Protein AF-A0A2P2J6J6-F1 (afdb_monomer_lite)

Secondary structure (DSSP, 8-state):
-HHHHTHHHHHHHHHHHHHHHHHHHHHT--S-HHHHHHHHHHHHHHHHHHHHHHHHHHTSHHHHHHHHPPSP---S-HHHHHHHHHHHHHTT----------------GGG----SSTTHHHHHHHHHHHHHHHHHTTTPPPPHHHHHHHHHHHHHS-HHHHHHHHHHHHHHHHHHHTS-HHHHSSHHHHHHHHHHHHHHHHHHHHHHHHHHH---S-HHHHHHHHHHHHHHHHHHHHHHHHHHTSHHHHHHHHHS---HHHHHHHHHPPPPPPSS-SEEEE--HHHHHH-----TTTTTTGGGT-HHHHHHHHT-EEEE--HHHHHHHHHHHHHHHHHHHHHHHHGGGS--------HHHHHHHHHHHHHHHTT-TTSGGGGSS-HHHHHHHHHHHHHHHHHHS-SSSTHHHHHHHHHHHHHHHHHHHH-GGGS-SSSHHHHHHHHHHHHHHHHHHHHHHH-S-S---S------HHHHHHHHTT--PPPHHHHHHHHHTS---S-HHHHHTTT----HHHHHHHHHHHHT-S-HHHHHH-

Organism: Rhizophora mucronata (NCBI:txid61149)

Sequence (542 aa):
MEDNELWLRHFLGLGVQTGVALYIFILAWSGTRLSVIAIPMILAGLVKYGERTRVLRSASNEQFRDSMLTSPDPGPNYPKFMQEYALRQFEGFHVKAEEVIEAQVAVDVSSIGDSCIPDATELVIAFELFKTFKRLFMDLILSFQDRENSQSMFKEMSPEKAFKVVEIELGFMFDVLYTKAPVIYSSQGCILRFVSMSLTSIVLVVFSLFVADKEKYLKFDLVMTFALLAIAIVLEIYAVLLLLSSDWVDFYLSRHNKSIFGKAMAYVQLPKNPRWSNSLAQYSLLNFCLKTKPVICCTMLKPFCFDKILEKQQYKTLKEVSPDIKEMIFDQLKKKFKETFETGRDNQSSDEGLIENSSSEKDLKGQSLMLKKFGKPELTWSMEFEFDQSILIWHIATELCYHTDHQGTIMSKCKMSKQLSRYMLYLLVMHPSMLPMGIGNIRYRDTCAEAARFFQERKSILGDDQFDNISSLGICSLIMNWIRKGKTAYDKSQACKMLLKVNTAVPPAKVKGDRSKSVLFDACRLTLQLQDIPNKEAKWER

Foldse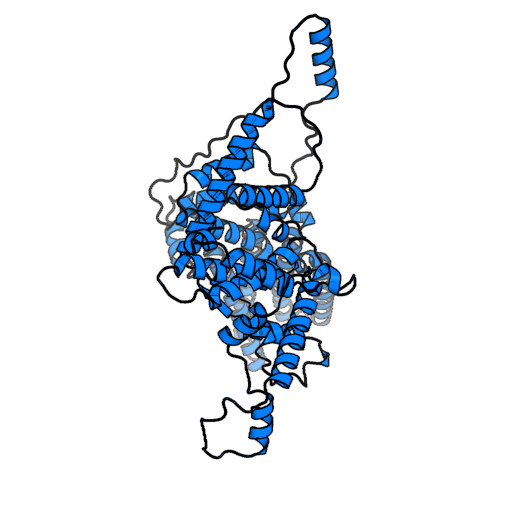ek 3Di:
DVVLVCLVVLVVVLVVVLVVVVVVLVVVPPVDPVSVLVVLVSVLVSLVSVLVSVLSPCLDLVNVLVVLDDDDDPDPPVVVVVVVVVVCVVVVDDDDDDDDDDDDPPDCLVPQDDDPDPCLSLLLVLVVLLNQVVCVVSVHDGDPSNVVVVLVVLLPDDLVSVVVSVLSSVQVVCCSNPVSLVSCVPPVNVVSLVSSLVSLVCSLVSLVVVVVVDPPDDPVVVVVVNVVSVVVNVVSVVSVLQSLQGSVVVNVCSVVVDDPVSVVSVVSHDDDDRSDPQKFKFAALLVLLQAPDDDPPVPVCVVVPCPVVVSRVVRIDIGHDDPVLSNVVSVVVSVVSVVVVVVVVVVVPDDDDDPDDDPVVVVLVVVLVVVVVLPDNPLSVLSVDDPLSSLVLQLLLLLLLCLVVVDDPLCPLSVSSNRVSRRSVCCLDPPVVVDPDDPNNQQSVLQSVVLNVLVVVVDVVPDPPPDPDDDDDDDDPVVVVVVVVRPDRDDSSVSSVSLLPDDCPDPVPVVVDDPGNYCSNVSSVSNVVLVPPPDPSSSSVD

InterPro domains:
  IPR025315 Domain of unknown function DUF4220 [PF13968] (1-288)

Structure (mmCIF, N/CA/C/O backbone):
data_AF-A0A2P2J6J6-F1
#
_entry.id   AF-A0A2P2J6J6-F1
#
loop_
_atom_site.group_PDB
_atom_site.id
_atom_site.type_symbol
_atom_site.label_atom_id
_atom_site.label_alt_id
_atom_site.label_comp_id
_atom_site.label_asym_id
_atom_site.label_entity_id
_atom_site.label_seq_id
_atom_site.pdbx_PDB_ins_code
_atom_site.Cartn_x
_atom_site.Cartn_y
_atom_site.Cartn_z
_atom_site.occupancy
_atom_site.B_iso_or_equiv
_atom_site.auth_seq_id
_atom_site.auth_comp_id
_atom_site.auth_asym_id
_atom_site.auth_atom_id
_atom_site.pdbx_PDB_model_num
ATOM 1 N N . MET A 1 1 ? -8.631 4.687 1.898 1.00 62.34 1 MET A N 1
ATOM 2 C CA . MET A 1 1 ? -8.453 6.151 1.975 1.00 62.34 1 MET A CA 1
ATOM 3 C C . MET A 1 1 ? -9.724 6.894 1.581 1.00 62.34 1 MET A C 1
ATOM 5 O O . MET A 1 1 ? -10.218 7.612 2.427 1.00 62.34 1 MET A O 1
ATOM 9 N N . GLU A 1 2 ? -10.328 6.667 0.407 1.00 73.12 2 GLU A N 1
ATOM 10 C CA . GLU A 1 2 ? -11.591 7.347 0.019 1.00 73.12 2 GLU A CA 1
ATOM 11 C C . GLU A 1 2 ? -12.742 7.187 1.033 1.00 73.12 2 GLU A C 1
ATOM 13 O O . GLU A 1 2 ? -13.483 8.131 1.283 1.00 73.12 2 GLU A O 1
ATOM 18 N N . ASP A 1 3 ? -12.864 6.027 1.689 1.00 73.56 3 ASP A N 1
ATOM 19 C CA . ASP A 1 3 ? -13.877 5.823 2.740 1.00 73.56 3 ASP A CA 1
ATOM 20 C C . ASP A 1 3 ? -13.652 6.715 3.982 1.00 73.56 3 ASP A C 1
ATOM 22 O O . ASP A 1 3 ? -14.605 7.076 4.673 1.00 73.56 3 ASP A O 1
ATOM 26 N N . ASN A 1 4 ? -12.407 7.141 4.244 1.00 79.38 4 ASN A N 1
ATOM 27 C CA . ASN A 1 4 ? -12.094 8.061 5.343 1.00 79.38 4 ASN A CA 1
ATOM 28 C C . ASN A 1 4 ? -12.647 9.470 5.062 1.00 79.38 4 ASN A C 1
ATOM 30 O O . ASN A 1 4 ? -13.081 10.147 5.991 1.00 79.38 4 ASN A O 1
ATOM 34 N N . GLU A 1 5 ? -12.722 9.889 3.794 1.00 81.19 5 GLU A N 1
ATOM 35 C CA . GLU A 1 5 ? -13.291 11.189 3.399 1.00 81.19 5 GLU A CA 1
ATOM 36 C C . GLU A 1 5 ? -14.805 11.264 3.651 1.00 81.19 5 GLU A C 1
ATOM 38 O O . GLU A 1 5 ? -15.372 12.330 3.885 1.00 81.19 5 GLU A O 1
ATOM 43 N N . LEU A 1 6 ? -15.481 10.112 3.715 1.00 85.44 6 LEU A N 1
ATOM 44 C CA . LEU A 1 6 ? -16.908 10.020 4.028 1.00 85.44 6 LEU A CA 1
ATOM 45 C C . LEU A 1 6 ? -17.205 10.128 5.536 1.00 85.44 6 LEU A C 1
ATOM 47 O O . LEU A 1 6 ? -18.308 9.780 5.979 1.00 85.44 6 LEU A O 1
ATOM 51 N N . TRP A 1 7 ? -16.264 10.606 6.359 1.00 85.44 7 TRP A N 1
ATOM 52 C CA . TRP A 1 7 ? -16.452 10.739 7.808 1.00 85.44 7 TRP A CA 1
ATOM 53 C C . TRP A 1 7 ? -17.625 11.661 8.171 1.00 85.44 7 TRP A C 1
ATOM 55 O O . TRP A 1 7 ? -18.340 11.374 9.130 1.00 85.44 7 TRP A O 1
ATOM 65 N N . LEU A 1 8 ? -17.889 12.716 7.388 1.00 85.38 8 LEU A N 1
ATOM 66 C CA . LEU A 1 8 ? -19.009 13.634 7.634 1.00 85.38 8 LEU A CA 1
ATOM 67 C C . LEU A 1 8 ? -20.362 12.919 7.489 1.00 85.38 8 LEU A C 1
ATOM 69 O O . LEU A 1 8 ? -21.273 13.123 8.290 1.00 85.38 8 LEU A O 1
ATOM 73 N N . ARG A 1 9 ? -20.476 12.009 6.512 1.00 88.88 9 ARG A N 1
ATOM 74 C CA . ARG A 1 9 ? -21.662 11.159 6.337 1.00 88.88 9 ARG A CA 1
ATOM 75 C C . ARG A 1 9 ? -21.842 10.217 7.525 1.00 88.88 9 ARG A C 1
ATOM 77 O O . ARG A 1 9 ? -22.961 10.035 8.000 1.00 88.88 9 ARG A O 1
ATOM 84 N N . HIS A 1 10 ? -20.750 9.641 8.022 1.00 85.88 10 HIS A N 1
ATOM 85 C CA . HIS A 1 10 ? -20.779 8.803 9.220 1.00 85.88 10 HIS A CA 1
ATOM 86 C C . HIS A 1 10 ? -21.161 9.604 10.472 1.00 85.88 10 HIS A C 1
ATOM 88 O O . HIS A 1 10 ? -21.931 9.100 11.287 1.00 85.88 10 HIS A O 1
ATOM 94 N N . PHE A 1 11 ? -20.699 10.851 10.596 1.00 88.06 11 PHE A N 1
ATOM 95 C CA . PHE A 1 11 ? -21.063 11.763 11.681 1.00 88.06 11 PHE A CA 1
ATOM 96 C C . PHE A 1 11 ? -22.546 12.151 11.645 1.00 88.06 11 PHE A C 1
ATOM 98 O O . PHE A 1 11 ? -23.224 12.092 12.668 1.00 88.06 11 PHE A O 1
ATOM 105 N N . LEU A 1 12 ? -23.088 12.465 10.466 1.00 90.31 12 LEU A N 1
ATOM 106 C CA . LEU A 1 12 ? -24.527 12.678 10.306 1.00 90.31 12 LEU A CA 1
ATOM 107 C C . LEU A 1 12 ? -25.311 11.412 10.687 1.00 90.31 12 LEU A C 1
ATOM 109 O O . LEU A 1 12 ? -26.301 11.487 11.413 1.00 90.31 12 LEU A O 1
ATOM 113 N N . GLY A 1 13 ? -24.827 10.245 10.251 1.00 89.44 13 GLY A N 1
ATOM 114 C CA . GLY A 1 13 ? -25.375 8.946 10.634 1.00 89.44 13 GLY A CA 1
ATOM 115 C C . GLY A 1 13 ? -25.383 8.729 12.149 1.00 89.44 13 GLY A C 1
ATOM 116 O O . GLY A 1 13 ? -26.404 8.298 12.676 1.00 89.44 13 GLY A O 1
ATOM 117 N N . LEU A 1 14 ? -24.302 9.092 12.854 1.00 89.19 14 LEU A N 1
ATOM 118 C CA . LEU A 1 14 ? -24.239 9.060 14.320 1.00 89.19 14 LEU A CA 1
ATOM 119 C C . LEU A 1 14 ? -25.353 9.910 14.929 1.00 89.19 14 LEU A C 1
ATOM 121 O O . LEU A 1 14 ? -26.067 9.431 15.805 1.00 89.19 14 LEU A O 1
ATOM 125 N N . GLY A 1 15 ? -25.512 11.152 14.464 1.00 89.31 15 GLY A N 1
ATOM 126 C CA . GLY A 1 15 ? -26.533 12.068 14.974 1.00 89.31 15 GLY A CA 1
ATOM 127 C C . GLY A 1 15 ? -27.948 11.519 14.793 1.00 89.31 15 GLY A C 1
ATOM 128 O O . GLY A 1 15 ? -28.713 11.456 15.753 1.00 89.31 15 GLY A O 1
ATOM 129 N N . VAL A 1 16 ? -28.272 11.041 13.587 1.00 91.50 16 VAL A N 1
ATOM 130 C CA . VAL A 1 16 ? -29.593 10.470 13.278 1.00 91.50 16 VAL A CA 1
ATOM 131 C C . VAL A 1 16 ? -29.847 9.192 14.080 1.00 91.50 16 VAL A C 1
ATOM 133 O O . VAL A 1 16 ? -30.894 9.071 14.711 1.00 91.50 16 VAL A O 1
ATOM 136 N N . GLN A 1 17 ? -28.895 8.254 14.111 1.00 90.31 17 GLN A N 1
ATOM 137 C CA . GLN A 1 17 ? -29.039 6.999 14.860 1.00 90.31 17 GLN A CA 1
ATOM 138 C C . GLN A 1 17 ? -29.172 7.243 16.364 1.00 90.31 17 GLN A C 1
ATOM 140 O O . GLN A 1 17 ? -30.017 6.626 17.007 1.00 90.31 17 GLN A O 1
ATOM 145 N N . THR A 1 18 ? -28.389 8.174 16.911 1.00 89.69 18 THR A N 1
ATOM 146 C CA . THR A 1 18 ? -28.477 8.581 18.320 1.00 89.69 18 THR A CA 1
ATOM 147 C C . THR A 1 18 ? -29.832 9.204 18.625 1.00 89.69 18 THR A C 1
ATOM 149 O O . THR A 1 18 ? -30.456 8.839 19.617 1.00 89.69 18 THR A O 1
ATOM 152 N N . GLY A 1 19 ? -30.317 10.101 17.760 1.00 89.81 19 GLY A N 1
ATOM 153 C CA . GLY A 1 19 ? -31.627 10.731 17.913 1.00 89.81 19 GLY A CA 1
ATOM 154 C C . GLY A 1 19 ? -32.767 9.713 17.903 1.00 89.81 19 GLY A C 1
ATOM 155 O O . GLY A 1 19 ? -33.622 9.743 18.785 1.00 89.81 19 GLY A O 1
ATOM 156 N N . VAL A 1 20 ? -32.744 8.761 16.965 1.00 91.88 20 VAL A N 1
ATOM 157 C CA . VAL A 1 20 ? -33.737 7.677 16.892 1.00 91.88 20 VAL A CA 1
ATOM 158 C C . VAL A 1 20 ? -33.654 6.762 18.116 1.00 91.88 20 VAL A C 1
ATOM 160 O O . VAL A 1 20 ? -34.685 6.448 18.708 1.00 91.88 20 VAL A O 1
ATOM 163 N N . ALA A 1 21 ? -32.451 6.362 18.534 1.00 89.06 21 ALA A N 1
ATOM 164 C CA . ALA A 1 21 ? -32.264 5.518 19.713 1.00 89.06 21 ALA A CA 1
ATOM 165 C C . ALA A 1 21 ? -32.762 6.207 20.992 1.00 89.06 21 ALA A C 1
ATOM 167 O O . ALA A 1 21 ? -33.456 5.583 21.791 1.00 89.06 21 ALA A O 1
ATOM 168 N N . LEU A 1 22 ? -32.467 7.500 21.157 1.00 89.44 22 LEU A N 1
ATOM 169 C CA . LEU A 1 22 ? -32.937 8.295 22.287 1.00 89.44 22 LEU A CA 1
ATOM 170 C C . LEU A 1 22 ? -34.461 8.468 22.259 1.00 89.44 22 LEU A C 1
ATOM 172 O O . LEU A 1 22 ? -35.105 8.343 23.295 1.00 89.44 22 LEU A O 1
ATOM 176 N N . TYR A 1 23 ? -35.049 8.695 21.084 1.00 90.69 23 TYR A N 1
ATOM 177 C CA . TYR A 1 23 ? -36.499 8.787 20.918 1.00 90.69 23 TYR A CA 1
ATOM 178 C C . TYR A 1 23 ? -37.207 7.483 21.310 1.00 90.69 23 TYR A C 1
ATOM 180 O O . TYR A 1 23 ? -38.138 7.504 22.115 1.00 90.69 23 TYR A O 1
ATOM 188 N N . ILE A 1 24 ? -36.727 6.339 20.805 1.00 89.31 24 ILE A N 1
ATOM 189 C CA . ILE A 1 24 ? -37.249 5.012 21.171 1.00 89.31 24 ILE A CA 1
ATOM 190 C C . ILE A 1 24 ? -37.086 4.773 22.672 1.00 89.31 24 ILE A C 1
ATOM 192 O O . ILE A 1 24 ? -38.001 4.274 23.320 1.00 89.31 24 ILE A O 1
ATOM 196 N N . PHE A 1 25 ? -35.940 5.149 23.238 1.00 88.44 25 PHE A N 1
ATOM 197 C CA . PHE A 1 25 ? -35.666 4.994 24.660 1.00 88.44 25 PHE A CA 1
ATOM 198 C C . PHE A 1 25 ? -36.615 5.817 25.541 1.00 88.44 25 PHE A C 1
ATOM 200 O O . PHE A 1 25 ? -37.121 5.292 26.529 1.00 88.44 25 PHE A O 1
ATOM 207 N N . ILE A 1 26 ? -36.902 7.068 25.167 1.00 88.44 26 ILE A N 1
ATOM 208 C CA . ILE A 1 26 ? -37.861 7.929 25.873 1.00 88.44 26 ILE A CA 1
ATOM 209 C C . ILE A 1 26 ? -39.277 7.351 25.773 1.00 88.44 26 ILE A C 1
ATOM 211 O O . ILE A 1 26 ? -39.977 7.287 26.779 1.00 88.44 26 ILE A O 1
ATOM 215 N N . LEU A 1 27 ? -39.692 6.879 24.592 1.00 87.62 27 LEU A N 1
ATOM 216 C CA . LEU A 1 27 ? -40.995 6.227 24.410 1.00 87.62 27 LEU A CA 1
ATOM 217 C C . LEU A 1 27 ? -41.128 4.933 25.224 1.00 87.62 27 LEU A C 1
ATOM 219 O O . LEU A 1 27 ? -42.194 4.642 25.759 1.00 87.62 27 LEU A O 1
ATOM 223 N N . ALA A 1 28 ? -40.051 4.153 25.313 1.00 84.81 28 ALA A N 1
ATOM 224 C CA . ALA A 1 28 ? -39.999 2.900 26.061 1.00 84.81 28 ALA A CA 1
ATOM 225 C C . ALA A 1 28 ? -39.702 3.101 27.560 1.00 84.81 28 ALA A C 1
ATOM 227 O O . ALA A 1 28 ? -39.573 2.122 28.308 1.00 84.81 28 ALA A O 1
ATOM 228 N N . TRP A 1 29 ? -39.567 4.350 28.018 1.00 87.12 29 TRP A N 1
ATOM 229 C CA . TRP A 1 29 ? -39.234 4.656 29.399 1.00 87.12 29 TRP A CA 1
ATOM 230 C C . TRP A 1 29 ? -40.411 4.326 30.316 1.00 87.12 29 TRP A C 1
ATOM 232 O O . TRP A 1 29 ? -41.391 5.056 30.422 1.00 87.12 29 TRP A O 1
ATOM 242 N N . SER A 1 30 ? -40.284 3.209 31.022 1.00 79.56 30 SER A N 1
ATOM 243 C CA . SER A 1 30 ? -41.282 2.721 31.978 1.00 79.56 30 SER A CA 1
ATOM 244 C C . SER A 1 30 ? -40.876 2.979 33.434 1.00 79.56 30 SER A C 1
ATOM 246 O O . SER A 1 30 ? -41.544 2.512 34.352 1.00 79.56 30 SER A O 1
ATOM 248 N N . GLY A 1 31 ? -39.743 3.662 33.663 1.00 75.50 31 GLY A N 1
ATOM 249 C CA . GLY A 1 31 ? -39.128 3.808 34.991 1.00 75.50 31 GLY A CA 1
ATOM 250 C C . GLY A 1 31 ? -38.672 2.479 35.608 1.00 75.50 31 GLY A C 1
ATOM 251 O O . GLY A 1 31 ? -38.332 2.417 36.789 1.00 75.50 31 GLY A O 1
ATOM 252 N N . THR A 1 32 ? -38.679 1.394 34.829 1.00 78.69 32 THR A N 1
ATOM 253 C CA . THR A 1 32 ? -38.273 0.070 35.297 1.00 78.69 32 THR A CA 1
ATOM 254 C C . THR A 1 32 ? -36.755 -0.025 35.403 1.00 78.69 32 THR A C 1
ATOM 256 O O . THR A 1 32 ? -36.002 0.690 34.741 1.00 78.69 32 THR A O 1
ATOM 259 N N . ARG A 1 33 ? -36.278 -0.970 36.219 1.00 78.19 33 ARG A N 1
ATOM 260 C CA . ARG A 1 33 ? -34.838 -1.218 36.392 1.00 78.19 33 ARG A CA 1
ATOM 261 C C . ARG A 1 33 ? -34.136 -1.582 35.071 1.00 78.19 33 ARG A C 1
ATOM 263 O O . ARG A 1 33 ? -32.967 -1.258 34.917 1.00 78.19 33 ARG A O 1
ATOM 270 N N . LEU A 1 34 ? -34.843 -2.168 34.095 1.00 78.00 34 LEU A N 1
ATOM 271 C CA . LEU A 1 34 ? -34.315 -2.429 32.746 1.00 78.00 34 LEU A CA 1
ATOM 272 C C . LEU A 1 34 ? -34.052 -1.140 31.955 1.00 78.00 34 LEU A C 1
ATOM 274 O O . LEU A 1 34 ? -33.019 -1.034 31.297 1.00 78.00 34 LEU A O 1
ATOM 278 N N . SER A 1 35 ? -34.931 -0.138 32.065 1.00 81.50 35 SER A N 1
ATOM 279 C CA . SER A 1 35 ? -34.706 1.180 31.458 1.00 81.50 35 SER A CA 1
ATOM 280 C C . SER A 1 35 ? -33.444 1.852 32.017 1.00 81.50 35 SER A C 1
ATOM 282 O O . SER A 1 35 ? -32.747 2.544 31.283 1.00 81.50 35 SER A O 1
ATOM 284 N N . VAL A 1 36 ? -33.085 1.583 33.279 1.00 84.31 36 VAL A N 1
ATOM 285 C CA . VAL A 1 36 ? -31.834 2.074 33.885 1.00 84.31 36 VAL A CA 1
ATOM 286 C C . VAL A 1 36 ? -30.596 1.387 33.290 1.00 84.31 36 VAL A C 1
ATOM 288 O O . VAL A 1 36 ? -29.603 2.065 33.052 1.00 84.31 36 VAL A O 1
ATOM 291 N N . ILE A 1 37 ? -30.643 0.083 32.980 1.00 87.25 37 ILE A N 1
ATOM 292 C CA . ILE A 1 37 ? -29.522 -0.658 32.349 1.00 87.25 37 ILE A CA 1
ATOM 293 C C . ILE A 1 37 ? -29.275 -0.207 30.906 1.00 87.25 37 ILE A C 1
ATOM 295 O O . ILE A 1 37 ? -28.144 -0.227 30.421 1.00 87.25 37 ILE A O 1
ATOM 299 N N . ALA A 1 38 ? -30.320 0.223 30.204 1.00 86.75 38 ALA A N 1
ATOM 300 C CA . ALA A 1 38 ? -30.178 0.717 28.842 1.00 86.75 38 ALA A CA 1
ATOM 301 C C . ALA A 1 38 ? -29.362 2.026 28.766 1.00 86.75 38 ALA A C 1
ATOM 303 O O . ALA A 1 38 ? -28.711 2.259 27.752 1.00 86.75 38 ALA A O 1
ATOM 304 N N . ILE A 1 39 ? -29.297 2.831 29.837 1.00 88.12 39 ILE A N 1
ATOM 305 C CA . ILE A 1 39 ? -28.499 4.073 29.890 1.00 88.12 39 ILE A CA 1
ATOM 306 C C . ILE A 1 39 ? -26.994 3.812 29.666 1.00 88.12 39 ILE A C 1
ATOM 308 O O . ILE A 1 39 ? -26.445 4.354 28.702 1.00 88.12 39 ILE A O 1
ATOM 312 N N . PRO A 1 40 ? -26.296 2.994 30.486 1.00 90.06 40 PRO A N 1
ATOM 313 C CA . PRO A 1 40 ? -24.879 2.704 30.269 1.00 90.06 40 PRO A CA 1
ATOM 314 C C . PRO A 1 40 ? -24.621 1.985 28.938 1.00 90.06 40 PRO A C 1
ATOM 316 O O . PRO A 1 40 ? -23.570 2.194 28.337 1.00 90.06 40 PRO A O 1
ATOM 319 N N . MET A 1 41 ? -25.580 1.199 28.433 1.00 89.50 41 MET A N 1
ATOM 320 C CA . MET A 1 41 ? -25.464 0.528 27.133 1.00 89.50 41 MET A CA 1
ATOM 321 C C . MET A 1 41 ? -25.526 1.516 25.956 1.00 89.50 41 MET A C 1
ATOM 323 O O . MET A 1 41 ? -24.712 1.433 25.035 1.00 89.50 41 MET A O 1
ATOM 327 N N . ILE A 1 42 ? -26.444 2.489 26.000 1.00 89.06 42 ILE A N 1
ATOM 328 C CA . ILE A 1 42 ? -26.512 3.583 25.020 1.00 89.06 42 ILE A CA 1
ATOM 329 C C . ILE A 1 42 ? -25.227 4.411 25.085 1.00 89.06 42 ILE A C 1
ATOM 331 O O . ILE A 1 42 ? -24.635 4.696 24.046 1.00 89.06 42 ILE A O 1
ATOM 335 N N . LEU A 1 43 ? -24.745 4.736 26.290 1.00 89.81 43 LEU A N 1
ATOM 336 C CA . LEU A 1 43 ? -23.500 5.483 26.469 1.00 89.81 43 LEU A CA 1
ATOM 337 C C . LEU A 1 43 ? -22.294 4.741 25.872 1.00 89.81 43 LEU A C 1
ATOM 339 O O . LEU A 1 43 ? -21.514 5.343 25.136 1.00 89.81 43 LEU A O 1
ATOM 343 N N . ALA A 1 44 ? -22.168 3.432 26.114 1.00 88.19 44 ALA A N 1
ATOM 344 C CA . ALA A 1 44 ? -21.120 2.609 25.512 1.00 88.19 44 ALA A CA 1
ATOM 345 C C . ALA A 1 44 ? -21.212 2.599 23.974 1.00 88.19 44 ALA A C 1
ATOM 347 O O . ALA A 1 44 ? -20.197 2.725 23.286 1.00 88.19 44 ALA A O 1
ATOM 348 N N . GLY A 1 45 ? -22.426 2.515 23.418 1.00 88.06 45 GLY A N 1
ATOM 349 C CA . GLY A 1 45 ? -22.665 2.614 21.975 1.00 88.06 45 GLY A CA 1
ATOM 350 C C . GLY A 1 45 ? -22.233 3.960 21.383 1.00 88.06 45 GLY A C 1
ATOM 351 O O . GLY A 1 45 ? -21.548 3.990 20.358 1.00 88.06 45 GLY A O 1
ATOM 352 N N . LEU A 1 46 ? -22.567 5.067 22.056 1.00 88.56 46 LEU A N 1
ATOM 353 C CA . LEU A 1 46 ? -22.168 6.419 21.652 1.00 88.56 46 LEU A CA 1
ATOM 354 C C . LEU A 1 46 ? -20.656 6.607 21.686 1.00 88.56 46 LEU A C 1
ATOM 356 O O . LEU A 1 46 ? -20.094 7.161 20.742 1.00 88.56 46 LEU A O 1
ATOM 360 N N . VAL A 1 47 ? -19.992 6.105 22.730 1.00 88.38 47 VAL A N 1
ATOM 361 C CA . VAL A 1 47 ? -18.529 6.131 22.831 1.00 88.38 47 VAL A CA 1
ATOM 362 C C . VAL A 1 47 ? -17.903 5.384 21.652 1.00 88.38 47 VAL A C 1
ATOM 364 O O . VAL A 1 47 ? -17.073 5.960 20.951 1.00 88.38 47 VAL A O 1
ATOM 367 N N . LYS A 1 48 ? -18.349 4.155 21.355 1.00 84.75 48 LYS A N 1
ATOM 368 C CA . LYS A 1 48 ? -17.809 3.348 20.243 1.00 84.75 48 LYS A CA 1
ATOM 369 C C . LYS A 1 48 ? -18.008 4.005 18.880 1.00 84.75 48 LYS A C 1
ATOM 371 O O . LYS A 1 48 ? -17.093 4.044 18.054 1.00 84.75 48 LYS A O 1
ATOM 376 N N . TYR A 1 49 ? -19.211 4.504 18.611 1.00 85.50 49 TYR A N 1
ATOM 377 C CA . TYR A 1 49 ? -19.529 5.089 17.310 1.00 85.50 49 TYR A CA 1
ATOM 378 C C . TYR A 1 49 ? -18.899 6.485 17.145 1.00 85.50 49 TYR A C 1
ATOM 380 O O . TYR A 1 49 ? -18.418 6.836 16.061 1.00 85.50 49 TYR A O 1
ATOM 388 N N . GLY A 1 50 ? -18.816 7.255 18.233 1.00 86.12 50 GLY A N 1
ATOM 389 C CA . GLY A 1 50 ? -18.077 8.513 18.306 1.00 86.12 50 GLY A CA 1
ATOM 390 C C . GLY A 1 50 ? -16.580 8.319 18.064 1.00 86.12 50 GLY A C 1
ATOM 391 O O . GLY A 1 50 ? -16.010 9.015 17.226 1.00 86.12 50 GLY A O 1
ATOM 392 N N . GLU A 1 51 ? -15.959 7.322 18.703 1.00 85.00 51 GLU A N 1
ATOM 393 C CA . GLU A 1 51 ? -14.562 6.931 18.464 1.00 85.00 51 GLU A CA 1
ATOM 394 C C . GLU A 1 51 ? -14.345 6.580 16.988 1.00 85.00 51 GLU A C 1
ATOM 396 O O . GLU A 1 51 ? -13.465 7.148 16.342 1.00 85.00 51 GLU A O 1
ATOM 401 N N . ARG A 1 52 ? -15.203 5.727 16.404 1.00 83.50 52 ARG A N 1
ATOM 402 C CA . ARG A 1 52 ? -15.127 5.364 14.978 1.00 83.50 52 ARG A CA 1
ATOM 403 C C . ARG A 1 52 ? -15.137 6.594 14.073 1.00 83.50 52 ARG A C 1
ATOM 405 O O . ARG A 1 52 ? -14.362 6.638 13.117 1.00 83.50 52 ARG A O 1
ATOM 412 N N . THR A 1 53 ? -16.012 7.554 14.360 1.00 85.25 53 THR A N 1
ATOM 413 C CA . THR A 1 53 ? -16.170 8.780 13.567 1.00 85.25 53 THR A CA 1
ATOM 414 C C . THR A 1 53 ? -14.977 9.713 13.736 1.00 85.25 53 THR A C 1
ATOM 416 O O . THR A 1 53 ? -14.454 10.227 12.749 1.00 85.25 53 THR A O 1
ATOM 419 N N . ARG A 1 54 ? -14.492 9.878 14.974 1.00 83.94 54 ARG A N 1
ATOM 420 C CA . ARG A 1 54 ? -13.288 10.657 15.272 1.00 83.94 54 ARG A CA 1
ATOM 421 C C . ARG A 1 54 ? -12.082 10.105 14.526 1.00 83.94 54 ARG A C 1
ATOM 423 O O . ARG A 1 54 ? -11.322 10.895 13.976 1.00 83.94 54 ARG A O 1
ATOM 430 N N . VAL A 1 55 ? -11.930 8.780 14.467 1.00 82.62 55 VAL A N 1
ATOM 431 C CA . VAL A 1 55 ? -10.781 8.209 13.767 1.00 82.62 55 VAL A CA 1
ATOM 432 C C . VAL A 1 55 ? -10.900 8.345 12.246 1.00 82.62 55 VAL A C 1
ATOM 434 O O . VAL A 1 55 ? -9.906 8.603 11.578 1.00 82.62 55 VAL A O 1
ATOM 437 N N . LEU A 1 56 ? -12.105 8.202 11.679 1.00 82.12 56 LEU A N 1
ATOM 438 C CA . LEU A 1 56 ? -12.304 8.459 10.246 1.00 82.12 56 LEU A CA 1
ATOM 439 C C . LEU A 1 56 ? -11.929 9.902 9.894 1.00 82.12 56 LEU A C 1
ATOM 441 O O . LEU A 1 56 ? -11.216 10.116 8.922 1.00 82.12 56 LEU A O 1
ATOM 445 N N . ARG A 1 57 ? -12.332 10.868 10.731 1.00 83.69 57 ARG A N 1
ATOM 446 C CA . ARG A 1 57 ? -11.958 12.276 10.563 1.00 83.69 57 ARG A CA 1
ATOM 447 C C . ARG A 1 57 ? -10.451 12.493 10.668 1.00 83.69 57 ARG A C 1
ATOM 449 O O . ARG A 1 57 ? -9.895 13.200 9.847 1.00 83.69 57 ARG A O 1
ATOM 456 N N . SER A 1 58 ? -9.777 11.934 11.672 1.00 77.81 58 SER A N 1
ATOM 457 C CA . SER A 1 58 ? -8.326 12.135 11.819 1.00 77.81 58 SER A CA 1
ATOM 458 C C . SER A 1 58 ? -7.511 11.484 10.703 1.00 77.81 58 SER A C 1
ATOM 460 O O . SER A 1 58 ? -6.399 11.919 10.444 1.00 77.81 58 SER A O 1
ATOM 462 N N . ALA A 1 59 ? -8.039 10.414 10.101 1.00 77.62 59 ALA A N 1
ATOM 463 C CA . ALA A 1 59 ? -7.407 9.681 9.010 1.00 77.62 59 ALA A CA 1
ATOM 464 C C . ALA A 1 59 ? -7.843 10.181 7.620 1.00 77.62 59 ALA A C 1
ATOM 466 O O . ALA A 1 59 ? -7.507 9.537 6.621 1.00 77.62 59 ALA A O 1
ATOM 467 N N . SER A 1 60 ? -8.620 11.272 7.542 1.00 82.06 60 SER A N 1
ATOM 468 C CA . SER A 1 60 ? -8.869 11.962 6.276 1.00 82.06 60 SER A CA 1
ATOM 469 C C . SER A 1 60 ? -7.598 12.682 5.834 1.00 82.06 60 SER A C 1
ATOM 471 O O . SER A 1 60 ? -6.810 13.129 6.671 1.00 82.06 60 SER A O 1
ATOM 473 N N . ASN A 1 61 ? -7.384 12.772 4.523 1.00 79.44 61 ASN A N 1
ATOM 474 C CA . ASN A 1 61 ? -6.145 13.299 3.958 1.00 79.44 61 ASN A CA 1
ATOM 475 C C . ASN A 1 61 ? -5.904 14.743 4.423 1.00 79.44 61 ASN A C 1
ATOM 477 O O . ASN A 1 61 ? -4.846 15.051 4.960 1.00 79.44 61 ASN A O 1
ATOM 481 N N . GLU A 1 62 ? -6.925 15.600 4.337 1.00 79.94 62 GLU A N 1
ATOM 482 C CA . GLU A 1 62 ? -6.829 17.002 4.763 1.00 79.94 62 GLU A CA 1
ATOM 483 C C . GLU A 1 62 ? -6.442 17.142 6.239 1.00 79.94 62 GLU A C 1
ATOM 485 O O . GLU A 1 62 ? -5.460 17.803 6.566 1.00 79.94 62 GLU A O 1
ATOM 490 N N . GLN A 1 63 ? -7.168 16.474 7.140 1.00 82.06 63 GLN A N 1
ATOM 491 C CA . GLN A 1 63 ? -6.945 16.612 8.578 1.00 82.06 63 GLN A CA 1
ATOM 492 C C . GLN A 1 63 ? -5.598 16.017 9.001 1.00 82.06 63 GLN A C 1
ATOM 494 O O . GLN A 1 63 ? -4.946 16.547 9.906 1.00 82.06 63 GLN A O 1
ATOM 499 N N . PHE A 1 64 ? -5.191 14.915 8.368 1.00 80.69 64 PHE A N 1
ATOM 500 C CA . PHE A 1 64 ? -3.906 14.281 8.624 1.00 80.69 64 PHE A CA 1
ATOM 501 C C . PHE A 1 64 ? -2.754 15.151 8.108 1.00 80.69 64 PHE A C 1
ATOM 503 O O . PHE A 1 64 ? -1.800 15.383 8.854 1.00 80.69 64 PHE A O 1
ATOM 510 N N . ARG A 1 65 ? -2.876 15.724 6.905 1.00 82.25 65 ARG A N 1
ATOM 511 C CA . ARG A 1 65 ? -1.916 16.684 6.347 1.00 82.25 65 ARG A CA 1
ATOM 512 C C . ARG A 1 65 ? -1.787 17.929 7.221 1.00 82.25 65 ARG A C 1
ATOM 514 O O . ARG A 1 65 ? -0.674 18.277 7.603 1.00 82.25 65 ARG A O 1
ATOM 521 N N . ASP A 1 66 ? -2.901 18.535 7.623 1.00 81.94 66 ASP A N 1
ATOM 522 C CA . ASP A 1 66 ? -2.911 19.725 8.483 1.00 81.94 66 ASP A CA 1
ATOM 523 C C . ASP A 1 66 ? -2.253 19.463 9.843 1.00 81.94 66 ASP A C 1
ATOM 525 O O . ASP A 1 66 ? -1.580 20.334 10.384 1.00 81.94 66 ASP A O 1
ATOM 529 N N . SER A 1 67 ? -2.384 18.247 10.386 1.00 80.69 67 SER A N 1
ATOM 530 C CA . SER A 1 67 ? -1.717 17.871 11.640 1.00 80.69 67 SER A CA 1
ATOM 531 C C . SER A 1 67 ? -0.191 17.758 11.528 1.00 80.69 67 SER A C 1
ATOM 533 O O . SER A 1 67 ? 0.498 17.751 12.550 1.00 80.69 67 SER A O 1
ATOM 535 N N . MET A 1 68 ? 0.341 17.639 10.307 1.00 79.06 68 MET A N 1
ATOM 536 C CA . MET A 1 68 ? 1.778 17.564 10.040 1.00 79.06 68 MET A CA 1
ATOM 537 C C . MET A 1 68 ? 2.393 18.892 9.611 1.00 79.06 68 MET A C 1
ATOM 539 O O . MET A 1 68 ? 3.615 19.029 9.688 1.00 79.06 68 MET A O 1
ATOM 543 N N . LEU A 1 69 ? 1.583 19.841 9.141 1.00 79.06 69 LEU A N 1
ATOM 544 C CA . LEU A 1 69 ? 2.061 21.157 8.744 1.00 79.06 69 LEU A CA 1
ATOM 545 C C . LEU A 1 69 ? 2.544 21.921 9.980 1.00 79.06 69 LEU A C 1
ATOM 547 O O . LEU A 1 69 ? 1.805 22.135 10.941 1.00 79.06 69 LEU A O 1
ATOM 551 N N . THR A 1 70 ? 3.808 22.337 9.955 1.00 75.44 70 THR A N 1
ATOM 552 C CA . THR A 1 70 ? 4.328 23.327 10.900 1.00 75.44 70 THR A CA 1
ATOM 553 C C . THR A 1 70 ? 3.781 24.709 10.553 1.00 75.44 70 THR A C 1
ATOM 555 O O . THR A 1 70 ? 3.230 2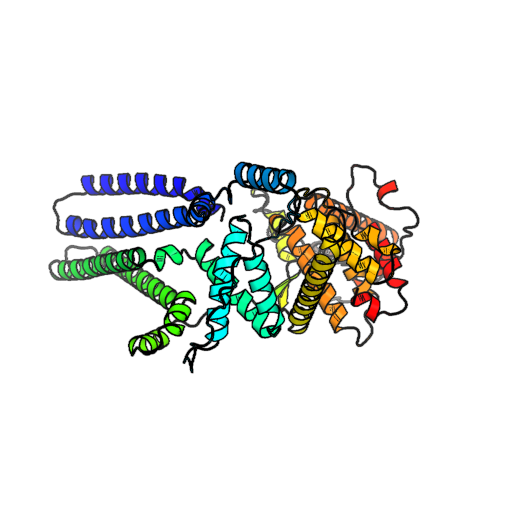4.921 9.470 1.00 75.44 70 THR A O 1
ATOM 558 N N . SER A 1 71 ? 3.930 25.671 11.468 1.00 73.44 71 SER A N 1
ATOM 559 C CA . SER A 1 71 ? 3.640 27.071 11.153 1.00 73.44 71 SER A CA 1
ATOM 560 C C . SER A 1 71 ? 4.362 27.473 9.860 1.00 73.44 71 SER A C 1
ATOM 562 O O . SER A 1 71 ? 5.526 27.091 9.710 1.00 73.44 71 SER A O 1
ATOM 564 N N . PRO A 1 72 ? 3.713 28.220 8.947 1.00 75.81 72 PRO A N 1
ATOM 565 C CA . PRO A 1 72 ? 4.353 28.677 7.722 1.00 75.81 72 PRO A CA 1
ATOM 566 C C . PRO A 1 72 ? 5.663 29.396 8.041 1.00 75.81 72 PRO A C 1
ATOM 568 O O . PRO A 1 72 ? 5.658 30.399 8.755 1.00 75.81 72 PRO A O 1
ATOM 571 N N . ASP A 1 73 ? 6.766 28.869 7.522 1.00 76.31 73 ASP A N 1
ATOM 572 C CA . ASP A 1 73 ? 8.072 29.507 7.597 1.00 76.31 73 ASP A CA 1
ATOM 573 C C . ASP A 1 73 ? 8.382 30.109 6.220 1.00 76.31 73 ASP A C 1
ATOM 575 O O . ASP A 1 73 ? 8.622 29.361 5.269 1.00 76.31 73 ASP A O 1
ATOM 579 N N . PRO A 1 74 ? 8.319 31.444 6.060 1.00 78.25 74 PRO A N 1
ATOM 580 C CA . PRO A 1 74 ? 8.678 32.094 4.803 1.00 78.25 74 PRO A CA 1
ATOM 581 C C . PRO A 1 74 ? 10.192 32.052 4.530 1.00 78.25 74 PRO A C 1
ATOM 583 O O . PRO A 1 74 ? 10.628 32.555 3.494 1.00 78.25 74 PRO A O 1
ATOM 586 N N . GLY A 1 75 ? 10.986 31.479 5.442 1.00 80.69 75 GLY A N 1
ATOM 587 C CA . GLY A 1 75 ? 12.435 31.470 5.386 1.00 80.69 75 GLY A CA 1
ATOM 588 C C . GLY A 1 75 ? 13.037 32.825 5.774 1.00 80.69 75 GLY A C 1
ATOM 589 O O . GLY A 1 75 ? 12.349 33.722 6.281 1.00 80.69 75 GLY A O 1
ATOM 590 N N . PRO A 1 76 ? 14.348 33.011 5.548 1.00 81.69 76 PRO A N 1
ATOM 591 C CA . PRO A 1 76 ? 15.004 34.286 5.802 1.00 81.69 76 PRO A CA 1
ATOM 592 C C . PRO A 1 76 ? 14.405 35.400 4.931 1.00 81.69 76 PRO A C 1
ATOM 594 O O . PRO A 1 76 ? 14.012 35.188 3.785 1.00 81.69 76 PRO A O 1
ATOM 597 N N . ASN A 1 77 ? 14.363 36.625 5.464 1.00 88.69 77 ASN A N 1
ATOM 598 C CA . ASN A 1 77 ? 13.841 37.789 4.745 1.00 88.69 77 ASN A CA 1
ATOM 599 C C . ASN A 1 77 ? 14.763 38.153 3.566 1.00 88.69 77 ASN A C 1
ATOM 601 O O . ASN A 1 77 ? 15.709 38.929 3.715 1.00 88.69 77 ASN A O 1
ATOM 605 N N . TYR A 1 78 ? 14.466 37.580 2.399 1.00 87.56 78 TYR A N 1
ATOM 606 C CA . TYR A 1 78 ? 15.259 37.732 1.184 1.00 87.56 78 TYR A CA 1
ATOM 607 C C . TYR A 1 78 ? 15.444 39.198 0.755 1.00 87.56 78 TYR A C 1
ATOM 609 O O . TYR A 1 78 ? 16.587 39.581 0.511 1.00 87.56 78 TYR A O 1
ATOM 617 N N . PRO A 1 79 ? 14.408 40.066 0.738 1.00 90.19 79 PRO A N 1
ATOM 618 C CA . PRO A 1 79 ? 14.601 41.486 0.435 1.00 90.19 79 PRO A CA 1
ATOM 619 C C . PRO A 1 79 ? 15.629 42.172 1.339 1.00 90.19 79 PRO A C 1
ATOM 621 O O . PRO A 1 79 ? 16.479 42.918 0.854 1.00 90.19 79 PRO A O 1
ATOM 624 N N . LYS A 1 80 ? 15.589 41.894 2.649 1.00 90.94 80 LYS A N 1
ATOM 625 C CA . LYS A 1 80 ? 16.544 42.461 3.608 1.00 90.94 80 LYS A CA 1
ATOM 626 C C . LYS A 1 80 ? 17.956 41.914 3.387 1.00 90.94 80 LYS A C 1
ATOM 628 O O . LYS A 1 80 ? 18.911 42.684 3.410 1.00 90.94 80 LYS A O 1
ATOM 633 N N . PHE A 1 81 ? 18.078 40.611 3.132 1.00 89.75 81 PHE A N 1
ATOM 634 C CA . PHE A 1 81 ? 19.352 39.981 2.787 1.00 89.75 81 PHE A CA 1
ATOM 635 C C . PHE A 1 81 ? 19.954 40.591 1.516 1.00 89.75 81 PHE A C 1
ATOM 637 O O . PHE A 1 81 ? 21.119 40.972 1.516 1.00 89.75 81 PHE A O 1
ATOM 644 N N . MET A 1 82 ? 19.158 40.759 0.456 1.00 89.94 82 MET A N 1
ATOM 645 C CA . MET A 1 82 ? 19.614 41.352 -0.804 1.00 89.94 82 MET A CA 1
ATOM 646 C C . MET A 1 82 ? 20.003 42.821 -0.656 1.00 89.94 82 MET A C 1
ATOM 648 O O . MET A 1 82 ? 20.964 43.261 -1.282 1.00 89.94 82 MET A O 1
ATOM 652 N N . GLN A 1 83 ? 19.298 43.576 0.189 1.00 90.75 83 GLN A N 1
ATOM 653 C CA . GLN A 1 83 ? 19.677 44.948 0.513 1.00 90.75 83 GLN A CA 1
ATOM 654 C C . GLN A 1 83 ? 21.050 44.998 1.198 1.00 90.75 83 GLN A C 1
ATOM 656 O O . GLN A 1 83 ? 21.898 45.795 0.805 1.00 90.75 83 GLN A O 1
ATOM 661 N N . GLU A 1 84 ? 21.293 44.135 2.187 1.00 89.44 84 GLU A N 1
ATOM 662 C CA . GLU A 1 84 ? 22.586 44.053 2.875 1.00 89.44 84 GLU A CA 1
ATOM 663 C C . GLU A 1 84 ? 23.703 43.546 1.951 1.00 89.44 84 GLU A C 1
ATOM 665 O O . GLU A 1 84 ? 24.807 44.088 1.955 1.00 89.44 84 GLU A O 1
ATOM 670 N N . TYR A 1 85 ? 23.404 42.557 1.106 1.00 88.44 85 TYR A N 1
ATOM 671 C CA . TYR A 1 85 ? 24.313 42.046 0.084 1.00 88.44 85 TYR A CA 1
ATOM 672 C C . TYR A 1 85 ? 24.741 43.155 -0.890 1.00 88.44 85 TYR A C 1
ATOM 674 O O . TYR A 1 85 ? 25.936 43.345 -1.122 1.00 88.44 85 TYR A O 1
ATOM 682 N N . ALA A 1 86 ? 23.782 43.933 -1.406 1.00 89.12 86 ALA A N 1
ATOM 683 C CA . ALA A 1 86 ? 24.045 45.049 -2.311 1.00 89.12 86 ALA A CA 1
ATOM 684 C C . ALA A 1 86 ? 24.858 46.162 -1.634 1.00 89.12 86 ALA A C 1
ATOM 686 O O . ALA A 1 86 ? 25.822 46.649 -2.220 1.00 89.12 86 ALA A O 1
ATOM 687 N N . LEU A 1 87 ? 24.521 46.537 -0.393 1.00 92.50 87 LEU A N 1
ATOM 688 C CA . LEU A 1 87 ? 25.279 47.534 0.374 1.00 92.50 87 LEU A CA 1
ATOM 689 C C . LEU A 1 87 ? 26.744 47.119 0.551 1.00 92.50 87 LEU A C 1
ATOM 691 O O . LEU A 1 87 ? 27.640 47.902 0.248 1.00 92.50 87 LEU A O 1
ATOM 695 N N . ARG A 1 88 ? 26.994 45.868 0.952 1.00 88.38 88 ARG A N 1
ATOM 696 C CA . ARG A 1 88 ? 28.358 45.348 1.123 1.00 88.38 88 ARG A CA 1
ATOM 697 C C . ARG A 1 88 ? 29.137 45.309 -0.197 1.00 88.38 88 ARG A C 1
ATOM 699 O O . ARG A 1 88 ? 30.334 45.581 -0.197 1.00 88.38 88 ARG A O 1
ATOM 706 N N . GLN A 1 89 ? 28.481 45.031 -1.326 1.00 88.06 89 GLN A N 1
ATOM 707 C CA . GLN A 1 89 ? 29.120 45.164 -2.641 1.00 88.06 89 GLN A CA 1
ATOM 708 C C . GLN A 1 89 ? 29.473 46.622 -2.975 1.00 88.06 89 GLN A C 1
ATOM 710 O O . GLN A 1 89 ? 30.580 46.883 -3.442 1.00 88.06 89 GLN A O 1
ATOM 715 N N . PHE A 1 90 ? 28.568 47.574 -2.715 1.00 88.19 90 PHE A N 1
ATOM 716 C CA . PHE A 1 90 ? 28.823 49.005 -2.941 1.00 88.19 90 PHE A CA 1
ATOM 717 C C . PHE A 1 90 ? 29.965 49.551 -2.077 1.00 88.19 90 PHE A C 1
ATOM 719 O O . PHE A 1 90 ? 30.729 50.395 -2.538 1.00 88.19 90 PHE A O 1
ATOM 726 N N . GLU A 1 91 ? 30.117 49.048 -0.853 1.00 93.25 91 GLU A N 1
ATOM 727 C CA . GLU A 1 91 ? 31.231 49.372 0.047 1.00 93.25 91 GLU A CA 1
ATOM 728 C C . GLU A 1 91 ? 32.576 48.756 -0.398 1.00 93.25 91 GLU A C 1
ATOM 730 O O . GLU A 1 91 ? 33.610 49.014 0.216 1.00 93.25 91 GLU A O 1
ATOM 735 N N . GLY A 1 92 ? 32.588 47.972 -1.483 1.00 87.38 92 GLY A N 1
ATOM 736 C CA . GLY A 1 92 ? 33.788 47.374 -2.069 1.00 87.38 92 GLY A CA 1
ATOM 737 C C . GLY A 1 92 ? 34.160 46.002 -1.501 1.00 87.38 92 GLY A C 1
ATOM 738 O O . GLY A 1 92 ? 35.242 45.497 -1.805 1.00 87.38 92 GLY A O 1
ATOM 739 N N . PHE A 1 93 ? 33.296 45.372 -0.696 1.00 89.56 93 PHE A N 1
ATOM 740 C CA . PHE A 1 93 ? 33.534 44.015 -0.207 1.00 89.56 93 PHE A CA 1
ATOM 741 C C . PHE A 1 93 ? 33.229 42.967 -1.284 1.00 89.56 93 PHE A C 1
ATOM 743 O O . PHE A 1 93 ? 32.244 43.053 -2.018 1.00 89.56 93 PHE A O 1
ATOM 750 N N . HIS A 1 94 ? 34.039 41.908 -1.329 1.00 80.94 94 HIS A N 1
ATOM 751 C CA . HIS A 1 94 ? 33.759 40.736 -2.154 1.00 80.94 94 HIS A CA 1
ATOM 752 C C . HIS A 1 94 ? 32.794 39.797 -1.414 1.00 80.94 94 HIS A C 1
ATOM 754 O O . HIS A 1 94 ? 33.204 39.033 -0.539 1.00 80.94 94 HIS A O 1
ATOM 760 N N . VAL A 1 95 ? 31.504 39.859 -1.750 1.00 82.56 95 VAL A N 1
ATOM 761 C CA . VAL A 1 95 ? 30.448 39.094 -1.065 1.00 82.56 95 VAL A CA 1
ATOM 762 C C . VAL A 1 95 ? 30.084 37.837 -1.857 1.00 82.56 95 VAL A C 1
ATOM 764 O O . VAL A 1 95 ? 29.681 37.921 -3.018 1.00 82.56 95 VAL A O 1
ATOM 767 N N . LYS A 1 96 ? 30.169 36.667 -1.216 1.00 80.19 96 LYS A N 1
ATOM 768 C CA . LYS A 1 96 ? 29.706 35.385 -1.763 1.00 80.19 96 LYS A CA 1
ATOM 769 C C . LYS A 1 96 ? 28.524 34.889 -0.932 1.00 80.19 96 LYS A C 1
ATOM 771 O O . LYS A 1 96 ? 28.623 34.849 0.291 1.00 80.19 96 LYS A O 1
ATOM 776 N N . ALA A 1 97 ? 27.416 34.556 -1.587 1.00 76.25 97 ALA A N 1
ATOM 777 C CA . ALA A 1 97 ? 26.308 33.870 -0.934 1.00 76.25 97 ALA A CA 1
ATOM 778 C C . ALA A 1 97 ? 26.647 32.377 -0.836 1.00 76.25 97 ALA A C 1
ATOM 780 O O . ALA A 1 97 ? 27.102 31.782 -1.813 1.00 76.25 97 ALA A O 1
ATOM 781 N N . GLU A 1 98 ? 26.459 31.798 0.343 1.00 74.00 98 GLU A N 1
ATOM 782 C CA . GLU A 1 98 ? 26.676 30.377 0.599 1.00 74.00 98 GLU A CA 1
ATOM 783 C C . GLU A 1 98 ? 25.444 29.809 1.298 1.00 74.00 98 GLU A C 1
ATOM 785 O O . GLU A 1 98 ? 24.793 30.493 2.093 1.00 74.00 98 GLU A O 1
ATOM 790 N N . GLU A 1 99 ? 25.096 28.575 0.952 1.00 68.69 99 GLU A N 1
ATOM 791 C CA . GLU A 1 99 ? 23.965 27.879 1.545 1.00 68.69 99 GLU A CA 1
ATOM 792 C C . GLU A 1 99 ? 24.327 27.449 2.970 1.00 68.69 99 GLU A C 1
ATOM 794 O O . GLU A 1 99 ? 25.339 26.785 3.203 1.00 68.69 99 GLU A O 1
ATOM 799 N N . VAL A 1 100 ? 23.508 27.847 3.945 1.00 65.88 100 VAL A N 1
ATOM 800 C CA . VAL A 1 100 ? 23.692 27.419 5.333 1.00 65.88 100 VAL A CA 1
ATOM 801 C C . VAL A 1 100 ? 23.103 26.022 5.474 1.00 65.88 100 VAL A C 1
ATOM 803 O O . VAL A 1 100 ? 21.887 25.853 5.515 1.00 65.88 100 VAL A O 1
ATOM 806 N N . ILE A 1 101 ? 23.973 25.019 5.565 1.00 60.28 101 ILE A N 1
ATOM 807 C CA . ILE A 1 101 ? 23.574 23.648 5.883 1.00 60.28 101 ILE A CA 1
ATOM 808 C C . ILE A 1 101 ? 23.289 23.593 7.389 1.00 60.28 101 ILE A C 1
ATOM 810 O O . ILE A 1 101 ? 24.208 23.696 8.205 1.00 60.28 101 ILE A O 1
ATOM 814 N N . GLU A 1 102 ? 22.017 23.467 7.775 1.00 55.66 102 GLU A N 1
ATOM 815 C CA . GLU A 1 102 ? 21.650 23.241 9.176 1.00 55.66 102 GLU A CA 1
ATOM 816 C C . GLU A 1 102 ? 22.293 21.944 9.694 1.00 55.66 102 GLU A C 1
ATOM 818 O O . GLU A 1 102 ? 22.343 20.925 9.004 1.00 55.66 102 GLU A O 1
ATOM 823 N N . ALA A 1 103 ? 22.840 21.997 10.911 1.00 49.34 103 ALA A N 1
ATOM 824 C CA . ALA A 1 103 ? 23.669 20.931 11.460 1.00 49.34 103 ALA A CA 1
ATOM 825 C C . ALA A 1 103 ? 22.944 19.573 11.505 1.00 49.34 103 ALA A C 1
ATOM 827 O O . ALA A 1 103 ? 21.801 19.456 11.948 1.00 49.34 103 ALA A O 1
ATOM 828 N N . GLN A 1 104 ? 23.670 18.528 11.104 1.00 48.16 104 GLN A N 1
ATOM 829 C CA . GLN A 1 104 ? 23.214 17.142 11.116 1.00 48.16 104 GLN A CA 1
ATOM 830 C C . GLN A 1 104 ? 22.890 16.702 12.550 1.00 48.16 104 GLN A C 1
ATOM 832 O O . GLN A 1 104 ? 23.787 16.538 13.379 1.00 48.16 104 GLN A O 1
ATOM 837 N N . VAL A 1 105 ? 21.613 16.462 12.851 1.00 47.00 105 VAL A N 1
ATOM 838 C CA . VAL A 1 105 ? 21.243 15.755 14.081 1.00 47.00 105 VAL A CA 1
ATOM 839 C C . VAL A 1 105 ? 21.548 14.278 13.856 1.00 47.00 105 VAL A C 1
ATOM 841 O O . VAL A 1 105 ? 20.762 13.552 13.248 1.00 47.00 105 VAL A O 1
ATOM 844 N N . ALA A 1 106 ? 22.719 13.839 14.314 1.00 46.12 106 ALA A N 1
ATOM 845 C CA . ALA A 1 106 ? 23.049 12.424 14.368 1.00 46.12 106 ALA A CA 1
ATOM 846 C C . ALA A 1 106 ? 21.989 11.704 15.214 1.00 46.12 106 ALA A C 1
ATOM 848 O O . ALA A 1 106 ? 21.757 12.046 16.376 1.00 46.12 106 ALA A O 1
ATOM 849 N N . VAL A 1 107 ? 21.316 10.721 14.617 1.00 50.31 107 VAL A N 1
ATOM 850 C CA . VAL A 1 107 ? 20.376 9.865 15.339 1.00 50.31 107 VAL A CA 1
ATOM 851 C C . VAL A 1 107 ? 21.195 9.011 16.300 1.00 50.31 107 VAL A C 1
ATOM 853 O O . VAL A 1 107 ? 22.034 8.217 15.877 1.00 50.31 107 VAL A O 1
ATOM 856 N N . ASP A 1 108 ? 20.966 9.188 17.597 1.00 44.28 108 ASP A N 1
ATOM 857 C CA . ASP A 1 108 ? 21.691 8.477 18.645 1.00 44.28 108 ASP A CA 1
ATOM 858 C C . ASP A 1 108 ? 21.180 7.027 18.764 1.00 44.28 108 ASP A C 1
ATOM 860 O O . ASP A 1 108 ? 20.358 6.677 19.613 1.00 44.28 108 ASP A O 1
ATOM 864 N N . VAL A 1 109 ? 21.631 6.169 17.843 1.00 52.50 109 VAL A N 1
ATOM 865 C CA . VAL A 1 109 ? 21.323 4.723 17.802 1.00 52.50 109 VAL A CA 1
ATOM 866 C C . VAL A 1 109 ? 22.110 3.951 18.884 1.00 52.50 109 VAL A C 1
ATOM 868 O O . VAL A 1 109 ? 21.899 2.758 19.087 1.00 52.50 109 VAL A O 1
ATOM 871 N N . SER A 1 110 ? 22.989 4.626 19.635 1.00 49.06 110 SER A N 1
ATOM 872 C CA . SER A 1 110 ? 23.939 4.014 20.576 1.00 49.06 110 SER A CA 1
ATOM 873 C C . SER A 1 110 ? 23.323 3.455 21.872 1.00 49.06 110 SER A C 1
ATOM 875 O O . SER A 1 110 ? 24.008 2.783 22.640 1.00 49.06 110 SER A O 1
ATOM 877 N N . SER A 1 111 ? 22.028 3.682 22.127 1.00 48.00 111 SER A N 1
ATOM 878 C CA . SER A 1 111 ? 21.384 3.358 23.413 1.00 48.00 111 SER A CA 1
ATOM 879 C C . SER A 1 111 ? 20.768 1.952 23.526 1.00 48.00 111 SER A C 1
ATOM 881 O O . SER A 1 111 ? 20.205 1.617 24.571 1.00 48.00 111 SER A O 1
ATOM 883 N N . ILE A 1 112 ? 20.871 1.102 22.498 1.00 50.81 112 ILE A N 1
ATOM 884 C CA . ILE A 1 112 ? 20.189 -0.204 22.460 1.00 50.81 112 ILE A CA 1
ATOM 885 C C . ILE A 1 112 ? 21.179 -1.327 22.797 1.00 50.81 112 ILE A C 1
ATOM 887 O O . ILE A 1 112 ? 21.748 -1.969 21.919 1.00 50.81 112 ILE A O 1
ATOM 891 N N . GLY A 1 113 ? 21.387 -1.558 24.094 1.00 48.22 113 GLY A N 1
ATOM 892 C CA . GLY A 1 113 ? 21.969 -2.804 24.603 1.00 48.22 113 GLY A CA 1
ATOM 893 C C . GLY A 1 113 ? 20.906 -3.904 24.724 1.00 48.22 113 GLY A C 1
ATOM 894 O O . GLY A 1 113 ? 19.787 -3.612 25.146 1.00 48.22 113 GLY A O 1
ATOM 895 N N . ASP A 1 114 ? 21.266 -5.135 24.334 1.00 48.19 114 ASP A N 1
ATOM 896 C CA . ASP A 1 114 ? 20.531 -6.414 24.446 1.00 48.19 114 ASP A CA 1
ATOM 897 C C . ASP A 1 114 ? 19.029 -6.318 24.770 1.00 48.19 114 ASP A C 1
ATOM 899 O O . ASP A 1 114 ? 18.575 -6.448 25.911 1.00 48.19 114 ASP A O 1
ATOM 903 N N . SER A 1 115 ? 18.217 -6.124 23.731 1.00 52.72 115 SER A N 1
ATOM 904 C CA . SER A 1 115 ? 16.759 -6.160 23.843 1.00 52.72 115 SER A CA 1
ATOM 905 C C . SER A 1 115 ? 16.214 -7.581 23.631 1.00 52.72 115 SER A C 1
ATOM 907 O O . SER A 1 115 ? 16.643 -8.280 22.721 1.00 52.72 115 SER A O 1
ATOM 909 N N . CYS A 1 116 ? 15.219 -7.993 24.426 1.00 52.56 116 CYS A N 1
ATOM 910 C CA . CYS A 1 116 ? 14.559 -9.310 24.340 1.00 52.56 116 CYS A CA 1
ATOM 911 C C . CYS A 1 116 ? 13.650 -9.495 23.105 1.00 52.56 116 CYS A C 1
ATOM 913 O O . CYS A 1 116 ? 13.055 -10.559 22.953 1.00 52.56 116 CYS A O 1
ATOM 915 N N . ILE A 1 117 ? 13.486 -8.467 22.265 1.00 60.94 117 ILE A N 1
ATOM 916 C CA . ILE A 1 117 ? 12.550 -8.460 21.135 1.00 60.94 117 ILE A CA 1
ATOM 917 C C . ILE A 1 117 ? 13.343 -8.732 19.848 1.00 60.94 117 ILE A C 1
ATOM 919 O O . ILE A 1 117 ? 14.343 -8.045 19.615 1.00 60.94 117 ILE A O 1
ATOM 923 N N . PRO A 1 118 ? 12.924 -9.692 19.001 1.00 62.06 118 PRO A N 1
ATOM 924 C CA . PRO A 1 118 ? 13.539 -9.871 17.693 1.00 62.06 118 PRO A CA 1
ATOM 925 C C . PRO A 1 118 ? 13.398 -8.577 16.879 1.00 62.06 118 PRO A C 1
ATOM 927 O O . PRO A 1 118 ? 12.327 -7.978 16.840 1.00 62.06 118 PRO A O 1
ATOM 930 N N . ASP A 1 119 ? 14.476 -8.156 16.215 1.00 68.50 119 ASP A N 1
ATOM 931 C CA . ASP A 1 119 ? 14.490 -7.023 15.273 1.00 68.50 119 ASP A CA 1
ATOM 932 C C . ASP A 1 119 ? 14.305 -5.623 15.877 1.00 68.50 119 ASP A C 1
ATOM 934 O O . ASP A 1 119 ? 13.889 -4.686 15.192 1.00 68.50 119 ASP A O 1
ATOM 938 N N . ALA A 1 120 ? 14.599 -5.446 17.167 1.00 73.12 120 ALA A N 1
ATOM 939 C CA . ALA A 1 120 ? 14.437 -4.157 17.839 1.00 73.12 120 ALA A CA 1
ATOM 940 C C . ALA A 1 120 ? 15.227 -3.016 17.170 1.00 73.12 120 ALA A C 1
ATOM 942 O O . ALA A 1 120 ? 14.739 -1.888 17.097 1.00 73.12 120 ALA A O 1
ATOM 943 N N . THR A 1 121 ? 16.424 -3.303 16.650 1.00 78.44 121 THR A N 1
ATOM 944 C CA . THR A 1 121 ? 17.249 -2.317 15.942 1.00 78.44 121 THR A CA 1
ATOM 945 C C . THR A 1 121 ? 16.594 -1.884 14.629 1.00 78.44 121 THR A C 1
ATOM 947 O O . THR A 1 121 ? 16.506 -0.690 14.347 1.00 78.44 121 THR A O 1
ATOM 950 N N . GLU A 1 122 ? 16.092 -2.833 13.836 1.00 82.88 122 GLU A N 1
ATOM 951 C CA . GLU A 1 122 ? 15.357 -2.580 12.592 1.00 82.88 122 GLU A CA 1
ATOM 952 C C . GLU A 1 122 ? 14.078 -1.788 12.853 1.00 82.88 122 GLU A C 1
ATOM 954 O O . GLU A 1 122 ? 13.723 -0.912 12.070 1.00 82.88 122 GLU A O 1
ATOM 959 N N . LEU A 1 123 ? 13.406 -2.067 13.968 1.00 84.44 123 LEU A N 1
ATOM 960 C CA . LEU A 1 123 ? 12.161 -1.421 14.360 1.00 84.44 123 LEU A CA 1
ATOM 961 C C . LEU A 1 123 ? 12.377 0.053 14.736 1.00 84.44 123 LEU A C 1
ATOM 963 O O . LEU A 1 123 ? 11.602 0.914 14.321 1.00 84.44 123 LEU A O 1
ATOM 967 N N . VAL A 1 124 ? 13.465 0.367 15.443 1.00 82.44 124 VAL A N 1
ATOM 968 C CA . VAL A 1 124 ? 13.838 1.755 15.759 1.00 82.44 124 VAL A CA 1
ATOM 969 C C . VAL A 1 124 ? 14.233 2.526 14.501 1.00 82.44 124 VAL A C 1
ATOM 971 O O . VAL A 1 124 ? 13.745 3.635 14.291 1.00 82.44 124 VAL A O 1
ATOM 974 N N . ILE A 1 125 ? 15.050 1.921 13.634 1.00 83.50 125 ILE A N 1
ATOM 975 C CA . ILE A 1 125 ? 15.423 2.504 12.337 1.00 83.50 125 ILE A CA 1
ATOM 976 C C . ILE A 1 125 ? 14.175 2.789 11.493 1.00 83.50 125 ILE A C 1
ATOM 978 O O . ILE A 1 125 ? 14.017 3.894 10.973 1.00 83.50 125 ILE A O 1
ATOM 982 N N . ALA A 1 126 ? 13.268 1.816 11.392 1.00 87.38 126 ALA A N 1
ATOM 983 C CA . ALA A 1 126 ? 12.033 1.959 10.636 1.00 87.38 126 ALA A CA 1
ATOM 984 C C . ALA A 1 126 ? 11.127 3.055 11.197 1.00 87.38 126 ALA A C 1
ATOM 986 O O . ALA A 1 126 ? 10.508 3.773 10.422 1.00 87.38 126 ALA A O 1
ATOM 987 N N . PHE A 1 127 ? 11.056 3.220 12.521 1.00 85.94 127 PHE A N 1
ATOM 988 C CA . PHE A 1 127 ? 10.253 4.281 13.123 1.00 85.94 127 PHE A CA 1
ATOM 989 C C . PHE A 1 127 ? 10.803 5.682 12.821 1.00 85.94 127 PHE A C 1
ATOM 991 O O . PHE A 1 127 ? 10.027 6.607 12.579 1.00 85.94 127 PHE A O 1
ATOM 998 N N . GLU A 1 128 ? 12.127 5.859 12.815 1.00 83.75 128 GLU A N 1
ATOM 999 C CA . GLU A 1 128 ? 12.734 7.140 12.436 1.00 83.75 128 GLU A CA 1
ATOM 1000 C C . GLU A 1 128 ? 12.508 7.453 10.951 1.00 83.75 128 GLU A C 1
ATOM 1002 O O . GLU A 1 128 ? 12.056 8.552 10.628 1.00 83.75 128 GLU A O 1
ATOM 1007 N N . LEU A 1 129 ? 12.701 6.477 10.056 1.00 86.31 129 LEU A N 1
ATOM 1008 C CA . LEU A 1 129 ? 12.398 6.635 8.626 1.00 86.31 129 LEU A CA 1
ATOM 1009 C C . LEU A 1 129 ? 10.907 6.903 8.379 1.00 86.31 129 LEU A C 1
ATOM 1011 O O . LEU A 1 129 ? 10.560 7.817 7.629 1.00 86.31 129 LEU A O 1
ATOM 1015 N N . PHE A 1 130 ? 10.031 6.219 9.118 1.00 87.62 130 PHE A N 1
ATOM 1016 C CA . PHE A 1 130 ? 8.585 6.406 9.063 1.00 87.62 130 PHE A CA 1
ATOM 1017 C C . PHE A 1 130 ? 8.167 7.860 9.339 1.00 87.62 130 PHE A C 1
ATOM 1019 O O . PHE A 1 130 ? 7.231 8.360 8.709 1.00 87.62 130 PHE A O 1
ATOM 1026 N N . LYS A 1 131 ? 8.854 8.587 10.237 1.00 83.38 131 LYS A N 1
ATOM 1027 C CA . LYS A 1 131 ? 8.554 10.012 10.495 1.00 83.38 131 LYS A CA 1
ATOM 1028 C C . LYS A 1 131 ? 8.773 10.892 9.268 1.00 83.38 131 LYS A C 1
ATOM 1030 O O . LYS A 1 131 ? 8.061 11.887 9.122 1.00 83.38 131 LYS A O 1
ATOM 1035 N N . THR A 1 132 ? 9.724 10.529 8.418 1.00 82.94 132 THR A N 1
ATOM 1036 C CA . THR A 1 132 ? 10.006 11.210 7.155 1.00 82.94 132 THR A CA 1
ATOM 1037 C C . THR A 1 132 ? 9.060 10.715 6.066 1.00 82.94 132 THR A C 1
ATOM 1039 O O . THR A 1 132 ? 8.376 11.508 5.426 1.00 82.94 132 THR A O 1
ATOM 1042 N N . PHE A 1 133 ? 8.925 9.400 5.907 1.00 83.94 133 PHE A N 1
ATOM 1043 C CA . PHE A 1 133 ? 8.083 8.770 4.890 1.00 83.94 133 PHE A CA 1
ATOM 1044 C C . PHE A 1 133 ? 6.602 9.119 5.003 1.00 83.94 133 PHE A C 1
ATOM 1046 O O . PHE A 1 133 ? 5.939 9.323 3.986 1.00 83.94 133 PHE A O 1
ATOM 1053 N N . LYS A 1 134 ? 6.072 9.279 6.222 1.00 85.88 134 LYS A N 1
ATOM 1054 C CA . LYS A 1 134 ? 4.673 9.687 6.414 1.00 85.88 134 LYS A CA 1
ATOM 1055 C C . LYS A 1 134 ? 4.342 11.037 5.765 1.00 85.88 134 LYS A C 1
ATOM 1057 O O . LYS A 1 134 ? 3.194 11.248 5.385 1.00 85.88 134 LYS A O 1
ATOM 1062 N N . ARG A 1 135 ? 5.335 11.930 5.616 1.00 83.19 135 ARG A N 1
ATOM 1063 C CA . ARG A 1 135 ? 5.181 13.242 4.963 1.00 83.19 135 ARG A CA 1
ATOM 1064 C C . ARG A 1 135 ? 4.916 13.088 3.462 1.00 83.19 135 ARG A C 1
ATOM 1066 O O . ARG A 1 135 ? 4.060 13.785 2.929 1.00 83.19 135 ARG A O 1
ATOM 1073 N N . LEU A 1 136 ? 5.567 12.117 2.813 1.00 82.44 136 LEU A N 1
ATOM 1074 C CA . LEU A 1 136 ? 5.410 11.851 1.376 1.00 82.44 136 LEU A CA 1
ATOM 1075 C C . LEU A 1 136 ? 3.987 11.440 0.994 1.00 82.44 136 LEU A C 1
ATOM 1077 O O . LEU A 1 136 ? 3.509 11.819 -0.065 1.00 82.44 136 LEU A O 1
ATOM 1081 N N . PHE A 1 137 ? 3.291 10.689 1.848 1.00 77.62 137 PHE A N 1
ATOM 1082 C CA . PHE A 1 137 ? 1.902 10.292 1.580 1.00 77.62 137 PHE A CA 1
ATOM 1083 C C . PHE A 1 137 ? 0.914 11.453 1.636 1.00 77.62 137 PHE A C 1
ATOM 1085 O O . PHE A 1 137 ? -0.187 11.327 1.110 1.00 77.62 137 PHE A O 1
ATOM 1092 N N . MET A 1 138 ? 1.280 12.535 2.323 1.00 77.25 138 MET A N 1
ATOM 1093 C CA . MET A 1 138 ? 0.466 13.742 2.463 1.00 77.25 138 MET A CA 1
ATOM 1094 C C . MET A 1 138 ? 0.875 14.830 1.463 1.00 77.25 138 MET A C 1
ATOM 1096 O O . MET A 1 138 ? 0.539 15.998 1.660 1.00 77.25 138 MET A O 1
ATOM 1100 N N . ASP A 1 139 ? 1.628 14.451 0.424 1.00 75.56 139 ASP A N 1
ATOM 1101 C CA . ASP A 1 139 ? 2.186 15.343 -0.596 1.00 75.56 139 ASP A CA 1
ATOM 1102 C C . ASP A 1 139 ? 3.011 16.505 -0.005 1.00 75.56 139 ASP A C 1
ATOM 1104 O O . ASP A 1 139 ? 3.109 17.586 -0.587 1.00 75.56 139 ASP A O 1
ATOM 1108 N N . LEU A 1 140 ? 3.616 16.294 1.172 1.00 78.44 140 LEU A N 1
ATOM 1109 C CA . LEU A 1 140 ? 4.510 17.267 1.795 1.00 78.44 140 LEU A CA 1
ATOM 1110 C C . LEU A 1 140 ? 5.917 17.146 1.205 1.00 78.44 140 LEU A C 1
ATOM 1112 O O . LEU A 1 140 ? 6.433 16.048 0.978 1.00 78.44 140 LEU A O 1
ATOM 1116 N N . ILE A 1 141 ? 6.556 18.296 0.998 1.00 74.50 141 ILE A N 1
ATOM 1117 C CA . ILE A 1 141 ? 7.914 18.378 0.460 1.00 74.50 141 ILE A CA 1
ATOM 1118 C C . ILE A 1 141 ? 8.905 17.917 1.536 1.00 74.50 141 ILE A C 1
ATOM 1120 O O . ILE A 1 141 ? 8.870 18.389 2.673 1.00 74.50 141 ILE A O 1
ATOM 1124 N N . LEU A 1 142 ? 9.791 16.989 1.173 1.00 74.00 142 LEU A N 1
ATOM 1125 C CA . LEU A 1 142 ? 10.913 16.592 2.022 1.00 74.00 142 LEU A CA 1
ATOM 1126 C C . LEU A 1 142 ? 12.034 17.624 1.942 1.00 74.00 142 LEU A C 1
ATOM 1128 O O . LEU A 1 142 ? 12.341 18.118 0.855 1.00 74.00 142 LEU A O 1
ATOM 1132 N N . SER A 1 143 ? 12.688 17.894 3.073 1.00 72.06 143 SER A N 1
ATOM 1133 C CA . SER A 1 143 ? 13.914 18.692 3.066 1.00 72.06 143 SER A CA 1
ATOM 1134 C C . SER A 1 143 ? 15.055 17.918 2.390 1.00 72.06 143 SER A C 1
ATOM 1136 O O . SER A 1 143 ? 15.050 16.681 2.332 1.00 72.06 143 SER A O 1
ATOM 1138 N N . PHE A 1 144 ? 16.063 18.636 1.889 1.00 71.00 144 PHE A N 1
ATOM 1139 C CA . PHE A 1 144 ? 17.278 18.005 1.367 1.00 71.00 144 PHE A CA 1
ATOM 1140 C C . PHE A 1 144 ? 17.967 17.147 2.439 1.00 71.00 144 PHE A C 1
ATOM 1142 O O . PHE A 1 144 ? 18.360 16.017 2.154 1.00 71.00 144 PHE A O 1
ATOM 1149 N N . GLN A 1 145 ? 17.992 17.620 3.690 1.00 71.06 145 GLN A N 1
ATOM 1150 C CA . GLN A 1 145 ? 18.574 16.897 4.820 1.00 71.06 145 GLN A CA 1
ATOM 1151 C C . GLN A 1 145 ? 17.841 15.583 5.127 1.00 71.06 145 GLN A C 1
ATOM 1153 O O . GLN A 1 145 ? 18.477 14.553 5.348 1.00 71.06 145 GLN A O 1
ATOM 1158 N N . ASP A 1 146 ? 16.504 15.589 5.101 1.00 73.50 146 ASP A N 1
ATOM 1159 C CA . ASP A 1 146 ? 15.682 14.391 5.316 1.00 73.50 146 ASP A CA 1
ATOM 1160 C C . ASP A 1 146 ? 16.005 13.317 4.265 1.00 73.50 146 ASP A C 1
ATOM 1162 O O . ASP A 1 146 ? 16.132 12.124 4.570 1.00 73.50 146 ASP A O 1
ATOM 1166 N N . ARG A 1 147 ? 16.183 13.753 3.012 1.00 74.56 147 ARG A N 1
ATOM 1167 C CA . ARG A 1 147 ? 16.556 12.883 1.898 1.00 74.56 147 ARG A CA 1
ATOM 1168 C C . ARG A 1 147 ? 17.965 12.323 2.076 1.00 74.56 147 ARG A C 1
ATOM 1170 O O . ARG A 1 147 ? 18.133 11.112 1.937 1.00 74.56 147 ARG A O 1
ATOM 1177 N N . GLU A 1 148 ? 18.953 13.152 2.396 1.00 74.50 148 GLU A N 1
ATOM 1178 C CA . GLU A 1 148 ? 20.337 12.706 2.601 1.00 74.50 148 GLU A CA 1
ATOM 1179 C C . GLU A 1 148 ? 20.467 11.726 3.769 1.00 74.50 148 GLU A C 1
ATOM 1181 O O . GLU A 1 148 ? 21.105 10.682 3.618 1.00 74.50 148 GLU A O 1
ATOM 1186 N N . ASN A 1 149 ? 19.789 12.000 4.888 1.00 77.38 149 ASN A N 1
ATOM 1187 C CA . ASN A 1 149 ? 19.748 11.113 6.051 1.00 77.38 149 ASN A CA 1
ATOM 1188 C C . ASN A 1 149 ? 19.156 9.745 5.695 1.00 77.38 149 ASN A C 1
ATOM 1190 O O . ASN A 1 149 ? 19.715 8.710 6.051 1.00 77.38 149 ASN A O 1
ATOM 1194 N N . SER A 1 150 ? 18.050 9.713 4.945 1.00 80.19 150 SER A N 1
ATOM 1195 C CA . SER A 1 150 ? 17.477 8.438 4.503 1.00 80.19 150 SER A CA 1
ATOM 1196 C C . SER A 1 150 ? 18.442 7.671 3.585 1.00 80.19 150 SER A C 1
ATOM 1198 O O . SER A 1 150 ? 18.666 6.474 3.766 1.00 80.19 150 SER A O 1
ATOM 1200 N N . GLN A 1 151 ? 19.079 8.357 2.631 1.00 79.88 151 GLN A N 1
ATOM 1201 C CA . GLN A 1 151 ? 19.985 7.732 1.667 1.00 79.88 151 GLN A CA 1
ATOM 1202 C C . GLN A 1 151 ? 21.256 7.186 2.323 1.00 79.88 151 GLN A C 1
ATOM 1204 O O . GLN A 1 151 ? 21.706 6.099 1.949 1.00 79.88 151 GLN A O 1
ATOM 1209 N N . SER A 1 152 ? 21.832 7.903 3.292 1.00 79.94 152 SER A N 1
ATOM 1210 C CA . SER A 1 152 ? 23.012 7.442 4.028 1.00 79.94 152 SER A CA 1
ATOM 1211 C C . SER A 1 152 ? 22.701 6.173 4.828 1.00 79.94 152 SER A C 1
ATOM 1213 O O . SER A 1 152 ? 23.437 5.193 4.704 1.00 79.94 152 SER A O 1
ATOM 1215 N N . MET A 1 153 ? 21.551 6.121 5.511 1.00 79.31 153 MET A N 1
ATOM 1216 C CA . MET A 1 153 ? 21.089 4.932 6.239 1.00 79.31 153 MET A CA 1
ATOM 1217 C C . MET A 1 153 ? 20.908 3.712 5.322 1.00 79.31 153 MET A C 1
ATOM 1219 O O . MET A 1 153 ? 21.353 2.611 5.650 1.00 79.31 153 MET A O 1
ATOM 1223 N N . PHE A 1 154 ? 20.300 3.882 4.142 1.00 81.25 154 PHE A N 1
ATOM 1224 C CA . PHE A 1 154 ? 20.128 2.777 3.187 1.00 81.25 154 PHE A CA 1
ATOM 1225 C C . PHE A 1 154 ? 21.442 2.336 2.522 1.00 81.25 154 PHE A C 1
ATOM 1227 O O . PHE A 1 154 ? 21.549 1.190 2.085 1.00 81.25 154 PHE A O 1
ATOM 1234 N N . LYS A 1 155 ? 22.463 3.198 2.443 1.00 80.06 155 LYS A N 1
ATOM 1235 C CA . LYS A 1 155 ? 23.752 2.865 1.812 1.00 80.06 155 LYS A CA 1
ATOM 1236 C C . LYS A 1 155 ? 24.549 1.826 2.606 1.00 80.06 155 LYS A C 1
ATOM 1238 O O . LYS A 1 155 ? 25.237 0.999 1.995 1.00 80.06 155 LYS A O 1
ATOM 1243 N N . GLU A 1 156 ? 24.448 1.872 3.929 1.00 77.94 156 GLU A N 1
ATOM 1244 C CA . GLU A 1 156 ? 25.172 1.000 4.865 1.00 77.94 156 GLU A CA 1
ATOM 1245 C C . GLU A 1 156 ? 24.435 -0.317 5.155 1.00 77.94 156 GLU A C 1
ATOM 1247 O O . GLU A 1 156 ? 25.014 -1.257 5.696 1.00 77.94 156 GLU A O 1
ATOM 1252 N N . MET A 1 157 ? 23.164 -0.412 4.765 1.00 82.88 157 MET A N 1
ATOM 1253 C CA . MET A 1 157 ? 22.295 -1.531 5.109 1.00 82.88 157 MET A CA 1
ATOM 1254 C C . MET A 1 157 ? 22.382 -2.692 4.100 1.00 82.88 157 MET A C 1
ATOM 1256 O O . MET A 1 157 ? 22.606 -2.488 2.903 1.00 82.88 157 MET A O 1
ATOM 1260 N N . SER A 1 158 ? 22.185 -3.928 4.578 1.00 87.69 158 SER A N 1
ATOM 1261 C CA . SER A 1 158 ? 22.052 -5.114 3.718 1.00 87.69 158 SER A CA 1
ATOM 1262 C C . SER A 1 158 ? 20.668 -5.166 3.044 1.00 87.69 158 SER A C 1
ATOM 1264 O O . SER A 1 158 ? 19.708 -4.626 3.603 1.00 87.69 158 SER A O 1
ATOM 1266 N N . PRO A 1 159 ? 20.513 -5.837 1.882 1.00 86.12 159 PRO A N 1
ATOM 1267 C CA . PRO A 1 159 ? 19.228 -5.920 1.183 1.00 86.12 159 PRO A CA 1
ATOM 1268 C C . PRO A 1 159 ? 18.121 -6.517 2.058 1.00 86.12 159 PRO A C 1
ATOM 1270 O O . PRO A 1 159 ? 17.030 -5.963 2.153 1.00 86.12 159 PRO A O 1
ATOM 1273 N N . GLU A 1 160 ? 18.402 -7.615 2.759 1.00 86.69 160 GLU A N 1
ATOM 1274 C CA . GLU A 1 160 ? 17.427 -8.277 3.633 1.00 86.69 160 GLU A CA 1
ATOM 1275 C C . GLU A 1 160 ? 16.938 -7.349 4.747 1.00 86.69 160 GLU A C 1
ATOM 1277 O O . GLU A 1 160 ? 15.732 -7.220 4.972 1.00 86.69 160 GLU A O 1
ATOM 1282 N N . LYS A 1 161 ? 17.874 -6.643 5.393 1.00 87.50 161 LYS A N 1
ATOM 1283 C CA . LYS A 1 161 ? 17.561 -5.678 6.444 1.00 87.50 161 LYS A CA 1
ATOM 1284 C C . LYS A 1 161 ? 16.785 -4.483 5.887 1.00 87.50 161 LYS A C 1
ATOM 1286 O O . LYS A 1 161 ? 15.833 -4.037 6.518 1.00 87.50 161 LYS A O 1
ATOM 1291 N N . ALA A 1 162 ? 17.110 -4.024 4.680 1.00 88.25 162 ALA A N 1
ATOM 1292 C CA . ALA A 1 162 ? 16.403 -2.935 4.018 1.00 88.25 162 ALA A CA 1
ATOM 1293 C C . ALA A 1 162 ? 14.945 -3.263 3.709 1.00 88.25 162 ALA A C 1
ATOM 1295 O O . ALA A 1 162 ? 14.055 -2.493 4.066 1.00 88.25 162 ALA A O 1
ATOM 1296 N N . PHE A 1 163 ? 14.683 -4.422 3.103 1.00 89.25 163 PHE A N 1
ATOM 1297 C CA . PHE A 1 163 ? 13.310 -4.862 2.852 1.00 89.25 163 PHE A CA 1
ATOM 1298 C C . PHE A 1 163 ? 12.534 -5.055 4.150 1.00 89.25 163 PHE A C 1
ATOM 1300 O O . PHE A 1 163 ? 11.354 -4.723 4.198 1.00 89.25 163 PHE A O 1
ATOM 1307 N N . LYS A 1 164 ? 13.197 -5.538 5.205 1.00 88.75 164 LYS A N 1
ATOM 1308 C CA . LYS A 1 164 ? 12.586 -5.678 6.523 1.00 88.75 164 LYS A CA 1
ATOM 1309 C C . LYS A 1 164 ? 12.198 -4.329 7.122 1.00 88.75 164 LYS A C 1
ATOM 1311 O O . LYS A 1 164 ? 11.069 -4.190 7.570 1.00 88.75 164 LYS A O 1
ATOM 1316 N N . VAL A 1 165 ? 13.089 -3.338 7.086 1.00 89.38 165 VAL A N 1
ATOM 1317 C CA . VAL A 1 165 ? 12.821 -1.963 7.546 1.00 89.38 165 VAL A CA 1
ATOM 1318 C C . VAL A 1 165 ? 11.636 -1.353 6.795 1.00 89.38 165 VAL A C 1
ATOM 1320 O O . VAL A 1 165 ? 10.698 -0.885 7.435 1.00 89.38 165 VAL A O 1
ATOM 1323 N N . VAL A 1 166 ? 11.628 -1.446 5.460 1.00 89.62 166 VAL A N 1
ATOM 1324 C CA . VAL A 1 166 ? 10.523 -0.956 4.614 1.00 89.62 166 VAL A CA 1
ATOM 1325 C C . VAL A 1 166 ? 9.215 -1.688 4.924 1.00 89.62 166 VAL A C 1
ATOM 1327 O O . VAL A 1 166 ? 8.146 -1.085 4.943 1.00 89.62 166 VAL A O 1
ATOM 1330 N N . GLU A 1 167 ? 9.276 -2.989 5.201 1.00 89.75 167 GLU A N 1
ATOM 1331 C CA . GLU A 1 167 ? 8.115 -3.776 5.614 1.00 89.75 167 GLU A CA 1
ATOM 1332 C C . GLU A 1 167 ? 7.536 -3.287 6.956 1.00 89.75 167 GLU A C 1
ATOM 1334 O O . GLU A 1 167 ? 6.315 -3.187 7.084 1.00 89.75 167 GLU A O 1
ATOM 1339 N N . ILE A 1 168 ? 8.381 -2.948 7.941 1.00 88.38 168 ILE A N 1
ATOM 1340 C CA . ILE A 1 168 ? 7.935 -2.373 9.226 1.00 88.38 168 ILE A CA 1
ATOM 1341 C C . ILE A 1 168 ? 7.318 -0.985 9.000 1.00 88.38 168 ILE A C 1
ATOM 1343 O O . ILE A 1 168 ? 6.242 -0.684 9.506 1.00 88.38 168 ILE A O 1
ATOM 1347 N N . GLU A 1 169 ? 7.993 -0.143 8.217 1.00 89.56 169 GLU A N 1
ATOM 1348 C CA . GLU A 1 169 ? 7.585 1.228 7.906 1.00 89.56 169 GLU A CA 1
ATOM 1349 C C . GLU A 1 169 ? 6.228 1.282 7.189 1.00 89.56 169 GLU A C 1
ATOM 1351 O O . GLU A 1 169 ? 5.341 2.050 7.572 1.00 89.56 169 GLU A O 1
ATOM 1356 N N . LEU A 1 170 ? 6.026 0.415 6.192 1.00 89.25 170 LEU A N 1
ATOM 1357 C CA . LEU A 1 170 ? 4.733 0.244 5.530 1.00 89.25 170 LEU A CA 1
ATOM 1358 C C . LEU A 1 170 ? 3.669 -0.295 6.490 1.00 89.25 170 LEU A C 1
ATOM 1360 O O . LEU A 1 170 ? 2.511 0.102 6.374 1.00 89.25 170 LEU A O 1
ATOM 1364 N N . GLY A 1 171 ? 4.047 -1.153 7.443 1.00 87.44 171 GLY A N 1
ATOM 1365 C CA . GLY A 1 171 ? 3.178 -1.602 8.532 1.00 87.44 171 GLY A CA 1
ATOM 1366 C C . GLY A 1 171 ? 2.692 -0.439 9.401 1.00 87.44 171 GLY A C 1
ATOM 1367 O O . GLY A 1 171 ? 1.485 -0.258 9.559 1.00 87.44 171 GLY A O 1
ATOM 1368 N N . PHE A 1 172 ? 3.604 0.422 9.867 1.00 86.06 172 PHE A N 1
ATOM 1369 C CA . PHE A 1 172 ? 3.250 1.635 10.614 1.00 86.06 172 PHE A CA 1
ATOM 1370 C C . PHE A 1 172 ? 2.325 2.553 9.813 1.00 86.06 172 PHE A C 1
ATOM 1372 O O . PHE A 1 172 ? 1.358 3.095 10.353 1.00 86.06 172 PHE A O 1
ATOM 1379 N N . MET A 1 173 ? 2.587 2.707 8.514 1.00 84.62 173 MET A N 1
ATOM 1380 C CA . MET A 1 173 ? 1.766 3.555 7.660 1.00 84.62 173 MET A CA 1
ATOM 1381 C C . MET A 1 173 ? 0.379 2.969 7.393 1.00 84.62 173 MET A C 1
ATOM 1383 O O . MET A 1 173 ? -0.625 3.686 7.427 1.00 84.62 173 MET A O 1
ATOM 1387 N N . PHE A 1 174 ? 0.302 1.655 7.182 1.00 83.62 174 PHE A N 1
ATOM 1388 C CA . PHE A 1 174 ? -0.963 0.938 7.107 1.00 83.62 174 PHE A CA 1
ATOM 1389 C C . PHE A 1 174 ? -1.763 1.119 8.398 1.00 83.62 174 PHE A C 1
ATOM 1391 O O . PHE A 1 174 ? -2.964 1.390 8.352 1.00 83.62 174 PHE A O 1
ATOM 1398 N N . ASP A 1 175 ? -1.092 1.055 9.544 1.00 80.50 175 ASP A N 1
ATOM 1399 C CA . ASP A 1 175 ? -1.736 1.225 10.834 1.00 80.50 175 ASP A CA 1
ATOM 1400 C C . ASP A 1 175 ? -2.329 2.627 11.032 1.00 80.50 175 ASP A C 1
ATOM 1402 O O . ASP A 1 175 ? -3.451 2.792 11.525 1.00 80.50 175 ASP A O 1
ATOM 1406 N N . VAL A 1 176 ? -1.603 3.650 10.580 1.00 78.62 176 VAL A N 1
ATOM 1407 C CA . VAL A 1 176 ? -2.051 5.045 10.613 1.00 78.62 176 VAL A CA 1
ATOM 1408 C C . VAL A 1 176 ? -3.251 5.291 9.703 1.00 78.62 176 VAL A C 1
ATOM 1410 O O . VAL A 1 176 ? -4.229 5.899 10.138 1.00 78.62 176 VAL A O 1
ATOM 1413 N N . LEU A 1 177 ? -3.203 4.803 8.461 1.00 75.75 177 LEU A N 1
ATOM 1414 C CA . LEU A 1 177 ? -4.218 5.101 7.447 1.00 75.75 177 LEU A CA 1
ATOM 1415 C C . LEU A 1 177 ? -5.460 4.199 7.533 1.00 75.75 177 LEU A C 1
ATOM 1417 O O . LEU A 1 177 ? -6.561 4.640 7.188 1.00 75.75 177 LEU A O 1
ATOM 1421 N N . TYR A 1 178 ? -5.294 2.942 7.962 1.00 69.75 178 TYR A N 1
ATOM 1422 C CA . TYR A 1 178 ? -6.331 1.907 7.885 1.00 69.75 178 TYR A CA 1
ATOM 1423 C C . TYR A 1 178 ? -6.725 1.315 9.239 1.00 69.75 178 TYR A C 1
ATOM 1425 O O . TYR A 1 178 ? -7.924 1.207 9.506 1.00 69.75 178 TYR A O 1
ATOM 1433 N N . THR A 1 179 ? -5.773 0.935 10.103 1.00 64.69 179 THR A N 1
ATOM 1434 C CA . THR A 1 179 ? -6.111 0.277 11.389 1.00 64.69 179 THR A CA 1
ATOM 1435 C C . THR A 1 179 ? -6.429 1.255 12.507 1.00 64.69 179 THR A C 1
ATOM 1437 O O . THR A 1 179 ? -6.760 0.824 13.612 1.00 64.69 179 THR A O 1
ATOM 1440 N N . LYS A 1 180 ? -6.448 2.567 12.209 1.00 67.31 180 LYS A N 1
ATOM 1441 C CA . LYS A 1 180 ? -6.928 3.605 13.136 1.00 67.31 180 LYS A CA 1
ATOM 1442 C C . LYS A 1 180 ? -6.031 3.737 14.376 1.00 67.31 180 LYS A C 1
ATOM 1444 O O . LYS A 1 180 ? -6.394 4.410 15.342 1.00 67.31 180 LYS A O 1
ATOM 1449 N N . ALA A 1 181 ? -4.844 3.134 14.310 1.00 61.94 181 ALA A N 1
ATOM 1450 C CA . ALA A 1 181 ? -3.878 2.984 15.380 1.00 61.94 181 ALA A CA 1
ATOM 1451 C C . ALA A 1 181 ? -3.573 4.295 16.126 1.00 61.94 181 ALA A C 1
ATOM 1453 O O . ALA A 1 181 ? -3.786 4.325 17.332 1.00 61.94 181 ALA A O 1
ATOM 1454 N N . PRO A 1 182 ? -3.160 5.411 15.501 1.00 60.66 182 PRO A N 1
ATOM 1455 C CA . PRO A 1 182 ? -2.686 6.583 16.246 1.00 60.66 182 PRO A CA 1
ATOM 1456 C C . PRO A 1 182 ? -3.750 7.218 17.153 1.00 60.66 182 PRO A C 1
ATOM 1458 O O . PRO A 1 182 ? -3.416 7.788 18.191 1.00 60.66 182 PRO A O 1
ATOM 1461 N N . VAL A 1 183 ? -5.036 7.094 16.811 1.00 63.91 183 VAL A N 1
ATOM 1462 C CA . VAL A 1 183 ? -6.131 7.565 17.675 1.00 63.91 183 VAL A CA 1
ATOM 1463 C C . VAL A 1 183 ? -6.486 6.538 18.746 1.00 63.91 183 VAL A C 1
ATOM 1465 O O . VAL A 1 183 ? -6.809 6.929 19.866 1.00 63.91 183 VAL A O 1
ATOM 1468 N N . ILE A 1 184 ? -6.391 5.244 18.438 1.00 62.31 184 ILE A N 1
ATOM 1469 C CA . ILE A 1 184 ? -6.682 4.174 19.400 1.00 62.31 184 ILE A CA 1
ATOM 1470 C C . ILE A 1 184 ? -5.557 4.037 20.445 1.00 62.31 184 ILE A C 1
ATOM 1472 O O . ILE A 1 184 ? -5.852 3.893 21.627 1.00 62.31 184 ILE A O 1
ATOM 1476 N N . TYR A 1 185 ? -4.289 4.161 20.037 1.00 62.56 185 TYR A N 1
ATOM 1477 C CA . TYR A 1 185 ? -3.101 4.171 20.907 1.00 62.56 185 TYR A CA 1
ATOM 1478 C C . TYR A 1 185 ? -2.885 5.497 21.639 1.00 62.56 185 TYR A C 1
ATOM 1480 O O . TYR A 1 185 ? -2.023 5.584 22.513 1.00 62.56 185 TYR A O 1
ATOM 1488 N N . SER A 1 186 ? -3.646 6.542 21.308 1.00 70.50 186 SER A N 1
ATOM 1489 C CA . SER A 1 186 ? -3.643 7.762 22.109 1.00 70.50 186 SER A CA 1
ATOM 1490 C C . SER A 1 186 ? -4.163 7.456 23.514 1.00 70.50 186 SER A C 1
ATOM 1492 O O . SER A 1 186 ? -5.109 6.683 23.674 1.00 70.50 186 SER A O 1
ATOM 1494 N N . SER A 1 187 ? -3.625 8.121 24.541 1.00 67.50 187 SER A N 1
ATOM 1495 C CA . SER A 1 187 ? -4.098 7.980 25.926 1.00 67.50 187 SER A CA 1
ATOM 1496 C C . SER A 1 187 ? -5.617 8.161 26.047 1.00 67.50 187 SER A C 1
ATOM 1498 O O . SER A 1 187 ? -6.263 7.468 26.827 1.00 67.50 187 SER A O 1
ATOM 1500 N N . GLN A 1 188 ? -6.211 9.039 25.229 1.00 73.19 188 GLN A N 1
ATOM 1501 C CA . GLN A 1 188 ? -7.664 9.230 25.173 1.00 73.19 188 GLN A CA 1
ATOM 1502 C C . GLN A 1 188 ? -8.404 8.005 24.608 1.00 73.19 188 GLN A C 1
ATOM 1504 O O . GLN A 1 188 ? -9.447 7.635 25.140 1.00 73.19 188 GLN A O 1
ATOM 1509 N N . GLY A 1 189 ? -7.870 7.357 23.567 1.00 77.25 189 GLY A N 1
ATOM 1510 C CA . GLY A 1 189 ? -8.444 6.145 22.974 1.00 77.25 189 GLY A CA 1
ATOM 1511 C C . GLY A 1 189 ? -8.429 4.966 23.947 1.00 77.25 189 GLY A C 1
ATOM 1512 O O . GLY A 1 189 ? -9.462 4.330 24.161 1.00 77.25 189 GLY A O 1
ATOM 1513 N N . CYS A 1 190 ? -7.300 4.748 24.629 1.00 76.44 190 CYS A N 1
ATOM 1514 C CA . CYS A 1 190 ? -7.176 3.728 25.673 1.00 76.44 190 CYS A CA 1
ATOM 1515 C C . CYS A 1 190 ? -8.188 3.936 26.813 1.00 76.44 190 CYS A C 1
ATOM 1517 O O . CYS A 1 190 ? -8.854 2.984 27.224 1.00 76.44 190 CYS A O 1
ATOM 1519 N N . ILE A 1 191 ? -8.356 5.178 27.291 1.00 81.00 191 ILE A N 1
ATOM 1520 C CA . ILE A 1 191 ? -9.342 5.505 28.335 1.00 81.00 191 ILE A CA 1
ATOM 1521 C C . ILE A 1 191 ? -10.767 5.214 27.845 1.00 81.00 191 ILE A C 1
ATOM 1523 O O . ILE A 1 191 ? -11.529 4.565 28.558 1.00 81.00 191 ILE A O 1
ATOM 1527 N N . LEU A 1 192 ? -11.134 5.637 26.630 1.00 82.56 192 LEU A N 1
ATOM 1528 C CA . LEU A 1 192 ? -12.477 5.400 26.081 1.00 82.56 192 LEU A CA 1
ATOM 1529 C C . LEU A 1 192 ? -12.789 3.905 25.924 1.00 82.56 192 LEU A C 1
ATOM 1531 O O . LEU A 1 192 ? -13.905 3.479 26.227 1.00 82.56 192 LEU A O 1
ATOM 1535 N N . ARG A 1 193 ? -11.806 3.091 25.522 1.00 81.56 193 ARG A N 1
ATOM 1536 C CA . ARG A 1 193 ? -11.952 1.630 25.436 1.00 81.56 193 ARG A CA 1
ATOM 1537 C C . ARG A 1 193 ? -12.120 0.982 26.800 1.00 81.56 193 ARG A C 1
ATOM 1539 O O . ARG A 1 193 ? -12.999 0.136 26.954 1.00 81.56 193 ARG A O 1
ATOM 1546 N N . PHE A 1 194 ? -11.343 1.416 27.789 1.00 84.00 194 PHE A N 1
ATOM 1547 C CA . PHE A 1 194 ? -11.495 0.947 29.163 1.00 84.00 194 PHE A CA 1
ATOM 1548 C C . PHE A 1 194 ? -12.869 1.315 29.738 1.00 84.00 194 PHE A C 1
ATOM 1550 O O . PHE A 1 194 ? -13.529 0.475 30.349 1.00 84.00 194 PHE A O 1
ATOM 1557 N N . VAL A 1 195 ? -13.345 2.541 29.486 1.00 87.56 195 VAL A N 1
ATOM 1558 C CA . VAL A 1 195 ? -14.689 2.990 29.879 1.00 87.56 195 VAL A CA 1
ATOM 1559 C C . VAL A 1 195 ? -15.764 2.148 29.194 1.00 87.56 195 VAL A C 1
ATOM 1561 O O . VAL A 1 195 ? -16.662 1.657 29.871 1.00 87.56 195 VAL A O 1
ATOM 1564 N N . SER A 1 196 ? -15.660 1.918 27.882 1.00 87.56 196 SER A N 1
ATOM 1565 C CA . SER A 1 196 ? -16.601 1.072 27.134 1.00 87.56 196 SER A CA 1
ATOM 1566 C C . SER A 1 196 ? -16.671 -0.348 27.699 1.00 87.56 196 SER A C 1
ATOM 1568 O O . SER A 1 196 ? -17.764 -0.836 27.978 1.00 87.56 196 SER A O 1
ATOM 1570 N N . MET A 1 197 ? -15.513 -0.973 27.933 1.00 87.56 197 MET A N 1
ATOM 1571 C CA . MET A 1 197 ? -15.419 -2.327 28.486 1.00 87.56 197 MET A CA 1
ATOM 1572 C C . MET A 1 197 ? -15.942 -2.416 29.921 1.00 87.56 197 MET A C 1
ATOM 1574 O O . MET A 1 197 ? -16.586 -3.392 30.311 1.00 87.56 197 MET A O 1
ATOM 1578 N N . SER A 1 198 ? -15.708 -1.374 30.716 1.00 89.50 198 SER A N 1
ATOM 1579 C CA . SER A 1 198 ? -16.256 -1.283 32.068 1.00 89.50 198 SER A CA 1
ATOM 1580 C C . SER A 1 198 ? -17.779 -1.163 32.028 1.00 89.50 198 SER A C 1
ATOM 1582 O O . SER A 1 198 ? -18.462 -1.864 32.768 1.00 89.50 198 SER A O 1
ATOM 1584 N N . LEU A 1 199 ? -18.334 -0.340 31.130 1.00 91.62 199 LEU A N 1
ATOM 1585 C CA . LEU A 1 199 ? -19.782 -0.173 30.976 1.00 91.62 199 LEU A CA 1
ATOM 1586 C C . LEU A 1 199 ? -20.471 -1.472 30.532 1.00 91.62 199 LEU A C 1
ATOM 1588 O O . LEU A 1 199 ? -21.484 -1.844 31.122 1.00 91.62 199 LEU A O 1
ATOM 1592 N N . THR A 1 200 ? -19.925 -2.189 29.543 1.00 88.94 200 THR A N 1
ATOM 1593 C CA . THR A 1 200 ? -20.473 -3.482 29.081 1.00 88.94 200 THR A CA 1
ATOM 1594 C C . THR A 1 200 ? -20.415 -4.547 30.177 1.00 88.94 200 THR A C 1
ATOM 1596 O O . THR A 1 200 ? -21.387 -5.278 30.383 1.00 88.94 200 THR A O 1
ATOM 1599 N N . SER A 1 201 ? -19.322 -4.586 30.942 1.00 90.19 201 SER A N 1
ATOM 1600 C CA . SER A 1 201 ? -19.157 -5.499 32.079 1.00 90.19 201 SER A CA 1
ATOM 1601 C C . SER A 1 201 ? -20.122 -5.178 33.224 1.00 90.19 201 SER A C 1
ATOM 1603 O O . SER A 1 201 ? -20.749 -6.083 33.772 1.00 90.19 201 SER A O 1
ATOM 1605 N N . ILE A 1 202 ? -20.308 -3.894 33.556 1.00 91.19 202 ILE A N 1
ATOM 1606 C CA . ILE A 1 202 ? -21.290 -3.447 34.557 1.00 91.19 202 ILE A CA 1
ATOM 1607 C C . ILE A 1 202 ? -22.699 -3.864 34.131 1.00 91.19 202 ILE A C 1
ATOM 1609 O O . ILE A 1 202 ? -23.434 -4.417 34.944 1.00 91.19 202 ILE A O 1
ATOM 1613 N N . VAL A 1 203 ? -23.065 -3.659 32.860 1.00 91.56 203 VAL A N 1
ATOM 1614 C CA . VAL A 1 203 ? -24.362 -4.090 32.315 1.00 91.56 203 VAL A CA 1
ATOM 1615 C C . VAL A 1 203 ? -24.555 -5.598 32.482 1.00 91.56 203 VAL A C 1
ATOM 1617 O O . VAL A 1 203 ? -25.621 -6.014 32.931 1.00 91.56 203 VAL A O 1
ATOM 1620 N N . LEU A 1 204 ? -23.534 -6.413 32.196 1.00 91.12 204 LEU A N 1
ATOM 1621 C CA . LEU A 1 204 ? -23.595 -7.865 32.378 1.00 91.12 204 LEU A CA 1
ATOM 1622 C C . LEU A 1 204 ? -23.801 -8.265 33.846 1.00 91.12 204 LEU A C 1
ATOM 1624 O O . LEU A 1 204 ? -24.675 -9.083 34.137 1.00 91.12 204 LEU A O 1
ATOM 1628 N N . VAL A 1 205 ? -23.029 -7.691 34.774 1.00 90.00 205 VAL A N 1
ATOM 1629 C CA . VAL A 1 205 ? -23.143 -7.994 36.212 1.00 90.00 205 VAL A CA 1
ATOM 1630 C C . VAL A 1 205 ? -24.515 -7.584 36.738 1.00 90.00 205 VAL A C 1
ATOM 1632 O O . VAL A 1 205 ? -25.205 -8.379 37.371 1.00 90.00 205 VAL A O 1
ATOM 1635 N N . VAL A 1 206 ? -24.941 -6.362 36.429 1.00 88.81 206 VAL A N 1
ATOM 1636 C CA . VAL A 1 206 ? -26.222 -5.809 36.873 1.00 88.81 206 VAL A CA 1
ATOM 1637 C C . VAL A 1 206 ? -27.395 -6.610 36.296 1.00 88.81 206 VAL A C 1
ATOM 1639 O O . VAL A 1 206 ? -28.317 -6.957 37.032 1.00 88.81 206 VAL A O 1
ATOM 1642 N N . PHE A 1 207 ? -27.346 -6.986 35.014 1.00 87.81 207 PHE A N 1
ATOM 1643 C CA . PHE A 1 207 ? -28.353 -7.854 34.398 1.00 87.81 207 PHE A CA 1
ATOM 1644 C C . PHE A 1 207 ? -28.392 -9.246 35.050 1.00 87.81 207 PHE A C 1
ATOM 1646 O O . PHE A 1 207 ? -29.476 -9.761 35.319 1.00 87.81 207 PHE A O 1
ATOM 1653 N N . SER A 1 208 ? -27.230 -9.818 35.387 1.00 85.44 208 SER A N 1
ATOM 1654 C CA . SER A 1 208 ? -27.129 -11.112 36.085 1.00 85.44 208 SER A CA 1
ATOM 1655 C C . SER A 1 208 ? -27.770 -11.074 37.473 1.00 85.44 208 SER A C 1
ATOM 1657 O O . SER A 1 208 ? -28.536 -11.973 37.819 1.00 85.44 208 SER A O 1
ATOM 1659 N N . LEU A 1 209 ? -27.511 -10.012 38.246 1.00 83.25 209 LEU A N 1
ATOM 1660 C CA . LEU A 1 209 ? -28.132 -9.805 39.557 1.00 83.25 209 LEU A CA 1
ATOM 1661 C C . LEU A 1 209 ? -29.656 -9.660 39.443 1.00 83.25 209 LEU A C 1
ATOM 1663 O O . LEU A 1 209 ? -30.392 -10.203 40.258 1.00 83.25 209 LEU A O 1
ATOM 1667 N N . PHE A 1 210 ? -30.154 -8.984 38.405 1.00 78.00 210 PHE A N 1
ATOM 1668 C CA . PHE A 1 210 ? -31.596 -8.803 38.228 1.00 78.00 210 PHE A CA 1
ATOM 1669 C C . PHE A 1 210 ? -32.343 -10.060 37.795 1.00 78.00 210 PHE A C 1
ATOM 1671 O O . PHE A 1 210 ? -33.496 -10.244 38.188 1.00 78.00 210 PHE A O 1
ATOM 1678 N N . VAL A 1 211 ? -31.714 -10.911 36.987 1.00 74.31 211 VAL A N 1
ATOM 1679 C CA . VAL A 1 211 ? -32.275 -12.211 36.608 1.00 74.31 211 VAL A CA 1
ATOM 1680 C C . VAL A 1 211 ? -32.391 -13.130 37.828 1.00 74.31 211 VAL A C 1
ATOM 1682 O O . VAL A 1 211 ? -33.380 -13.851 37.939 1.00 74.31 211 VAL A O 1
ATOM 1685 N N . ALA A 1 212 ? -31.438 -13.063 38.765 1.00 67.31 212 ALA A N 1
ATOM 1686 C CA . ALA A 1 212 ? -31.483 -13.839 40.005 1.00 67.31 212 ALA A CA 1
ATOM 1687 C C . ALA A 1 212 ? -32.687 -13.478 40.901 1.00 67.31 212 ALA A C 1
ATOM 1689 O O . ALA A 1 212 ? -33.193 -14.336 41.619 1.00 67.31 212 ALA A O 1
ATOM 1690 N N . ASP A 1 213 ? -33.185 -12.239 40.816 1.00 65.19 213 ASP A N 1
ATOM 1691 C CA . ASP A 1 213 ? -34.282 -11.750 41.657 1.00 65.19 213 ASP A CA 1
ATOM 1692 C C . ASP A 1 213 ? -35.694 -12.094 41.128 1.00 65.19 213 ASP A C 1
ATOM 1694 O O . ASP A 1 213 ? -36.651 -12.025 41.906 1.00 65.19 213 ASP A O 1
ATOM 1698 N N . LYS A 1 214 ? -35.895 -12.403 39.827 1.00 61.41 214 LYS A N 1
ATOM 1699 C CA . LYS A 1 214 ? -37.247 -12.613 39.241 1.00 61.41 214 LYS A CA 1
ATOM 1700 C C . LYS A 1 214 ? -37.295 -13.553 38.020 1.00 61.41 214 LYS A C 1
ATOM 1702 O O . LYS A 1 214 ? -36.822 -13.199 36.945 1.00 61.41 214 LYS A O 1
ATOM 1707 N N . GLU A 1 215 ? -38.074 -14.639 38.110 1.00 59.28 215 GLU A N 1
ATOM 1708 C CA . GLU A 1 215 ? -38.356 -15.605 37.017 1.00 59.28 215 GLU A CA 1
ATOM 1709 C C . GLU A 1 215 ? -39.314 -15.111 35.898 1.00 59.28 215 GLU A C 1
ATOM 1711 O O . GLU A 1 215 ? -39.913 -15.903 35.176 1.00 59.28 215 GLU A O 1
ATOM 1716 N N . LYS A 1 216 ? -39.521 -13.799 35.724 1.00 65.88 216 LYS A N 1
ATOM 1717 C CA . LYS A 1 216 ? -40.600 -13.272 34.853 1.00 65.88 216 LYS A CA 1
ATOM 1718 C C . LYS A 1 216 ? -40.252 -13.126 33.362 1.00 65.88 216 LYS A C 1
ATOM 1720 O O . LYS A 1 216 ? -41.077 -12.606 32.615 1.00 65.88 216 LYS A O 1
ATOM 1725 N N . TYR A 1 217 ? -39.068 -13.546 32.918 1.00 70.00 217 TYR A N 1
ATOM 1726 C CA . TYR A 1 217 ? -38.597 -13.328 31.543 1.00 70.00 217 TYR A CA 1
ATOM 1727 C C . TYR A 1 217 ? -38.603 -14.606 30.705 1.00 70.00 217 TYR A C 1
ATOM 1729 O O . TYR A 1 217 ? -38.356 -15.704 31.205 1.00 70.00 217 TYR A O 1
ATOM 1737 N N . LEU A 1 218 ? -38.857 -14.458 29.403 1.00 78.06 218 LEU A N 1
ATOM 1738 C CA . LEU A 1 218 ? -38.805 -15.571 28.464 1.00 78.06 218 LEU A CA 1
ATOM 1739 C C . LEU A 1 218 ? -37.359 -16.086 28.373 1.00 78.06 218 LEU A C 1
ATOM 1741 O O . LEU A 1 218 ? -36.427 -15.312 28.151 1.00 78.06 218 LEU A O 1
ATOM 1745 N N . LYS A 1 219 ? -37.162 -17.403 28.521 1.00 80.12 219 LYS A N 1
ATOM 1746 C CA . LYS A 1 219 ? -35.821 -18.024 28.522 1.00 80.12 219 LYS A CA 1
ATOM 1747 C C . LYS A 1 219 ? -35.000 -17.666 27.277 1.00 80.12 219 LYS A C 1
ATOM 1749 O O . LYS A 1 219 ? -33.785 -17.528 27.371 1.00 80.12 219 LYS A O 1
ATOM 1754 N N . PHE A 1 220 ? -35.660 -17.501 26.130 1.00 84.00 220 PHE A N 1
ATOM 1755 C CA . PHE A 1 220 ? -35.012 -17.128 24.874 1.00 84.00 220 PHE A CA 1
ATOM 1756 C C . PHE A 1 220 ? -34.381 -15.729 24.935 1.00 84.00 220 PHE A C 1
ATOM 1758 O O . PHE A 1 220 ? -33.198 -15.589 24.641 1.00 84.00 220 PHE A O 1
ATOM 1765 N N . ASP A 1 221 ? -35.125 -14.716 25.384 1.00 82.69 221 ASP A N 1
ATOM 1766 C CA . ASP A 1 221 ? -34.639 -13.328 25.453 1.00 82.69 221 ASP A CA 1
ATOM 1767 C C . ASP A 1 221 ? -33.460 -13.186 26.424 1.00 82.69 221 ASP A C 1
ATOM 1769 O O . ASP A 1 221 ? -32.515 -12.428 26.189 1.00 82.69 221 ASP A O 1
ATOM 1773 N N . LEU A 1 222 ? -33.487 -13.977 27.497 1.00 84.69 222 LEU A N 1
ATOM 1774 C CA . LEU A 1 222 ? -32.418 -14.063 28.481 1.00 84.69 222 LEU A CA 1
ATOM 1775 C C . LEU A 1 222 ? -31.141 -14.650 27.868 1.00 84.69 222 LEU A C 1
ATOM 1777 O O . LEU A 1 222 ? -30.080 -14.034 27.968 1.00 84.69 222 LEU A O 1
ATOM 1781 N N . VAL A 1 223 ? -31.244 -15.789 27.176 1.00 87.25 223 VAL A N 1
ATOM 1782 C CA . VAL A 1 223 ? -30.103 -16.408 26.478 1.00 87.25 223 VAL A CA 1
ATOM 1783 C C . VAL A 1 223 ? -29.541 -15.467 25.413 1.00 87.25 223 VAL A C 1
ATOM 1785 O O . VAL A 1 223 ? -28.327 -15.287 25.343 1.00 87.25 223 VAL A O 1
ATOM 1788 N N . MET A 1 224 ? -30.405 -14.816 24.629 1.00 88.50 224 MET A N 1
ATOM 1789 C CA . MET A 1 224 ? -29.985 -13.861 23.600 1.00 88.50 224 MET A CA 1
ATOM 1790 C C . MET A 1 224 ? -29.227 -12.670 24.194 1.00 88.50 224 MET A C 1
ATOM 1792 O O . MET A 1 224 ? -28.173 -12.297 23.683 1.00 88.50 224 MET A O 1
ATOM 1796 N N . THR A 1 225 ? -29.715 -12.096 25.296 1.00 88.81 225 THR A N 1
ATOM 1797 C CA . THR A 1 225 ? -29.065 -10.946 25.944 1.00 88.81 225 THR A CA 1
ATOM 1798 C C . THR A 1 225 ? -27.699 -11.323 26.518 1.00 88.81 225 THR A C 1
ATOM 1800 O O . THR A 1 225 ? -26.716 -10.619 26.276 1.00 88.81 225 THR A O 1
ATOM 1803 N N . PHE A 1 226 ? -27.602 -12.460 27.215 1.00 90.06 226 PHE A N 1
ATOM 1804 C CA . PHE A 1 226 ? -26.323 -12.960 27.724 1.00 90.06 226 PHE A CA 1
ATOM 1805 C C . PHE A 1 226 ? -25.331 -13.265 26.599 1.00 90.06 226 PHE A C 1
ATOM 1807 O O . PHE A 1 226 ? -24.165 -12.885 26.702 1.00 90.06 226 PHE A O 1
ATOM 1814 N N . ALA A 1 227 ? -25.786 -13.888 25.508 1.00 91.75 227 ALA A N 1
ATOM 1815 C CA . ALA A 1 227 ? -24.944 -14.167 24.350 1.00 91.75 227 ALA A CA 1
ATOM 1816 C C . ALA A 1 227 ? -24.407 -12.876 23.709 1.00 91.75 227 ALA A C 1
ATOM 1818 O O . ALA A 1 227 ? -23.211 -12.779 23.444 1.00 91.75 227 ALA A O 1
ATOM 1819 N N . LEU A 1 228 ? -25.255 -11.858 23.512 1.00 91.50 228 LEU A N 1
ATOM 1820 C CA . LEU A 1 228 ? -24.844 -10.572 22.937 1.00 91.50 228 LEU A CA 1
ATOM 1821 C C . LEU A 1 228 ? -23.832 -9.832 23.821 1.00 91.50 228 LEU A C 1
ATOM 1823 O O . LEU A 1 228 ? -22.849 -9.300 23.303 1.00 91.50 228 LEU A O 1
ATOM 1827 N N . LEU A 1 229 ? -24.035 -9.818 25.142 1.00 90.69 229 LEU A N 1
ATOM 1828 C CA . LEU A 1 229 ? -23.102 -9.189 26.084 1.00 90.69 229 LEU A CA 1
ATOM 1829 C C . LEU A 1 229 ? -21.768 -9.941 26.155 1.00 90.69 229 LEU A C 1
ATOM 1831 O O . LEU A 1 229 ? -20.714 -9.309 26.121 1.00 90.69 229 LEU A O 1
ATOM 1835 N N . ALA A 1 230 ? -21.798 -11.277 26.181 1.00 90.88 230 ALA A N 1
ATOM 1836 C CA . ALA A 1 230 ? -20.588 -12.094 26.161 1.00 90.88 230 ALA A CA 1
ATOM 1837 C C . ALA A 1 230 ? -19.781 -11.872 24.873 1.00 90.88 230 ALA A C 1
ATOM 1839 O O . ALA A 1 230 ? -18.580 -11.621 24.939 1.00 90.88 230 ALA A O 1
ATOM 1840 N N . ILE A 1 231 ? -20.437 -11.882 23.706 1.00 92.50 231 ILE A N 1
ATOM 1841 C CA . ILE A 1 231 ? -19.789 -11.590 22.418 1.00 92.50 231 ILE A CA 1
ATOM 1842 C C . ILE A 1 231 ? -19.204 -10.173 22.417 1.00 92.50 231 ILE A C 1
ATOM 1844 O O . ILE A 1 231 ? -18.075 -9.986 21.969 1.00 92.50 231 ILE A O 1
ATOM 1848 N N . ALA A 1 232 ? -19.927 -9.178 22.939 1.00 90.56 232 ALA A N 1
ATOM 1849 C CA . ALA A 1 232 ? -19.435 -7.804 23.007 1.00 90.56 232 ALA A CA 1
ATOM 1850 C C . ALA A 1 232 ? -18.153 -7.685 23.848 1.00 90.56 232 ALA A C 1
ATOM 1852 O O . ALA A 1 232 ? -17.205 -7.039 23.403 1.00 90.56 232 ALA A O 1
ATOM 1853 N N . ILE A 1 233 ? -18.100 -8.343 25.010 1.00 89.69 233 ILE A N 1
ATOM 1854 C CA . ILE A 1 233 ? -16.915 -8.364 25.880 1.00 89.69 233 ILE A CA 1
ATOM 1855 C C . ILE A 1 233 ? -15.762 -9.122 25.210 1.00 89.69 233 ILE A C 1
ATOM 1857 O O . ILE A 1 233 ? -14.636 -8.634 25.205 1.00 89.69 233 ILE A O 1
ATOM 1861 N N . VAL A 1 234 ? -16.026 -10.277 24.589 1.00 91.19 234 VAL A N 1
ATOM 1862 C CA . VAL A 1 234 ? -15.002 -11.045 23.857 1.00 91.19 234 VAL A CA 1
ATOM 1863 C C . VAL A 1 234 ? -14.408 -10.221 22.714 1.00 91.19 234 VAL A C 1
ATOM 1865 O O . VAL A 1 234 ? -13.191 -10.206 22.547 1.00 91.19 234 VAL A O 1
ATOM 1868 N N . LEU A 1 235 ? -15.233 -9.492 21.956 1.00 87.25 235 LEU A N 1
ATOM 1869 C CA . LEU A 1 235 ? -14.762 -8.602 20.891 1.00 87.25 235 LEU A CA 1
ATOM 1870 C C . LEU A 1 235 ? -13.938 -7.426 21.432 1.00 87.25 235 LEU A C 1
ATOM 1872 O O . LEU A 1 235 ? -12.973 -7.017 20.788 1.00 87.25 235 LEU A O 1
ATOM 1876 N N . GLU A 1 236 ? -14.287 -6.883 22.601 1.00 87.44 236 GLU A N 1
ATOM 1877 C CA . GLU A 1 236 ? -13.500 -5.833 23.259 1.00 87.44 236 GLU A CA 1
ATOM 1878 C C . GLU A 1 236 ? -12.148 -6.357 23.749 1.00 87.44 236 GLU A C 1
ATOM 1880 O O . GLU A 1 236 ? -11.127 -5.733 23.466 1.00 87.44 236 GLU A O 1
ATOM 1885 N N . ILE A 1 237 ? -12.120 -7.527 24.393 1.00 86.12 237 ILE A N 1
ATOM 1886 C CA . ILE A 1 237 ? -10.880 -8.197 24.807 1.00 86.12 237 ILE A CA 1
ATOM 1887 C C . ILE A 1 237 ? -10.013 -8.491 23.581 1.00 86.12 237 ILE A C 1
ATOM 1889 O O . ILE A 1 237 ? -8.828 -8.175 23.580 1.00 86.12 237 ILE A O 1
ATOM 1893 N N . TYR A 1 238 ? -10.598 -9.035 22.512 1.00 86.25 238 TYR A N 1
ATOM 1894 C CA . TYR A 1 238 ? -9.886 -9.311 21.267 1.00 86.25 238 TYR A CA 1
ATOM 1895 C C . TYR A 1 238 ? -9.300 -8.039 20.642 1.00 86.25 238 TYR A C 1
ATOM 1897 O O . TYR A 1 238 ? -8.146 -8.041 20.219 1.00 86.25 238 TYR A O 1
ATOM 1905 N N . ALA A 1 239 ? -10.052 -6.934 20.633 1.00 81.81 239 ALA A N 1
ATOM 1906 C CA . ALA A 1 239 ? -9.547 -5.650 20.159 1.00 81.81 239 ALA A CA 1
ATOM 1907 C C . ALA A 1 239 ? -8.372 -5.142 21.011 1.00 81.81 239 ALA A C 1
ATOM 1909 O O . ALA A 1 239 ? -7.397 -4.652 20.451 1.00 81.81 239 ALA A O 1
ATOM 1910 N N . VAL A 1 240 ? -8.425 -5.290 22.341 1.00 80.25 240 VAL A N 1
ATOM 1911 C CA . VAL A 1 240 ? -7.297 -4.950 23.225 1.00 80.25 240 VAL A CA 1
ATOM 1912 C C . VAL A 1 240 ? -6.091 -5.841 22.931 1.00 80.25 240 VAL A C 1
ATOM 1914 O O . VAL A 1 240 ? -4.998 -5.319 22.756 1.00 80.25 240 VAL A O 1
ATOM 1917 N N . LEU A 1 241 ? -6.272 -7.157 22.797 1.00 81.62 241 LEU A N 1
ATOM 1918 C CA . LEU A 1 241 ? -5.184 -8.087 22.471 1.00 81.62 241 LEU A CA 1
ATOM 1919 C C . LEU A 1 241 ? -4.515 -7.752 21.133 1.00 81.62 241 LEU A C 1
ATOM 1921 O O . LEU A 1 241 ? -3.288 -7.708 21.068 1.00 81.62 241 LEU A O 1
ATOM 1925 N N . LEU A 1 242 ? -5.307 -7.450 20.097 1.00 79.69 242 LEU A N 1
ATOM 1926 C CA . LEU A 1 242 ? -4.790 -6.968 18.813 1.00 79.69 242 LEU A CA 1
ATOM 1927 C C . LEU A 1 242 ? -3.948 -5.704 18.989 1.00 79.69 242 LEU A C 1
ATOM 1929 O O . LEU A 1 242 ? -2.868 -5.602 18.406 1.00 79.69 242 LEU A O 1
ATOM 1933 N N . LEU A 1 243 ? -4.413 -4.766 19.822 1.00 76.81 243 LEU A N 1
ATOM 1934 C CA . LEU A 1 243 ? -3.679 -3.535 20.077 1.00 76.81 243 LEU A CA 1
ATOM 1935 C C . LEU A 1 243 ? -2.344 -3.796 20.780 1.00 76.81 243 LEU A C 1
ATOM 1937 O O . LEU A 1 243 ? -1.346 -3.173 20.426 1.00 76.81 243 LEU A O 1
ATOM 1941 N N . LEU A 1 244 ? -2.306 -4.720 21.741 1.00 76.81 244 LEU A N 1
ATOM 1942 C CA . LEU A 1 244 ? -1.081 -5.085 22.456 1.00 76.81 244 LEU A CA 1
ATOM 1943 C C . LEU A 1 244 ? -0.053 -5.794 21.566 1.00 76.81 244 LEU A C 1
ATOM 1945 O O . LEU A 1 244 ? 1.144 -5.702 21.832 1.00 76.81 244 LEU A O 1
ATOM 1949 N N . SER A 1 245 ? -0.513 -6.484 20.520 1.00 76.12 245 SER A N 1
ATOM 1950 C CA . SER A 1 245 ? 0.328 -7.203 19.553 1.00 76.12 245 SER A CA 1
ATOM 1951 C C . SER A 1 245 ? 0.861 -6.358 18.388 1.00 76.12 245 SER A C 1
ATOM 1953 O O . SER A 1 245 ? 1.419 -6.921 17.446 1.00 76.12 245 SER A O 1
ATOM 1955 N N . SER A 1 246 ? 0.679 -5.033 18.400 1.00 78.69 246 SER A N 1
ATOM 1956 C CA . SER A 1 246 ? 1.139 -4.186 17.295 1.00 78.69 246 SER A CA 1
ATOM 1957 C C . SER A 1 246 ? 2.603 -3.780 17.396 1.00 78.69 246 SER A C 1
ATOM 1959 O O . SER A 1 246 ? 3.184 -3.661 18.476 1.00 78.69 246 SER A O 1
ATOM 1961 N N . ASP A 1 247 ? 3.157 -3.429 16.238 1.00 78.88 247 ASP A N 1
ATOM 1962 C CA . ASP A 1 247 ? 4.525 -2.934 16.120 1.00 78.88 247 ASP A CA 1
ATOM 1963 C C . ASP A 1 247 ? 4.759 -1.618 16.886 1.00 78.88 247 ASP A C 1
ATOM 1965 O O . ASP A 1 247 ? 5.889 -1.323 17.274 1.00 78.88 247 ASP A O 1
ATOM 1969 N N . TRP A 1 248 ? 3.701 -0.843 17.165 1.00 79.06 248 TRP A N 1
ATOM 1970 C CA . TRP A 1 248 ? 3.771 0.372 17.987 1.00 79.06 248 TRP A CA 1
ATOM 1971 C C . TRP A 1 248 ? 4.107 0.061 19.444 1.00 79.06 248 TRP A C 1
ATOM 1973 O O . TRP A 1 248 ? 4.903 0.768 20.066 1.00 79.06 248 TRP A O 1
ATOM 1983 N N . VAL A 1 249 ? 3.502 -0.995 19.993 1.00 78.56 249 VAL A N 1
ATOM 1984 C CA . VAL A 1 249 ? 3.778 -1.439 21.362 1.00 78.56 249 VAL A CA 1
ATOM 1985 C C . VAL A 1 249 ? 5.177 -2.031 21.435 1.00 78.56 249 VAL A C 1
ATOM 1987 O O . VAL A 1 249 ? 5.899 -1.737 22.382 1.00 78.56 249 VAL A O 1
ATOM 1990 N N . ASP A 1 250 ? 5.610 -2.763 20.411 1.00 78.31 250 ASP A N 1
ATOM 1991 C CA . ASP A 1 250 ? 6.970 -3.305 20.375 1.00 78.31 250 ASP A CA 1
ATOM 1992 C C . ASP A 1 250 ? 8.040 -2.222 20.235 1.00 78.31 250 ASP A C 1
ATOM 1994 O O . ASP A 1 250 ? 9.087 -2.330 20.870 1.00 78.31 250 ASP A O 1
ATOM 1998 N N . PHE A 1 251 ? 7.765 -1.138 19.497 1.00 78.31 251 PHE A N 1
ATOM 1999 C CA . PHE A 1 251 ? 8.609 0.063 19.500 1.00 78.31 251 PHE A CA 1
ATOM 2000 C C . PHE A 1 251 ? 8.702 0.691 20.891 1.00 78.31 251 PHE A C 1
ATOM 2002 O O . PHE A 1 251 ? 9.781 1.035 21.376 1.00 78.31 251 PHE A O 1
ATOM 2009 N N . TYR A 1 252 ? 7.557 0.859 21.550 1.00 77.25 252 TYR A N 1
ATOM 2010 C CA . TYR A 1 252 ? 7.521 1.437 22.885 1.00 77.25 252 TYR A CA 1
ATOM 2011 C C . TYR A 1 252 ? 8.280 0.561 23.895 1.00 77.25 252 TYR A C 1
ATOM 2013 O O . TYR A 1 252 ? 9.070 1.065 24.697 1.00 77.25 252 TYR A O 1
ATOM 2021 N N . LEU A 1 253 ? 8.091 -0.760 23.823 1.00 73.62 253 LEU A N 1
ATOM 2022 C CA . LEU A 1 253 ? 8.777 -1.732 24.668 1.00 73.62 253 LEU A CA 1
ATOM 2023 C C . LEU A 1 253 ? 10.280 -1.772 24.391 1.00 73.62 253 LEU A C 1
ATOM 2025 O O . LEU A 1 253 ? 11.051 -1.823 25.349 1.00 73.62 253 LEU A O 1
ATOM 2029 N N . SER A 1 254 ? 10.710 -1.695 23.127 1.00 74.75 254 SER A N 1
ATOM 2030 C CA . SER A 1 254 ? 12.133 -1.711 22.770 1.00 74.75 254 SER A CA 1
ATOM 2031 C C . SER A 1 254 ? 12.882 -0.494 23.322 1.00 74.75 254 SER A C 1
ATOM 2033 O O . SER A 1 254 ? 14.025 -0.627 23.756 1.00 74.75 254 SER A O 1
ATOM 2035 N N . ARG A 1 255 ? 12.221 0.669 23.410 1.00 70.56 255 ARG A N 1
ATOM 2036 C CA . ARG A 1 255 ? 12.798 1.907 23.963 1.00 70.56 255 ARG A CA 1
ATOM 2037 C C . ARG A 1 255 ? 12.800 1.976 25.496 1.00 70.56 255 ARG A C 1
ATOM 2039 O O . ARG A 1 255 ? 13.664 2.632 26.074 1.00 70.56 255 ARG A O 1
ATOM 2046 N N . HIS A 1 256 ? 11.855 1.319 26.173 1.00 68.50 256 HIS A N 1
ATOM 2047 C CA . HIS A 1 256 ? 11.629 1.459 27.624 1.00 68.50 256 HIS A CA 1
ATOM 2048 C C . HIS A 1 256 ? 11.906 0.175 28.439 1.00 68.50 256 HIS A C 1
ATOM 2050 O O . HIS A 1 256 ? 11.396 0.016 29.551 1.00 68.50 256 HIS A O 1
ATOM 2056 N N . ASN A 1 257 ? 12.729 -0.736 27.907 1.00 60.59 257 ASN A N 1
ATOM 2057 C CA . ASN A 1 257 ? 12.863 -2.148 28.302 1.00 60.59 257 ASN A CA 1
ATOM 2058 C C . ASN A 1 257 ? 13.483 -2.457 29.697 1.00 60.59 257 ASN A C 1
ATOM 2060 O O . ASN A 1 257 ? 14.373 -3.297 29.815 1.00 60.59 257 ASN A O 1
ATOM 2064 N N . LYS A 1 258 ? 13.032 -1.818 30.786 1.00 59.41 258 LYS A N 1
ATOM 2065 C CA . LYS A 1 258 ? 13.494 -2.120 32.163 1.00 59.41 258 LYS A CA 1
ATOM 2066 C C . LYS A 1 258 ? 12.405 -2.594 33.137 1.00 59.41 258 LYS A C 1
ATOM 2068 O O . LYS A 1 258 ? 12.706 -2.812 34.306 1.00 59.41 258 LYS A O 1
ATOM 2073 N N . SER A 1 259 ? 11.156 -2.783 32.702 1.00 62.59 259 SER A N 1
ATOM 2074 C CA . SER A 1 259 ? 10.043 -3.132 33.605 1.00 62.59 259 SER A CA 1
ATOM 2075 C C . SER A 1 259 ? 9.577 -4.589 33.481 1.00 62.59 259 SER A C 1
ATOM 2077 O O . SER A 1 259 ? 9.476 -5.131 32.381 1.00 62.59 259 SER A O 1
ATOM 2079 N N . ILE A 1 260 ? 9.201 -5.195 34.617 1.00 63.50 260 ILE A N 1
ATOM 2080 C CA . ILE A 1 260 ? 8.509 -6.500 34.732 1.00 63.50 260 ILE A CA 1
ATOM 2081 C C . ILE A 1 260 ? 7.254 -6.535 33.843 1.00 63.50 260 ILE A C 1
ATOM 2083 O O . ILE A 1 260 ? 6.914 -7.572 33.273 1.00 63.50 260 ILE A O 1
ATOM 2087 N N . PHE A 1 261 ? 6.617 -5.375 33.665 1.00 60.47 261 PHE A N 1
ATOM 2088 C CA . PHE A 1 261 ? 5.452 -5.203 32.809 1.00 60.47 261 PHE A CA 1
ATOM 2089 C C . PHE A 1 261 ? 5.749 -5.549 31.342 1.00 60.47 261 PHE A C 1
ATOM 2091 O O . PHE A 1 261 ? 4.951 -6.227 30.711 1.00 60.47 261 PHE A O 1
ATOM 2098 N N . GLY A 1 262 ? 6.928 -5.195 30.814 1.00 67.12 262 GLY A N 1
ATOM 2099 C CA . GLY A 1 262 ? 7.290 -5.499 29.423 1.00 67.12 262 GLY A CA 1
ATOM 2100 C C . GLY A 1 262 ? 7.387 -7.001 29.140 1.00 67.12 262 GLY A C 1
ATOM 2101 O O . GLY A 1 262 ? 6.938 -7.465 28.095 1.00 67.12 262 GLY A O 1
ATOM 2102 N N . LYS A 1 263 ? 7.876 -7.782 30.114 1.00 67.62 263 LYS A N 1
ATOM 2103 C CA . LYS A 1 263 ? 7.930 -9.248 30.009 1.00 67.62 263 LYS A CA 1
ATOM 2104 C C . LYS A 1 263 ? 6.536 -9.871 30.043 1.00 67.62 263 LYS A C 1
ATOM 2106 O O . LYS A 1 263 ? 6.266 -10.759 29.249 1.00 67.62 263 LYS A O 1
ATOM 2111 N N . ALA A 1 264 ? 5.648 -9.398 30.922 1.00 68.81 264 ALA A N 1
ATOM 2112 C CA . ALA A 1 264 ? 4.268 -9.885 30.993 1.00 68.81 264 ALA A CA 1
ATOM 2113 C C . ALA A 1 264 ? 3.486 -9.592 29.702 1.00 68.81 264 ALA A C 1
ATOM 2115 O O . ALA A 1 264 ? 2.749 -10.450 29.224 1.00 68.81 264 ALA A O 1
ATOM 2116 N N . MET A 1 265 ? 3.695 -8.415 29.107 1.00 70.06 265 MET A N 1
ATOM 2117 C CA . MET A 1 265 ? 3.032 -8.026 27.861 1.00 70.06 265 MET A CA 1
ATOM 2118 C C . MET A 1 265 ? 3.455 -8.908 26.686 1.00 70.06 265 MET A C 1
ATOM 2120 O O . MET A 1 265 ? 2.588 -9.331 25.928 1.00 70.06 265 MET A O 1
ATOM 2124 N N . ALA A 1 266 ? 4.736 -9.281 26.591 1.00 69.62 266 ALA A N 1
ATOM 2125 C CA . ALA A 1 266 ? 5.224 -10.198 25.558 1.00 69.62 266 ALA A CA 1
ATOM 2126 C C . ALA A 1 266 ? 4.544 -11.585 25.598 1.00 69.62 266 ALA A C 1
ATOM 2128 O O . ALA A 1 266 ? 4.349 -12.197 24.554 1.00 69.62 266 ALA A O 1
ATOM 2129 N N . TYR A 1 267 ? 4.124 -12.071 26.775 1.00 71.75 267 TYR A N 1
ATOM 2130 C CA . TYR A 1 267 ? 3.389 -13.343 26.897 1.00 71.75 267 TYR A CA 1
ATOM 2131 C C . TYR A 1 267 ? 1.913 -13.252 26.485 1.00 71.75 267 TYR A C 1
ATOM 2133 O O . TYR A 1 267 ? 1.299 -14.275 26.195 1.00 71.75 267 TYR A O 1
ATOM 2141 N N . VAL A 1 268 ? 1.331 -12.049 26.492 1.00 77.88 268 VAL A N 1
ATOM 2142 C CA . VAL A 1 268 ? -0.093 -11.812 26.188 1.00 77.88 268 VAL A CA 1
ATOM 2143 C C . VAL A 1 268 ? -0.310 -11.474 24.706 1.00 77.88 268 VAL A C 1
ATOM 2145 O O . VAL A 1 268 ? -1.440 -11.506 24.219 1.00 77.88 268 VAL A O 1
ATOM 2148 N N . GLN A 1 269 ? 0.760 -11.168 23.967 1.00 78.31 269 GLN A N 1
ATOM 2149 C CA . GLN A 1 269 ? 0.686 -10.828 22.549 1.00 78.31 269 GLN A CA 1
ATOM 2150 C C . GLN A 1 269 ? 0.184 -12.000 21.697 1.00 78.31 269 GLN A C 1
ATOM 2152 O O . GLN A 1 269 ? 0.609 -13.147 21.840 1.00 78.31 269 GLN A O 1
ATOM 2157 N N . LEU A 1 270 ? -0.721 -11.689 20.767 1.00 78.50 270 LEU A N 1
ATOM 2158 C CA . LEU A 1 270 ? -1.166 -12.632 19.749 1.00 78.50 270 LEU A CA 1
ATOM 2159 C C . LEU A 1 270 ? -0.047 -12.904 18.727 1.00 78.50 270 LEU A C 1
ATOM 2161 O O . LEU A 1 270 ? 0.773 -12.018 18.468 1.00 78.50 270 LEU A O 1
ATOM 2165 N N . PRO A 1 271 ? -0.036 -14.092 18.089 1.00 75.00 271 PRO A N 1
ATOM 2166 C CA . PRO A 1 271 ? 0.857 -14.364 16.973 1.00 75.00 271 PRO A CA 1
ATOM 2167 C C . PRO A 1 271 ? 0.664 -13.318 15.880 1.00 75.00 271 PRO A C 1
ATOM 2169 O O . PRO A 1 271 ? -0.451 -13.093 15.402 1.00 75.00 271 PRO A O 1
ATOM 2172 N N . LYS A 1 272 ? 1.760 -12.678 15.479 1.00 70.88 272 LYS A N 1
ATOM 2173 C CA . LYS A 1 272 ? 1.715 -11.662 14.436 1.00 70.88 272 LYS A CA 1
ATOM 2174 C C . LYS A 1 272 ? 1.474 -12.305 13.081 1.00 70.88 272 LYS A C 1
ATOM 2176 O O . LYS A 1 272 ? 2.166 -13.246 12.690 1.00 70.88 272 LYS A O 1
ATOM 2181 N N . ASN A 1 273 ? 0.524 -11.747 12.341 1.00 69.75 273 ASN A N 1
ATOM 2182 C CA . ASN A 1 273 ? 0.414 -12.031 10.919 1.00 69.75 273 ASN A CA 1
ATOM 2183 C C . ASN A 1 273 ? 1.633 -11.445 10.188 1.00 69.75 273 ASN A C 1
ATOM 2185 O O . ASN A 1 273 ? 2.152 -10.406 10.607 1.00 69.75 273 ASN A O 1
ATOM 2189 N N . PRO A 1 274 ? 2.087 -12.070 9.089 1.00 72.50 274 PRO A N 1
ATOM 2190 C CA . PRO A 1 274 ? 3.120 -11.470 8.257 1.00 72.50 274 PRO A CA 1
ATOM 2191 C C . PRO A 1 274 ? 2.628 -10.107 7.752 1.00 72.50 274 PRO A C 1
ATOM 2193 O O . PRO A 1 274 ? 1.489 -9.992 7.291 1.00 72.50 274 PRO A O 1
ATOM 2196 N N . ARG A 1 275 ? 3.476 -9.074 7.830 1.00 76.50 275 ARG A N 1
ATOM 2197 C CA . ARG A 1 275 ? 3.098 -7.697 7.454 1.00 76.50 275 ARG A CA 1
ATOM 2198 C C . ARG A 1 275 ? 2.772 -7.585 5.964 1.00 76.50 275 ARG A C 1
ATOM 2200 O O . ARG A 1 275 ? 1.975 -6.745 5.556 1.00 76.50 275 ARG A O 1
ATOM 2207 N N . TRP A 1 276 ? 3.332 -8.481 5.150 1.00 81.69 276 TRP A N 1
ATOM 2208 C CA . TRP A 1 276 ? 2.940 -8.683 3.760 1.00 81.69 276 TRP A CA 1
ATOM 2209 C C . TRP A 1 276 ? 3.094 -10.145 3.325 1.00 81.69 276 TRP A C 1
ATOM 2211 O O . TRP A 1 276 ? 3.822 -10.938 3.913 1.00 81.69 276 TRP A O 1
ATOM 2221 N N . SER A 1 277 ? 2.411 -10.506 2.240 1.00 79.56 277 SER A N 1
ATOM 2222 C CA . SER A 1 277 ? 2.302 -11.891 1.750 1.00 79.56 277 SER A CA 1
ATOM 2223 C C . SER A 1 277 ? 3.567 -12.480 1.097 1.00 79.56 277 SER A C 1
ATOM 2225 O O . SER A 1 277 ? 3.502 -13.583 0.554 1.00 79.56 277 SER A O 1
ATOM 2227 N N . ASN A 1 278 ? 4.690 -11.749 1.067 1.00 84.94 278 ASN A N 1
ATOM 2228 C CA . ASN A 1 278 ? 5.913 -12.104 0.325 1.00 84.94 278 ASN A CA 1
ATOM 2229 C C . ASN A 1 278 ? 5.676 -12.509 -1.146 1.00 84.94 278 ASN A C 1
ATOM 2231 O O . ASN A 1 278 ? 6.471 -13.224 -1.754 1.00 84.94 278 ASN A O 1
ATOM 2235 N N . SER A 1 279 ? 4.573 -12.049 -1.742 1.00 86.69 279 SER A N 1
ATOM 2236 C CA . SER A 1 279 ? 4.108 -12.522 -3.041 1.00 86.69 279 SER A CA 1
ATOM 2237 C C . SER A 1 279 ? 3.666 -11.387 -3.958 1.00 86.69 279 SER A C 1
ATOM 2239 O O . SER A 1 279 ? 2.997 -10.445 -3.536 1.00 86.69 279 SER A O 1
ATOM 2241 N N . LEU A 1 280 ? 3.986 -11.511 -5.245 1.00 88.56 280 LEU A N 1
ATOM 2242 C CA . LEU A 1 280 ? 3.564 -10.595 -6.299 1.00 88.56 280 LEU A CA 1
ATOM 2243 C C . LEU A 1 280 ? 2.421 -11.195 -7.107 1.00 88.56 280 LEU A C 1
ATOM 2245 O O . LEU A 1 280 ? 2.441 -12.362 -7.510 1.00 88.56 280 LEU A O 1
ATOM 2249 N N . ALA A 1 281 ? 1.428 -10.362 -7.400 1.00 90.06 281 ALA A N 1
ATOM 2250 C CA . ALA A 1 281 ? 0.409 -10.706 -8.374 1.00 90.06 281 ALA A CA 1
ATOM 2251 C C . ALA A 1 281 ? 1.023 -10.765 -9.781 1.00 90.06 281 ALA A C 1
ATOM 2253 O O . ALA A 1 281 ? 1.939 -10.027 -10.128 1.00 90.06 281 ALA A O 1
ATOM 2254 N N . GLN A 1 282 ? 0.528 -11.680 -10.598 1.00 90.62 282 GLN A N 1
ATOM 2255 C CA . GLN A 1 282 ? 1.041 -11.963 -11.927 1.00 90.62 282 GLN A CA 1
ATOM 2256 C C . GLN A 1 282 ? -0.125 -11.926 -12.903 1.00 90.62 282 GLN A C 1
ATOM 2258 O O . GLN A 1 282 ? -1.128 -12.619 -12.706 1.00 90.62 282 GLN A O 1
ATOM 2263 N N . TYR A 1 283 ? 0.030 -11.144 -13.967 1.00 89.62 283 TYR A N 1
ATOM 2264 C CA . TYR A 1 283 ? -0.934 -11.056 -15.053 1.00 89.62 283 TYR A CA 1
ATOM 2265 C C . TYR A 1 283 ? -0.203 -11.125 -16.397 1.00 89.62 283 TYR A C 1
ATOM 2267 O O . TYR A 1 283 ? 0.871 -10.554 -16.561 1.00 89.62 283 TYR A O 1
ATOM 2275 N N . SER A 1 284 ? -0.750 -11.877 -17.353 1.00 86.69 284 SER A N 1
ATOM 2276 C CA . SER A 1 284 ? -0.136 -12.093 -18.671 1.00 86.69 284 SER A CA 1
ATOM 2277 C C . SER A 1 284 ? -1.161 -11.815 -19.758 1.00 86.69 284 SER A C 1
ATOM 2279 O O . SER A 1 284 ? -2.199 -12.480 -19.819 1.00 86.69 284 SER A O 1
ATOM 2281 N N . LEU A 1 285 ? -0.841 -10.857 -20.632 1.00 86.75 285 LEU A N 1
ATOM 2282 C CA . LEU A 1 285 ? -1.701 -10.465 -21.749 1.00 86.75 285 LEU A CA 1
ATOM 2283 C C . LEU A 1 285 ? -1.932 -11.634 -22.708 1.00 86.75 285 LEU A C 1
ATOM 2285 O O . LEU A 1 285 ? -3.065 -11.902 -23.099 1.00 86.75 285 LEU A O 1
ATOM 2289 N N . LEU A 1 286 ? -0.873 -12.378 -23.036 1.00 82.69 286 LEU A N 1
ATOM 2290 C CA . LEU A 1 286 ? -0.958 -13.520 -23.944 1.00 82.69 286 LEU A CA 1
ATOM 2291 C C . LEU A 1 286 ? -1.834 -14.639 -23.360 1.00 82.69 286 LEU A C 1
ATOM 2293 O O . LEU A 1 286 ? -2.626 -15.245 -24.071 1.00 82.69 286 LEU A O 1
ATOM 2297 N N . ASN A 1 287 ? -1.746 -14.890 -22.048 1.00 81.50 287 ASN A N 1
ATOM 2298 C CA . ASN A 1 287 ? -2.593 -15.888 -21.392 1.00 81.50 287 ASN A CA 1
ATOM 2299 C C . ASN A 1 287 ? -4.079 -15.504 -21.430 1.00 81.50 287 ASN A C 1
ATOM 2301 O O . ASN A 1 287 ? -4.913 -16.392 -21.570 1.00 81.50 287 ASN A O 1
ATOM 2305 N N . PHE A 1 288 ? -4.379 -14.209 -21.322 1.00 81.44 288 PHE A N 1
ATOM 2306 C CA . PHE A 1 288 ? -5.729 -13.671 -21.465 1.00 81.44 288 PHE A CA 1
ATOM 2307 C C . PHE A 1 288 ? -6.235 -13.788 -22.913 1.00 81.44 288 PHE A C 1
ATOM 2309 O O . PHE A 1 288 ? -7.331 -14.283 -23.140 1.00 81.44 288 PHE A O 1
ATOM 2316 N N . CYS A 1 289 ? -5.417 -13.419 -23.907 1.00 79.19 289 CYS A N 1
ATOM 2317 C CA . CYS A 1 289 ? -5.827 -13.435 -25.319 1.00 79.19 289 CYS A CA 1
ATOM 2318 C C . CYS A 1 289 ? -5.956 -14.852 -25.910 1.00 79.19 289 CYS A C 1
ATOM 2320 O O . CYS A 1 289 ? -6.764 -15.062 -26.810 1.00 79.19 289 CYS A O 1
ATOM 2322 N N . LEU A 1 290 ? -5.163 -15.822 -25.433 1.00 72.94 290 LEU A N 1
ATOM 2323 C CA . LEU A 1 290 ? -5.143 -17.194 -25.965 1.00 72.94 290 LEU A CA 1
ATOM 2324 C C . LEU A 1 290 ? -6.126 -18.153 -25.287 1.00 72.94 290 LEU A C 1
ATOM 2326 O O . LEU A 1 290 ? -6.448 -19.196 -25.855 1.00 72.94 290 LEU A O 1
ATOM 2330 N N . LYS A 1 291 ? -6.558 -17.863 -24.056 1.00 66.00 291 LYS A N 1
ATOM 2331 C CA . LYS A 1 291 ? -7.493 -18.715 -23.318 1.00 66.00 291 LYS A CA 1
ATOM 2332 C C . LYS A 1 291 ? -8.796 -17.960 -23.131 1.00 66.00 291 LYS A C 1
ATOM 2334 O O . LYS A 1 291 ? -8.916 -17.185 -22.201 1.00 66.00 291 LYS A O 1
ATOM 2339 N N . THR A 1 292 ? -9.797 -18.244 -23.949 1.00 55.50 292 THR A N 1
ATOM 2340 C CA . THR A 1 292 ? -11.185 -17.871 -23.659 1.00 55.50 292 THR A CA 1
ATOM 2341 C C . THR A 1 292 ? -11.794 -18.933 -22.748 1.00 55.50 292 THR A C 1
ATOM 2343 O O . THR A 1 292 ? -12.502 -19.831 -23.197 1.00 55.50 292 THR A O 1
ATOM 2346 N N . LYS A 1 293 ? -11.490 -18.890 -21.444 1.00 52.09 293 LYS A N 1
ATOM 2347 C CA . LYS A 1 293 ? -12.270 -19.678 -20.477 1.00 52.09 293 LYS A CA 1
ATOM 2348 C C . LYS A 1 293 ? -13.655 -19.028 -20.351 1.00 52.09 293 LYS A C 1
ATOM 2350 O O . LYS A 1 293 ? -13.711 -17.871 -19.940 1.00 52.09 293 LYS A O 1
ATOM 2355 N N . PRO A 1 294 ? -14.768 -19.707 -20.680 1.00 53.00 294 PRO A N 1
ATOM 2356 C CA . PRO A 1 294 ? -16.084 -19.138 -20.431 1.00 53.00 294 PRO A CA 1
ATOM 2357 C C . PRO A 1 294 ? -16.317 -19.028 -18.919 1.00 53.00 294 PRO A C 1
ATOM 2359 O O . PRO A 1 294 ? -16.066 -19.974 -18.170 1.00 53.00 294 PRO A O 1
ATOM 2362 N N . VAL A 1 295 ? -16.810 -17.877 -18.460 1.00 54.25 295 VAL A N 1
ATOM 2363 C CA . VAL A 1 295 ? -17.215 -17.702 -17.063 1.00 54.25 295 VAL A CA 1
ATOM 2364 C C . VAL A 1 295 ? -18.522 -18.465 -16.846 1.00 54.25 295 VAL A C 1
ATOM 2366 O O . VAL A 1 295 ? -19.581 -18.075 -17.334 1.00 54.25 295 VAL A O 1
ATOM 2369 N N . ILE A 1 296 ? -18.438 -19.570 -16.105 1.00 48.16 296 ILE A N 1
ATOM 2370 C CA . ILE A 1 296 ? -19.527 -20.542 -15.893 1.00 48.16 296 ILE A CA 1
ATOM 2371 C C . ILE A 1 296 ? -20.746 -19.920 -15.161 1.00 48.16 296 ILE A C 1
ATOM 2373 O O . ILE A 1 296 ? -21.832 -20.483 -15.202 1.00 48.16 296 ILE A O 1
ATOM 2377 N N . CYS A 1 297 ? -20.616 -18.728 -14.557 1.00 46.34 297 CYS A N 1
ATOM 2378 C CA . CYS A 1 297 ? -21.638 -18.106 -13.695 1.00 46.34 297 CYS A CA 1
ATOM 2379 C C . CYS A 1 297 ? -22.204 -16.750 -14.201 1.00 46.34 297 CYS A C 1
ATOM 2381 O O . CYS A 1 297 ? -22.851 -16.023 -13.452 1.00 46.34 297 CYS A O 1
ATOM 2383 N N . CYS A 1 298 ? -21.962 -16.345 -15.455 1.00 49.94 298 CYS A N 1
ATOM 2384 C CA . CYS A 1 298 ? -22.187 -14.944 -15.864 1.00 49.94 298 CYS A CA 1
ATOM 2385 C C . CYS A 1 298 ? -23.628 -14.524 -16.203 1.00 49.94 298 CYS A C 1
ATOM 2387 O O . CYS A 1 298 ? -23.871 -13.332 -16.357 1.00 49.94 298 CYS A O 1
ATOM 2389 N N . THR A 1 299 ? -24.615 -15.416 -16.333 1.00 52.22 299 THR A N 1
ATOM 2390 C CA . THR A 1 299 ? -25.957 -14.963 -16.767 1.00 52.22 299 THR A CA 1
ATOM 2391 C C . THR A 1 299 ? -26.647 -14.071 -15.726 1.00 52.22 299 THR A C 1
ATOM 2393 O O . THR A 1 299 ? -27.344 -13.137 -16.108 1.00 52.22 299 THR A O 1
ATOM 2396 N N . MET A 1 300 ? -26.401 -14.298 -14.430 1.00 53.53 300 MET A N 1
ATOM 2397 C CA . MET A 1 300 ? -27.047 -13.556 -13.333 1.00 53.53 300 MET A CA 1
ATOM 2398 C C . MET A 1 300 ? -26.297 -12.277 -12.905 1.00 53.53 300 MET A C 1
ATOM 2400 O O . MET A 1 300 ? -26.885 -11.427 -12.244 1.00 53.53 300 MET A O 1
ATOM 2404 N N . LEU A 1 301 ? -25.017 -12.115 -13.275 1.00 53.91 301 LEU A N 1
ATOM 2405 C CA . LEU A 1 301 ? -24.159 -10.989 -12.849 1.00 53.91 301 LEU A CA 1
ATOM 2406 C C . LEU A 1 301 ? -23.963 -9.900 -13.920 1.00 53.91 301 LEU A C 1
ATOM 2408 O O . LEU A 1 301 ? -23.568 -8.780 -13.585 1.00 53.91 301 LEU A O 1
ATOM 2412 N N . LYS A 1 302 ? -24.356 -10.183 -15.169 1.00 55.62 302 LYS A N 1
ATOM 2413 C CA . LYS A 1 302 ? -24.482 -9.212 -16.270 1.00 55.62 302 LYS A CA 1
ATOM 2414 C C . LYS A 1 302 ? -25.134 -7.876 -15.903 1.00 55.62 302 LYS A C 1
ATOM 2416 O O . LYS A 1 302 ? -24.559 -6.851 -16.271 1.00 55.62 302 LYS A O 1
ATOM 2421 N N . PRO A 1 303 ? -26.275 -7.826 -15.184 1.00 60.72 303 PRO A N 1
ATOM 2422 C CA . PRO A 1 303 ? -26.910 -6.547 -14.860 1.00 60.72 303 PRO A CA 1
ATOM 2423 C C . PRO A 1 303 ? -26.077 -5.664 -13.915 1.00 60.72 303 PRO A C 1
ATOM 2425 O O . PRO A 1 303 ? -26.298 -4.460 -13.875 1.00 60.72 303 PRO A O 1
ATOM 2428 N N . PHE A 1 304 ? -25.097 -6.224 -13.197 1.00 59.94 304 PHE A N 1
ATOM 2429 C CA . PHE A 1 304 ? -24.251 -5.488 -12.251 1.00 59.94 304 PHE A CA 1
ATOM 2430 C C . PHE A 1 304 ? -22.866 -5.116 -12.816 1.00 59.94 304 PHE A C 1
ATOM 2432 O O . PHE A 1 304 ? -22.018 -4.627 -12.074 1.00 59.94 304 PHE A O 1
ATOM 2439 N N . CYS A 1 305 ? -22.598 -5.350 -14.110 1.00 58.16 305 CYS A N 1
ATOM 2440 C CA . CYS A 1 305 ? -21.322 -5.041 -14.784 1.00 58.16 305 CYS A CA 1
ATOM 2441 C C . CYS A 1 305 ? -20.056 -5.682 -14.167 1.00 58.16 305 CYS A C 1
ATOM 2443 O O . CYS A 1 305 ? -18.937 -5.350 -14.573 1.00 58.16 305 CYS A O 1
ATOM 2445 N N . PHE A 1 306 ? -20.194 -6.630 -13.235 1.00 59.47 306 PHE A N 1
ATOM 2446 C CA . PHE A 1 306 ? -19.058 -7.279 -12.574 1.00 59.47 306 PHE A CA 1
ATOM 2447 C C . PHE A 1 306 ? -18.326 -8.290 -13.464 1.00 59.47 306 PHE A C 1
ATOM 2449 O O . PHE A 1 306 ? -17.171 -8.610 -13.189 1.00 59.47 306 PHE A O 1
ATOM 2456 N N . ASP A 1 307 ? -18.939 -8.747 -14.558 1.00 58.62 307 ASP A N 1
ATOM 2457 C CA . ASP A 1 307 ? -18.385 -9.792 -15.428 1.00 58.62 307 ASP A CA 1
ATOM 2458 C C . ASP A 1 307 ? -16.970 -9.473 -15.922 1.00 58.62 307 ASP A C 1
ATOM 2460 O O . ASP A 1 307 ? -16.076 -10.309 -15.830 1.00 58.62 307 ASP A O 1
ATOM 2464 N N . LYS A 1 308 ? -16.736 -8.233 -16.377 1.00 62.06 308 LYS A N 1
ATOM 2465 C CA . LYS A 1 308 ? -15.426 -7.798 -16.895 1.00 62.06 308 LYS A CA 1
ATOM 2466 C C . LYS A 1 308 ? -14.357 -7.725 -15.806 1.00 62.06 308 LYS A C 1
ATOM 2468 O O . LYS A 1 308 ? -13.172 -7.878 -16.095 1.00 62.06 308 LYS A O 1
ATOM 2473 N N . ILE A 1 309 ? -14.759 -7.447 -14.566 1.00 65.81 309 ILE A N 1
ATOM 2474 C CA . ILE A 1 309 ? -13.849 -7.411 -13.419 1.00 65.81 309 ILE A CA 1
ATOM 2475 C C . ILE A 1 309 ? -13.518 -8.848 -13.008 1.00 65.81 309 ILE A C 1
ATOM 2477 O O . ILE A 1 309 ? -12.341 -9.179 -12.882 1.00 65.81 309 ILE A O 1
ATOM 2481 N N . LEU A 1 310 ? -14.524 -9.722 -12.879 1.00 63.72 310 LEU A N 1
ATOM 2482 C CA . LEU A 1 310 ? -14.323 -11.133 -12.534 1.00 63.72 310 LEU A CA 1
ATOM 2483 C C . LEU A 1 310 ? -13.500 -11.883 -13.583 1.00 63.72 310 LEU A C 1
ATOM 2485 O O . LEU A 1 310 ? -12.620 -12.656 -13.213 1.00 63.72 310 LEU A O 1
ATOM 2489 N N . GLU A 1 311 ? -13.741 -11.637 -14.871 1.00 68.38 311 GLU A N 1
ATOM 2490 C CA . GLU A 1 311 ? -12.988 -12.263 -15.958 1.00 68.38 311 GLU A CA 1
ATOM 2491 C C . GLU A 1 311 ? -11.494 -11.956 -15.828 1.00 68.38 311 GLU A C 1
ATOM 2493 O O . GLU A 1 311 ? -10.673 -12.868 -15.836 1.00 68.38 311 GLU A O 1
ATOM 2498 N N . LYS A 1 312 ? -11.127 -10.691 -15.587 1.00 71.75 312 LYS A N 1
ATOM 2499 C CA . LYS A 1 312 ? -9.729 -10.311 -15.339 1.00 71.75 312 LYS A CA 1
ATOM 2500 C C . LYS A 1 312 ? -9.167 -10.975 -14.077 1.00 71.75 312 LYS A C 1
ATOM 2502 O O . LYS A 1 312 ? -8.014 -11.407 -14.084 1.00 71.75 312 LYS A O 1
ATOM 2507 N N . GLN A 1 313 ? -9.952 -11.078 -12.997 1.00 72.94 313 GLN A N 1
ATOM 2508 C CA . GLN A 1 313 ? -9.492 -11.691 -11.740 1.00 72.94 313 GLN A CA 1
ATOM 2509 C C . GLN A 1 313 ? -9.168 -13.183 -11.905 1.00 72.94 313 GLN A C 1
ATOM 2511 O O . GLN A 1 313 ? -8.249 -13.673 -11.258 1.00 72.94 313 GLN A O 1
ATOM 2516 N N . GLN A 1 314 ? -9.833 -13.899 -12.817 1.00 71.19 314 GLN A N 1
ATOM 2517 C CA . GLN A 1 314 ? -9.543 -15.317 -13.076 1.00 71.19 314 GLN A CA 1
ATOM 2518 C C . GLN A 1 314 ? -8.144 -15.576 -13.653 1.00 71.19 314 GLN A C 1
ATOM 2520 O O . GLN A 1 314 ? -7.615 -16.680 -13.509 1.00 71.19 314 GLN A O 1
ATOM 2525 N N . TYR A 1 315 ? -7.535 -14.585 -14.309 1.00 74.94 315 TYR A N 1
ATOM 2526 C CA . TYR A 1 315 ? -6.182 -14.705 -14.864 1.00 74.94 315 TYR A CA 1
ATOM 2527 C C . TYR A 1 315 ? -5.097 -14.190 -13.912 1.00 74.94 315 TYR A C 1
ATOM 2529 O O . TYR A 1 315 ? -3.912 -14.271 -14.244 1.00 74.94 315 TYR A O 1
ATOM 2537 N N . LYS A 1 316 ? -5.478 -13.704 -12.722 1.00 83.69 316 LYS A N 1
ATOM 2538 C CA . LYS A 1 316 ? -4.543 -13.350 -11.655 1.00 83.69 316 LYS A CA 1
ATOM 2539 C C . LYS A 1 316 ? -3.926 -14.624 -11.082 1.00 83.69 316 LYS A C 1
ATOM 2541 O O . LYS A 1 316 ? -4.623 -15.530 -10.642 1.00 83.69 316 LYS A O 1
ATOM 2546 N N . THR A 1 317 ? -2.601 -14.683 -11.065 1.00 83.81 317 THR A N 1
ATOM 2547 C CA . THR A 1 317 ? -1.842 -15.711 -10.334 1.00 83.81 317 THR A CA 1
ATOM 2548 C C . THR A 1 317 ? -1.008 -15.028 -9.261 1.00 83.81 317 THR A C 1
ATOM 2550 O O . THR A 1 317 ? -0.546 -13.913 -9.474 1.00 83.81 317 THR A O 1
ATOM 2553 N N . LEU A 1 318 ? -0.814 -15.662 -8.110 1.00 85.69 318 LEU A N 1
ATOM 2554 C CA . LEU A 1 318 ? 0.087 -15.166 -7.074 1.00 85.69 318 LEU A CA 1
ATOM 2555 C C . LEU A 1 318 ? 1.400 -15.952 -7.138 1.00 85.69 318 LEU A C 1
ATOM 2557 O O . LEU A 1 318 ? 1.370 -17.171 -7.311 1.00 85.69 318 LEU A O 1
ATOM 2561 N N . LYS A 1 319 ? 2.541 -15.267 -7.049 1.00 87.06 319 LYS A N 1
ATOM 2562 C CA . LYS A 1 319 ? 3.856 -15.911 -7.050 1.00 87.06 319 LYS A CA 1
ATOM 2563 C C . LYS A 1 319 ? 4.761 -15.293 -5.996 1.00 87.06 319 LYS A C 1
ATOM 2565 O O . LYS A 1 319 ? 4.845 -14.073 -5.912 1.00 87.06 319 LYS A O 1
ATOM 2570 N N . GLU A 1 320 ? 5.442 -16.139 -5.239 1.00 87.56 320 GLU A N 1
ATOM 2571 C CA . GLU A 1 320 ? 6.378 -15.718 -4.199 1.00 87.56 320 GLU A CA 1
ATOM 2572 C C . GLU A 1 320 ? 7.583 -14.964 -4.784 1.00 87.56 320 GLU A C 1
ATOM 2574 O O . GLU A 1 320 ? 8.077 -15.293 -5.873 1.00 87.56 320 GLU A O 1
ATOM 2579 N N . VAL A 1 321 ? 8.027 -13.933 -4.064 1.00 85.06 321 VAL A N 1
ATOM 2580 C CA . VAL A 1 321 ? 9.182 -13.102 -4.416 1.00 85.06 321 VAL A CA 1
ATOM 2581 C C . VAL A 1 321 ? 10.453 -13.800 -3.961 1.00 85.06 321 VAL A C 1
ATOM 2583 O O . VAL A 1 321 ? 10.684 -13.954 -2.765 1.00 85.06 321 VAL A O 1
ATOM 2586 N N . SER A 1 322 ? 11.303 -14.187 -4.912 1.00 85.38 322 SER A N 1
ATOM 2587 C CA . SER A 1 322 ? 12.606 -14.763 -4.582 1.00 85.38 322 SER A CA 1
ATOM 2588 C C . SER A 1 322 ? 13.545 -13.711 -3.969 1.00 85.38 322 SER A C 1
ATOM 2590 O O . SER A 1 322 ? 13.493 -12.550 -4.391 1.00 85.38 322 SER A O 1
ATOM 2592 N N . PRO A 1 323 ? 14.438 -14.102 -3.039 1.00 85.44 323 PRO A N 1
ATOM 2593 C CA . PRO A 1 323 ? 15.468 -13.217 -2.484 1.00 85.44 323 PRO A CA 1
ATOM 2594 C C . PRO A 1 323 ? 16.289 -12.499 -3.565 1.00 85.44 323 PRO A C 1
ATOM 2596 O O . PRO A 1 323 ? 16.476 -11.291 -3.474 1.00 85.44 323 PRO A O 1
ATOM 2599 N N . ASP A 1 324 ? 16.624 -13.194 -4.657 1.00 85.06 324 ASP A N 1
ATOM 2600 C CA . ASP A 1 324 ? 17.362 -12.641 -5.802 1.00 85.06 324 ASP A CA 1
ATOM 2601 C C . ASP A 1 324 ? 16.711 -11.375 -6.398 1.00 85.06 324 ASP A C 1
ATOM 2603 O O . ASP A 1 324 ? 17.397 -10.460 -6.847 1.00 85.06 324 ASP A O 1
ATOM 2607 N N . ILE A 1 325 ? 15.369 -11.295 -6.404 1.00 86.06 325 ILE A N 1
ATOM 2608 C CA . ILE A 1 325 ? 14.650 -10.116 -6.921 1.00 86.06 325 ILE A CA 1
ATOM 2609 C C . ILE A 1 325 ? 14.799 -8.948 -5.955 1.00 86.06 325 ILE A C 1
ATOM 2611 O O . ILE A 1 325 ? 14.962 -7.812 -6.396 1.00 86.06 325 ILE A O 1
ATOM 2615 N N . LYS A 1 326 ? 14.734 -9.224 -4.647 1.00 88.06 326 LYS A N 1
ATOM 2616 C CA . LYS A 1 326 ? 14.923 -8.212 -3.605 1.00 88.06 326 LYS A CA 1
ATOM 2617 C C . LYS A 1 326 ? 16.329 -7.621 -3.719 1.00 88.06 326 LYS A C 1
ATOM 2619 O O . LYS A 1 326 ? 16.466 -6.405 -3.819 1.00 88.06 326 LYS A O 1
ATOM 2624 N N . GLU A 1 327 ? 17.346 -8.472 -3.813 1.00 88.94 327 GLU A N 1
ATOM 2625 C CA . GLU A 1 327 ? 18.741 -8.057 -3.996 1.00 88.94 327 GLU A CA 1
ATOM 2626 C C . GLU A 1 327 ? 18.929 -7.221 -5.269 1.00 88.94 327 GLU A C 1
ATOM 2628 O O . GLU A 1 327 ? 19.413 -6.093 -5.199 1.00 88.94 327 GLU A O 1
ATOM 2633 N N . MET A 1 328 ? 18.423 -7.693 -6.413 1.00 85.19 328 MET A N 1
ATOM 2634 C CA . MET A 1 328 ? 18.519 -6.963 -7.681 1.00 85.19 328 MET A CA 1
ATOM 2635 C C . MET A 1 328 ? 17.853 -5.577 -7.624 1.00 85.19 328 MET A C 1
ATOM 2637 O O . MET A 1 328 ? 18.411 -4.605 -8.135 1.00 85.19 328 MET A O 1
ATOM 2641 N N . ILE A 1 329 ? 16.662 -5.462 -7.024 1.00 87.00 329 ILE A N 1
ATOM 2642 C CA . ILE A 1 329 ? 15.975 -4.169 -6.862 1.00 87.00 329 ILE A CA 1
ATOM 2643 C C . ILE A 1 329 ? 16.807 -3.239 -5.975 1.00 87.00 329 ILE A C 1
ATOM 2645 O O . ILE A 1 329 ? 16.980 -2.065 -6.307 1.00 87.00 329 ILE A O 1
ATOM 2649 N N . PHE A 1 330 ? 17.335 -3.759 -4.867 1.00 88.44 330 PHE A N 1
ATOM 2650 C CA . PHE A 1 330 ? 18.134 -2.979 -3.931 1.00 88.44 330 PHE A CA 1
ATOM 2651 C C . PHE A 1 330 ? 19.430 -2.468 -4.566 1.00 88.44 330 PHE A C 1
ATOM 2653 O O . PHE A 1 330 ? 19.753 -1.287 -4.442 1.00 88.44 330 PHE A O 1
ATOM 2660 N N . ASP A 1 331 ? 20.124 -3.310 -5.329 1.00 85.06 331 ASP A N 1
ATOM 2661 C CA . ASP A 1 331 ? 21.336 -2.926 -6.051 1.00 85.06 331 ASP A CA 1
ATOM 2662 C C . ASP A 1 331 ? 21.072 -1.831 -7.086 1.00 85.06 331 ASP A C 1
ATOM 2664 O O . ASP A 1 331 ? 21.859 -0.890 -7.218 1.00 85.06 331 ASP A O 1
ATOM 2668 N N . GLN A 1 332 ? 19.951 -1.911 -7.811 1.00 82.25 332 GLN A N 1
ATOM 2669 C CA . GLN A 1 332 ? 19.552 -0.874 -8.767 1.00 82.25 332 GLN A CA 1
ATOM 2670 C C . GLN A 1 332 ? 19.235 0.456 -8.070 1.00 82.25 332 GLN A C 1
ATOM 2672 O O . GLN A 1 332 ? 19.634 1.518 -8.554 1.00 82.25 332 GLN A O 1
ATOM 2677 N N . LEU A 1 333 ? 18.577 0.418 -6.908 1.00 83.88 333 LEU A N 1
ATOM 2678 C CA . LEU A 1 333 ? 18.337 1.611 -6.092 1.00 83.88 333 LEU A CA 1
ATOM 2679 C C . LEU A 1 333 ? 19.652 2.215 -5.581 1.00 83.88 333 LEU A C 1
ATOM 2681 O O . LEU A 1 333 ? 19.867 3.420 -5.711 1.00 83.88 333 LEU A O 1
ATOM 2685 N N . LYS A 1 334 ? 20.578 1.384 -5.090 1.00 83.12 334 LYS A N 1
ATOM 2686 C CA . LYS A 1 334 ? 21.892 1.824 -4.599 1.00 83.12 334 LYS A CA 1
ATOM 2687 C C . LYS A 1 334 ? 22.733 2.480 -5.695 1.00 83.12 334 LYS A C 1
ATOM 2689 O O . LYS A 1 334 ? 23.377 3.501 -5.444 1.00 83.12 334 LYS A O 1
ATOM 2694 N N . LYS A 1 335 ? 22.691 1.940 -6.919 1.00 80.69 335 LYS A N 1
ATOM 2695 C CA . LYS A 1 335 ? 23.318 2.554 -8.103 1.00 80.69 335 LYS A CA 1
ATOM 2696 C C . LYS A 1 335 ? 22.734 3.941 -8.385 1.00 80.69 335 LYS A C 1
ATOM 2698 O O . LYS A 1 335 ? 23.499 4.896 -8.488 1.00 80.69 335 LYS A O 1
ATOM 2703 N N . LYS A 1 336 ? 21.402 4.078 -8.397 1.00 75.81 336 LYS A N 1
ATOM 2704 C CA . LYS A 1 336 ? 20.732 5.378 -8.592 1.00 75.81 336 LYS A CA 1
ATOM 2705 C C . LYS A 1 336 ? 21.086 6.409 -7.517 1.00 75.81 336 LYS A C 1
ATOM 2707 O O . LYS A 1 336 ? 21.263 7.585 -7.837 1.00 75.81 336 LYS A O 1
ATOM 2712 N N . PHE A 1 337 ? 21.211 5.991 -6.255 1.00 74.69 337 PHE A N 1
ATOM 2713 C CA . PHE A 1 337 ? 21.637 6.889 -5.176 1.00 74.69 337 PHE A CA 1
ATOM 2714 C C . PHE A 1 337 ? 23.046 7.435 -5.416 1.00 74.69 337 PHE A C 1
ATOM 2716 O O . PHE A 1 337 ? 23.269 8.633 -5.260 1.00 74.69 337 PHE A O 1
ATOM 2723 N N . LYS A 1 338 ? 23.978 6.583 -5.861 1.00 73.44 338 LYS A N 1
ATOM 2724 C CA . LYS A 1 338 ? 25.350 6.997 -6.179 1.00 73.44 338 LYS A CA 1
ATOM 2725 C C . LYS A 1 338 ? 25.394 8.003 -7.337 1.00 73.44 338 LYS A C 1
ATOM 2727 O O . LYS A 1 338 ? 26.051 9.029 -7.218 1.00 73.44 338 LYS A O 1
ATOM 2732 N N . GLU A 1 339 ? 24.643 7.750 -8.407 1.00 68.12 339 GLU A N 1
ATOM 2733 C CA . GLU A 1 339 ? 24.611 8.622 -9.593 1.00 68.12 339 GLU A CA 1
ATOM 2734 C C . GLU A 1 339 ? 23.986 9.998 -9.310 1.00 68.12 339 GLU A C 1
ATOM 2736 O O . GLU A 1 339 ? 24.451 11.017 -9.824 1.00 68.12 339 GLU A O 1
ATOM 2741 N N . THR A 1 340 ? 22.961 10.051 -8.454 1.00 63.06 340 THR A N 1
ATOM 2742 C CA . THR A 1 340 ? 22.340 11.322 -8.043 1.00 63.06 340 THR A CA 1
ATOM 2743 C C . THR A 1 340 ? 23.325 12.192 -7.257 1.00 63.06 340 THR A C 1
ATOM 2745 O O . THR A 1 340 ? 23.359 13.407 -7.434 1.00 63.06 340 THR A O 1
ATOM 2748 N N . PHE A 1 341 ? 24.145 11.565 -6.412 1.00 61.66 341 PHE A N 1
ATOM 2749 C CA . PHE A 1 341 ? 25.128 12.249 -5.576 1.00 61.66 341 PHE A CA 1
ATOM 2750 C C . PHE A 1 341 ? 26.323 12.789 -6.379 1.00 61.66 341 PHE A C 1
ATOM 2752 O O . PHE A 1 341 ? 26.836 13.862 -6.077 1.00 61.66 341 PHE A O 1
ATOM 2759 N N . GLU A 1 342 ? 26.748 12.068 -7.419 1.00 58.56 342 GLU A N 1
ATOM 2760 C CA . GLU A 1 342 ? 27.818 12.506 -8.329 1.00 58.56 342 GLU A CA 1
ATOM 2761 C C . GLU A 1 342 ? 27.351 13.680 -9.211 1.00 58.56 342 GLU A C 1
ATOM 2763 O O . GLU A 1 342 ? 28.014 14.712 -9.263 1.00 58.56 342 GLU A O 1
ATOM 2768 N N . THR A 1 343 ? 26.146 13.599 -9.785 1.00 54.97 343 THR A N 1
ATOM 2769 C CA . THR A 1 343 ? 25.584 14.668 -10.640 1.00 54.97 343 THR A CA 1
ATOM 2770 C C . THR A 1 343 ? 25.322 15.976 -9.873 1.00 54.97 343 THR A C 1
ATOM 2772 O O . THR A 1 343 ? 25.427 17.063 -10.437 1.00 54.97 343 THR A O 1
ATOM 2775 N N . GLY A 1 344 ? 24.993 15.895 -8.577 1.00 51.97 344 GLY A N 1
ATOM 2776 C CA . GLY A 1 344 ? 24.785 17.072 -7.725 1.00 51.97 344 GLY A CA 1
ATOM 2777 C C . GLY A 1 344 ? 26.063 17.859 -7.408 1.00 51.97 344 GLY A C 1
ATOM 2778 O O . GLY A 1 344 ? 25.978 19.053 -7.140 1.00 51.97 344 GLY A O 1
ATOM 2779 N N . ARG A 1 345 ? 27.244 17.226 -7.472 1.00 44.34 345 ARG A N 1
ATOM 2780 C CA . ARG A 1 345 ? 28.535 17.900 -7.241 1.00 44.34 345 ARG A CA 1
ATOM 2781 C C . ARG A 1 345 ? 29.069 18.618 -8.475 1.00 44.34 345 ARG A C 1
ATOM 2783 O O . ARG A 1 345 ? 29.668 19.678 -8.334 1.00 44.34 345 ARG A O 1
ATOM 2790 N N . ASP A 1 346 ? 28.824 18.080 -9.665 1.00 43.44 346 ASP A N 1
ATOM 2791 C CA . ASP A 1 346 ? 29.361 18.652 -10.906 1.00 43.44 346 ASP A CA 1
ATOM 2792 C C . ASP A 1 346 ? 28.589 19.914 -11.354 1.00 43.44 346 ASP A C 1
ATOM 2794 O O . ASP A 1 346 ? 29.171 20.851 -11.910 1.00 43.44 346 ASP A O 1
ATOM 2798 N N . ASN A 1 347 ? 27.295 20.004 -11.023 1.00 43.28 347 ASN A N 1
ATOM 2799 C CA . ASN A 1 347 ? 26.423 21.122 -11.410 1.00 43.28 347 ASN A CA 1
ATOM 2800 C C . ASN A 1 347 ? 26.588 22.406 -10.570 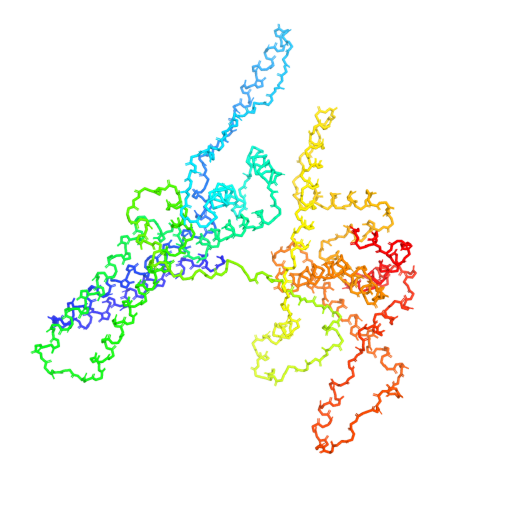1.00 43.28 347 ASN A C 1
ATOM 2802 O O . ASN A 1 347 ? 25.964 23.410 -10.895 1.00 43.28 347 ASN A O 1
ATOM 2806 N N . GLN A 1 348 ? 27.461 22.442 -9.555 1.00 44.34 348 GLN A N 1
ATOM 2807 C CA . GLN A 1 348 ? 27.834 23.706 -8.890 1.00 44.34 348 GLN A CA 1
ATOM 2808 C C . GLN A 1 348 ? 28.715 24.619 -9.769 1.00 44.34 348 GLN A C 1
ATOM 2810 O O . GLN A 1 348 ? 29.076 25.717 -9.350 1.00 44.34 348 GLN A O 1
ATOM 2815 N N . SER A 1 349 ? 29.073 24.187 -10.986 1.00 38.38 349 SER A N 1
ATOM 2816 C CA . SER A 1 349 ? 29.989 24.910 -11.877 1.00 38.38 349 SER A CA 1
ATOM 2817 C C . SER A 1 349 ? 29.373 25.419 -13.186 1.00 38.38 349 SER A C 1
ATOM 2819 O O . SER A 1 349 ? 30.097 25.975 -14.012 1.00 38.38 349 SER A O 1
ATOM 2821 N N . SER A 1 350 ? 28.066 25.270 -13.427 1.00 34.66 350 SER A N 1
ATOM 2822 C CA . SER A 1 350 ? 27.453 25.759 -14.672 1.00 34.66 350 SER A CA 1
ATOM 2823 C C . SER A 1 350 ? 25.978 26.124 -14.499 1.00 34.66 350 SER A C 1
ATOM 2825 O O . SER A 1 350 ? 25.130 25.248 -14.398 1.00 34.66 350 SER A O 1
ATOM 2827 N N . ASP A 1 351 ? 25.743 27.437 -14.486 1.00 33.56 351 ASP A N 1
ATOM 2828 C CA . ASP A 1 351 ? 24.526 28.186 -14.831 1.00 33.56 351 ASP A CA 1
ATOM 2829 C C . ASP A 1 351 ? 23.164 27.565 -14.449 1.00 33.56 351 ASP A C 1
ATOM 2831 O O . ASP A 1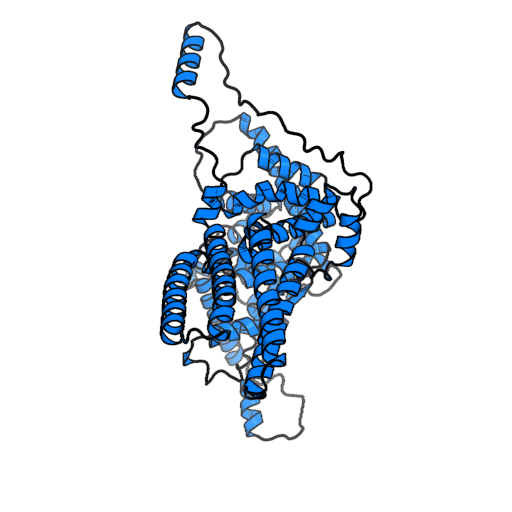 351 ? 22.619 26.677 -15.111 1.00 33.56 351 ASP A O 1
ATOM 2835 N N . GLU A 1 352 ? 22.580 28.104 -13.375 1.00 40.69 352 GLU A N 1
ATOM 2836 C CA . GLU A 1 352 ? 21.216 27.835 -12.924 1.00 40.69 352 GLU A CA 1
ATOM 2837 C C . GLU A 1 352 ? 20.189 28.423 -13.902 1.00 40.69 352 GLU A C 1
ATOM 2839 O O . GLU A 1 352 ? 19.870 29.611 -13.880 1.00 40.69 352 GLU A O 1
ATOM 2844 N N . GLY A 1 353 ? 19.619 27.562 -14.742 1.00 30.34 353 GLY A N 1
ATOM 2845 C CA . GLY A 1 353 ? 18.484 27.887 -15.597 1.00 30.34 353 GLY A CA 1
ATOM 2846 C C . GLY A 1 353 ? 17.357 26.869 -15.455 1.00 30.34 353 GLY A C 1
ATOM 2847 O O . GLY A 1 353 ? 17.466 25.751 -15.949 1.00 30.34 353 GLY A O 1
ATOM 2848 N N . LEU A 1 354 ? 16.249 27.319 -14.857 1.00 31.56 354 LEU A N 1
ATOM 2849 C CA . LEU A 1 354 ? 14.896 26.740 -14.893 1.00 31.56 354 LEU A CA 1
ATOM 2850 C C . LEU A 1 354 ? 14.646 25.501 -14.013 1.00 31.56 354 LEU A C 1
ATOM 2852 O O . LEU A 1 354 ? 14.673 24.343 -14.434 1.00 31.56 354 LEU A O 1
ATOM 2856 N N . ILE A 1 355 ? 14.254 25.792 -12.770 1.00 41.88 355 ILE A N 1
ATOM 2857 C CA . ILE A 1 355 ? 13.396 24.927 -11.959 1.00 41.88 355 ILE A CA 1
ATOM 2858 C C . ILE A 1 355 ? 12.014 24.912 -12.630 1.00 41.88 355 ILE A C 1
ATOM 2860 O O . ILE A 1 355 ? 11.173 25.763 -12.353 1.00 41.88 355 ILE A O 1
ATOM 2864 N N . GLU A 1 356 ? 11.788 23.963 -13.539 1.00 32.00 356 GLU A N 1
ATOM 2865 C CA . GLU A 1 356 ? 10.444 23.628 -14.013 1.00 32.00 356 GLU A CA 1
ATOM 2866 C C . GLU A 1 356 ? 9.947 22.316 -13.400 1.00 32.00 356 GLU A C 1
ATOM 2868 O O . GLU A 1 356 ? 10.635 21.293 -13.308 1.00 32.00 356 GLU A O 1
ATOM 2873 N N . ASN A 1 357 ? 8.719 22.421 -12.907 1.00 32.97 357 ASN A N 1
ATOM 2874 C CA . ASN A 1 357 ? 7.999 21.456 -12.105 1.00 32.97 357 ASN A CA 1
ATOM 2875 C C . ASN A 1 357 ? 7.456 20.318 -12.974 1.00 32.97 357 ASN A C 1
ATOM 2877 O O . ASN A 1 357 ? 6.417 20.470 -13.604 1.00 32.97 357 ASN A O 1
ATOM 2881 N N . SER A 1 358 ? 8.087 19.147 -12.925 1.00 33.56 358 SER A N 1
ATOM 2882 C CA . SER A 1 358 ? 7.377 17.866 -12.821 1.00 33.56 358 SER A CA 1
ATOM 2883 C C . SER A 1 358 ? 8.368 16.749 -12.467 1.00 33.56 358 SER A C 1
ATOM 2885 O O . SER A 1 358 ? 9.330 16.462 -13.179 1.00 33.56 358 SER A O 1
ATOM 2887 N N . SER A 1 359 ? 8.150 16.090 -11.331 1.00 44.56 359 SER A N 1
ATOM 2888 C CA . SER A 1 359 ? 8.918 14.909 -10.906 1.00 44.56 359 SER A CA 1
ATOM 2889 C C . SER A 1 359 ? 8.867 13.775 -11.943 1.00 44.56 359 SER A C 1
ATOM 2891 O O . SER A 1 359 ? 9.837 13.037 -12.096 1.00 44.56 359 SER A O 1
ATOM 2893 N N . SER A 1 360 ? 7.788 13.698 -12.729 1.00 39.81 360 SER A N 1
ATOM 2894 C CA . SER A 1 360 ? 7.601 12.686 -13.774 1.00 39.81 360 SER A CA 1
ATOM 2895 C C . SER A 1 360 ? 8.541 12.840 -14.981 1.00 39.81 360 SER A C 1
ATOM 2897 O O . SER A 1 360 ? 8.844 11.847 -15.641 1.00 39.81 360 SER A O 1
ATOM 2899 N N . GLU A 1 361 ? 9.010 14.052 -15.294 1.00 35.62 361 GLU A N 1
ATOM 2900 C CA . GLU A 1 361 ? 9.832 14.309 -16.487 1.00 35.62 361 GLU A CA 1
ATOM 2901 C C . GLU A 1 361 ? 11.328 14.045 -16.236 1.00 35.62 361 GLU A C 1
ATOM 2903 O O . GLU A 1 361 ? 12.038 13.543 -17.114 1.00 35.62 361 GLU A O 1
ATOM 2908 N N . LYS A 1 362 ? 11.798 14.263 -14.997 1.00 46.75 362 LYS A N 1
ATOM 2909 C CA . LYS A 1 362 ? 13.153 13.873 -14.560 1.00 46.75 362 LYS A CA 1
ATOM 2910 C C . LYS A 1 362 ? 13.341 12.349 -14.557 1.00 46.75 362 LYS A C 1
ATOM 2912 O O . LYS A 1 362 ? 14.399 11.872 -14.971 1.00 46.75 362 LYS A O 1
ATOM 2917 N N . ASP A 1 363 ? 12.315 11.584 -14.180 1.00 49.88 363 ASP A N 1
ATOM 2918 C CA . ASP A 1 363 ? 12.381 10.117 -14.142 1.00 49.88 363 ASP A CA 1
ATOM 2919 C C . ASP A 1 363 ? 12.425 9.475 -15.539 1.00 49.88 363 ASP A C 1
ATOM 2921 O O . ASP A 1 363 ? 13.156 8.497 -15.737 1.00 49.88 363 ASP A O 1
ATOM 2925 N N . LEU A 1 364 ? 11.709 10.035 -16.526 1.00 41.75 364 LEU A N 1
ATOM 2926 C CA . LEU A 1 364 ? 11.772 9.578 -17.923 1.00 41.75 364 LEU A CA 1
ATOM 2927 C C . LEU A 1 364 ? 13.142 9.874 -18.557 1.00 41.75 364 LEU A C 1
ATOM 2929 O O . LEU A 1 364 ? 13.730 9.004 -19.207 1.00 41.75 364 LEU A O 1
ATOM 2933 N N . LYS A 1 365 ? 13.695 11.075 -18.322 1.00 46.88 365 LYS A N 1
ATOM 2934 C CA . LYS A 1 365 ? 15.047 11.439 -18.788 1.00 46.88 365 LYS A CA 1
ATOM 2935 C C . LYS A 1 365 ? 16.125 10.562 -18.146 1.00 46.88 365 LYS A C 1
ATOM 2937 O O . LYS A 1 365 ? 17.021 10.105 -18.854 1.00 46.88 365 LYS A O 1
ATOM 2942 N N . GLY A 1 366 ? 16.012 10.266 -16.849 1.00 50.06 366 GLY A N 1
ATOM 2943 C CA . GLY A 1 366 ? 16.926 9.368 -16.135 1.00 50.06 366 GLY A CA 1
ATOM 2944 C C . GLY A 1 366 ? 16.903 7.930 -16.669 1.00 50.06 366 GLY A C 1
ATOM 2945 O O . GLY A 1 366 ? 17.954 7.323 -16.857 1.00 50.06 366 GLY A O 1
ATOM 2946 N N . GLN A 1 367 ? 15.724 7.392 -16.997 1.00 50.38 367 GLN A N 1
ATOM 2947 C CA . GLN A 1 367 ? 15.584 6.051 -17.591 1.00 50.38 367 GLN A CA 1
ATOM 2948 C C . GLN A 1 367 ? 16.119 5.979 -19.032 1.00 50.38 367 GLN A C 1
ATOM 2950 O O . GLN A 1 367 ? 16.777 5.004 -19.398 1.00 50.38 367 GLN A O 1
ATOM 2955 N N . SER A 1 368 ? 15.914 7.033 -19.830 1.00 47.78 368 SER A N 1
ATOM 2956 C CA . SER A 1 368 ? 16.517 7.179 -21.166 1.00 47.78 368 SER A CA 1
ATOM 2957 C C . SER A 1 368 ? 18.055 7.249 -21.099 1.00 47.78 368 SER A C 1
ATOM 2959 O O . SER A 1 368 ? 18.750 6.628 -21.907 1.00 47.78 368 SER A O 1
ATOM 2961 N N . LEU A 1 369 ? 18.608 7.930 -20.086 1.00 48.81 369 LEU A N 1
ATOM 2962 C CA . LEU A 1 369 ? 20.049 7.984 -19.803 1.00 48.81 369 LEU A CA 1
ATOM 2963 C C . LEU A 1 369 ? 20.638 6.621 -19.398 1.00 48.81 369 LEU A C 1
ATOM 2965 O O . LEU A 1 369 ? 21.734 6.281 -19.848 1.00 48.81 369 LEU A O 1
ATOM 2969 N N . MET A 1 370 ? 19.906 5.811 -18.626 1.00 50.47 370 MET A N 1
ATOM 2970 C CA . MET A 1 370 ? 20.339 4.459 -18.238 1.00 50.47 370 MET A CA 1
ATOM 2971 C C . MET A 1 370 ? 20.565 3.564 -19.467 1.00 50.47 370 MET A C 1
ATOM 2973 O O . MET A 1 370 ? 21.624 2.952 -19.600 1.00 50.47 370 MET A O 1
ATOM 2977 N N . LEU A 1 371 ? 19.632 3.546 -20.427 1.00 49.22 371 LEU A N 1
ATOM 2978 C CA . LEU A 1 371 ? 19.767 2.764 -21.668 1.00 49.22 371 LEU A CA 1
ATOM 2979 C C . LEU A 1 371 ? 20.846 3.306 -22.618 1.00 49.22 371 LEU A C 1
ATOM 2981 O O . LEU A 1 371 ? 21.525 2.513 -23.279 1.00 49.22 371 LEU A O 1
ATOM 2985 N N . LYS A 1 372 ? 21.075 4.629 -22.641 1.00 50.94 372 LYS A N 1
ATOM 2986 C CA . LYS A 1 372 ? 22.222 5.222 -23.356 1.00 50.94 372 LYS A CA 1
ATOM 2987 C C . LYS A 1 372 ? 23.554 4.672 -22.832 1.00 50.94 372 LYS A C 1
ATOM 2989 O O . LYS A 1 372 ? 24.440 4.380 -23.630 1.00 50.94 372 LYS A O 1
ATOM 2994 N N . LYS A 1 373 ? 23.666 4.446 -21.518 1.00 51.69 373 LYS A N 1
ATOM 2995 C CA . LYS A 1 373 ? 24.857 3.879 -20.857 1.00 51.69 373 LYS A CA 1
ATOM 2996 C C . LYS A 1 373 ? 25.011 2.371 -21.106 1.00 51.69 373 LYS A C 1
ATOM 2998 O O . LYS A 1 373 ? 26.129 1.886 -21.247 1.00 51.69 373 LYS A O 1
ATOM 3003 N N . PHE A 1 374 ? 23.902 1.640 -21.259 1.00 52.78 374 PHE A N 1
ATOM 3004 C CA . PHE A 1 374 ? 23.901 0.220 -21.637 1.00 52.78 374 PHE A CA 1
ATOM 3005 C C . PHE A 1 374 ? 24.184 -0.044 -23.133 1.00 52.78 374 PHE A C 1
ATOM 3007 O O . PHE A 1 374 ? 24.210 -1.198 -23.555 1.00 52.78 374 PHE A O 1
ATOM 3014 N N . GLY A 1 375 ? 24.474 0.978 -23.944 1.00 48.38 375 GLY A N 1
ATOM 3015 C CA . GLY A 1 375 ? 25.197 0.802 -25.209 1.00 48.38 375 GLY A CA 1
ATOM 3016 C C . GLY A 1 375 ? 24.368 0.422 -26.441 1.00 48.38 375 GLY A C 1
ATOM 3017 O O . GLY A 1 375 ? 24.913 -0.227 -27.332 1.00 48.38 375 GLY A O 1
ATOM 3018 N N . LYS A 1 376 ? 23.084 0.809 -26.534 1.00 58.56 376 LYS A N 1
ATOM 3019 C CA . LYS A 1 376 ? 22.356 0.864 -27.824 1.00 58.56 376 LYS A CA 1
ATOM 3020 C C . LYS A 1 376 ? 21.330 2.018 -27.871 1.00 58.56 376 LYS A C 1
ATOM 3022 O O . LYS A 1 376 ? 20.218 1.844 -27.372 1.00 58.56 376 LYS A O 1
ATOM 3027 N N . PRO A 1 377 ? 21.628 3.150 -28.542 1.00 61.81 377 PRO A N 1
ATOM 3028 C CA . PRO A 1 377 ? 20.662 4.240 -28.758 1.00 61.81 377 PRO A CA 1
ATOM 3029 C C . PRO A 1 377 ? 19.471 3.837 -29.655 1.00 61.81 377 PRO A C 1
ATOM 3031 O O . PRO A 1 377 ? 18.491 4.566 -29.784 1.00 61.81 377 PRO A O 1
ATOM 3034 N N . GLU A 1 378 ? 19.522 2.655 -30.267 1.00 63.31 378 GLU A N 1
ATOM 3035 C CA . GLU A 1 378 ? 18.463 2.106 -31.121 1.00 63.31 378 GLU A CA 1
ATOM 3036 C C . GLU A 1 378 ? 17.246 1.580 -30.345 1.00 63.31 378 GLU A C 1
ATOM 3038 O O . GLU A 1 378 ? 16.211 1.331 -30.959 1.00 63.31 378 GLU A O 1
ATOM 3043 N N . LEU A 1 379 ? 17.350 1.395 -29.021 1.00 69.44 379 LEU A N 1
ATOM 3044 C CA . LEU A 1 379 ? 16.261 0.900 -28.162 1.00 69.44 379 LEU A CA 1
ATOM 3045 C C . LEU A 1 379 ? 15.569 2.018 -27.368 1.00 69.44 379 LEU A C 1
ATOM 3047 O O . LEU A 1 379 ? 14.510 1.788 -26.785 1.00 69.44 379 LEU A O 1
ATOM 3051 N N . THR A 1 380 ? 16.130 3.232 -27.364 1.00 67.44 380 THR A N 1
ATOM 3052 C CA . THR A 1 380 ? 15.645 4.371 -26.562 1.00 67.44 380 THR A CA 1
ATOM 3053 C C . THR A 1 380 ? 14.211 4.775 -26.907 1.00 67.44 380 THR A C 1
ATOM 3055 O O . THR A 1 380 ? 13.445 5.100 -26.003 1.00 67.44 380 THR A O 1
ATOM 3058 N N . TRP A 1 381 ? 13.801 4.610 -28.171 1.00 79.12 381 TRP A N 1
ATOM 3059 C CA . TRP A 1 381 ? 12.432 4.881 -28.629 1.00 79.12 381 TRP A CA 1
ATOM 3060 C C . TRP A 1 381 ? 11.367 4.112 -27.831 1.00 79.12 381 TRP A C 1
ATOM 3062 O O . TRP A 1 381 ? 10.260 4.602 -27.657 1.00 79.12 381 TRP A O 1
ATOM 3072 N N . SER A 1 382 ? 11.689 2.920 -27.311 1.00 73.75 382 SER A N 1
ATOM 3073 C CA . SER A 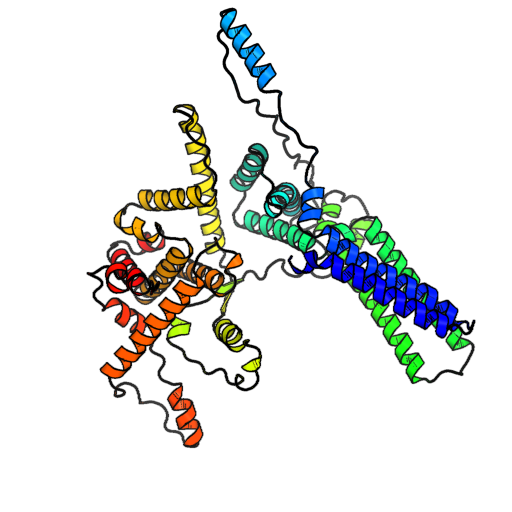1 382 ? 10.745 2.088 -26.548 1.00 73.75 382 SER A CA 1
ATOM 3074 C C . SER A 1 382 ? 10.384 2.653 -25.168 1.00 73.75 382 SER A C 1
ATOM 3076 O O . SER A 1 382 ? 9.413 2.193 -24.572 1.00 73.75 382 SER A O 1
ATOM 3078 N N . MET A 1 383 ? 11.153 3.633 -24.678 1.00 65.75 383 MET A N 1
ATOM 3079 C CA . MET A 1 383 ? 10.985 4.290 -23.375 1.00 65.75 383 MET A CA 1
ATOM 3080 C C . MET A 1 383 ? 10.718 5.799 -23.497 1.00 65.75 383 MET A C 1
ATOM 3082 O O . MET A 1 383 ? 10.521 6.465 -22.486 1.00 65.75 383 MET A O 1
ATOM 3086 N N . GLU A 1 384 ? 10.699 6.343 -24.717 1.00 67.88 384 GLU A N 1
ATOM 3087 C CA . GLU A 1 384 ? 10.350 7.746 -25.000 1.00 67.88 384 GLU A CA 1
ATOM 3088 C C . GLU A 1 384 ? 8.833 7.997 -24.974 1.00 67.88 384 GLU A C 1
ATOM 3090 O O . GLU A 1 384 ? 8.389 9.142 -25.012 1.00 67.88 384 GLU A O 1
ATOM 3095 N N . PHE A 1 385 ? 8.029 6.934 -24.910 1.00 72.62 385 PHE A N 1
ATOM 3096 C CA . PHE A 1 385 ? 6.576 7.029 -24.830 1.00 72.62 385 PHE A CA 1
ATOM 3097 C C . PHE A 1 385 ? 6.071 7.215 -23.398 1.00 72.62 385 PHE A C 1
ATOM 3099 O O . PHE A 1 385 ? 6.797 7.040 -22.419 1.00 72.62 385 PHE A O 1
ATOM 3106 N N . GLU A 1 386 ? 4.771 7.498 -23.289 1.00 80.25 386 GLU A N 1
ATOM 3107 C CA . GLU A 1 386 ? 4.050 7.459 -22.018 1.00 80.25 386 GLU A CA 1
ATOM 3108 C C . GLU A 1 386 ? 4.296 6.131 -21.274 1.00 80.25 386 GLU A C 1
ATOM 3110 O O . GLU A 1 386 ? 4.440 5.055 -21.864 1.00 80.25 386 GLU A O 1
ATOM 3115 N N . PHE A 1 387 ? 4.359 6.208 -19.948 1.00 82.44 387 PHE A N 1
ATOM 3116 C CA . PHE A 1 387 ? 4.810 5.110 -19.092 1.00 82.44 387 PHE A CA 1
ATOM 3117 C C . PHE A 1 387 ? 3.989 3.816 -19.247 1.00 82.44 387 PHE A C 1
ATOM 3119 O O . PHE A 1 387 ? 4.530 2.710 -19.252 1.00 82.44 387 PHE A O 1
ATOM 3126 N N . ASP A 1 388 ? 2.680 3.942 -19.430 1.00 85.19 388 ASP A N 1
ATOM 3127 C CA . ASP A 1 388 ? 1.751 2.840 -19.688 1.00 85.19 388 ASP A CA 1
ATOM 3128 C C . ASP A 1 388 ? 1.991 2.142 -21.040 1.00 85.19 388 ASP A C 1
ATOM 3130 O O . ASP A 1 388 ? 1.872 0.916 -21.136 1.00 85.19 388 ASP A O 1
ATOM 3134 N N . GLN A 1 389 ? 2.360 2.900 -22.075 1.00 87.56 389 GLN A N 1
ATOM 3135 C CA . GLN A 1 389 ? 2.766 2.368 -23.374 1.00 87.56 389 GLN A CA 1
ATOM 3136 C C . GLN A 1 389 ? 4.057 1.560 -23.249 1.00 87.56 389 GLN A C 1
ATOM 3138 O O . GLN A 1 389 ? 4.113 0.425 -23.730 1.00 87.56 389 GLN A O 1
ATOM 3143 N N . SER A 1 390 ? 5.052 2.101 -22.548 1.00 88.38 390 SER A N 1
ATOM 3144 C CA . SER A 1 390 ? 6.318 1.417 -22.275 1.00 88.38 390 SER A CA 1
ATOM 3145 C C . SER A 1 390 ? 6.085 0.103 -21.517 1.00 88.38 390 SER A C 1
ATOM 3147 O O . SER A 1 390 ? 6.579 -0.942 -21.941 1.00 88.38 390 SER A O 1
ATOM 3149 N N . ILE A 1 391 ? 5.239 0.097 -20.475 1.00 90.56 391 ILE A N 1
ATOM 3150 C CA . ILE A 1 391 ? 4.875 -1.131 -19.740 1.00 90.56 391 ILE A CA 1
ATOM 3151 C C . ILE A 1 391 ? 4.298 -2.198 -20.677 1.00 90.56 391 ILE A C 1
ATOM 3153 O O . ILE A 1 391 ? 4.699 -3.359 -20.600 1.00 90.56 391 ILE A O 1
ATOM 3157 N N . LEU A 1 392 ? 3.361 -1.838 -21.561 1.00 90.94 392 LEU A N 1
ATOM 3158 C CA . LEU A 1 392 ? 2.734 -2.800 -22.475 1.00 90.94 392 LEU A CA 1
ATOM 3159 C C . LEU A 1 392 ? 3.726 -3.362 -23.498 1.00 90.94 392 LEU A C 1
ATOM 3161 O O . LEU A 1 392 ? 3.747 -4.577 -23.720 1.00 90.94 392 LEU A O 1
ATOM 3165 N N . ILE A 1 393 ? 4.551 -2.495 -24.092 1.00 90.81 393 ILE A N 1
ATOM 3166 C CA . ILE A 1 393 ? 5.568 -2.879 -25.077 1.00 90.81 393 ILE A CA 1
ATOM 3167 C C . ILE A 1 393 ? 6.567 -3.852 -24.446 1.00 90.81 393 ILE A C 1
ATOM 3169 O O . ILE A 1 393 ? 6.747 -4.970 -24.938 1.00 90.81 393 ILE A O 1
ATOM 3173 N N . TRP A 1 394 ? 7.163 -3.466 -23.316 1.00 91.38 394 TRP A N 1
ATOM 3174 C CA . TRP A 1 394 ? 8.139 -4.289 -22.606 1.00 91.38 394 TRP A CA 1
ATOM 3175 C C . TRP A 1 394 ? 7.519 -5.557 -22.028 1.00 91.38 394 TRP A C 1
ATOM 3177 O O . TRP A 1 394 ? 8.183 -6.596 -22.001 1.00 91.38 394 TRP A O 1
ATOM 3187 N N . HIS A 1 395 ? 6.242 -5.530 -21.629 1.00 93.31 395 HIS A N 1
ATOM 3188 C CA . HIS A 1 395 ? 5.555 -6.731 -21.169 1.00 93.31 395 HIS A CA 1
ATOM 3189 C C . HIS A 1 395 ? 5.479 -7.799 -22.256 1.00 93.31 395 HIS A C 1
ATOM 3191 O O . HIS A 1 395 ? 5.882 -8.946 -22.042 1.00 93.31 395 HIS A O 1
ATOM 3197 N N . ILE A 1 396 ? 4.976 -7.414 -23.429 1.00 92.06 396 ILE A N 1
ATOM 3198 C CA . ILE A 1 396 ? 4.831 -8.324 -24.564 1.00 92.06 396 ILE A CA 1
ATOM 3199 C C . ILE A 1 396 ? 6.214 -8.779 -25.036 1.00 92.06 396 ILE A C 1
ATOM 3201 O O . ILE A 1 396 ? 6.419 -9.979 -25.202 1.00 92.06 396 ILE A O 1
ATOM 3205 N N . ALA A 1 397 ? 7.180 -7.863 -25.164 1.00 91.19 397 ALA A N 1
ATOM 3206 C CA . ALA A 1 397 ? 8.532 -8.208 -25.597 1.00 91.19 397 ALA A CA 1
ATOM 3207 C C . ALA A 1 397 ? 9.226 -9.190 -24.640 1.00 91.19 397 ALA A C 1
ATOM 3209 O O . ALA A 1 397 ? 9.819 -10.176 -25.077 1.00 91.19 397 ALA A O 1
ATOM 3210 N N . THR A 1 398 ? 9.073 -8.988 -23.328 1.00 90.69 398 THR A N 1
ATOM 3211 C CA . THR A 1 398 ? 9.591 -9.899 -22.298 1.00 90.69 398 THR A CA 1
ATOM 3212 C C . THR A 1 398 ? 8.977 -11.295 -22.412 1.00 90.69 398 THR A C 1
ATOM 3214 O O . THR A 1 398 ? 9.697 -12.291 -22.348 1.00 90.69 398 THR A O 1
ATOM 3217 N N . GLU A 1 399 ? 7.655 -11.400 -22.599 1.00 88.50 399 GLU A N 1
ATOM 3218 C CA . GLU A 1 399 ? 6.991 -12.699 -22.778 1.00 88.50 399 GLU A CA 1
ATOM 3219 C C . GLU A 1 399 ? 7.444 -13.393 -24.073 1.00 88.50 399 GLU A C 1
ATOM 3221 O O . GLU A 1 399 ? 7.680 -14.604 -24.059 1.00 88.50 399 GLU A O 1
ATOM 3226 N N . LEU A 1 400 ? 7.613 -12.651 -25.173 1.00 88.88 400 LEU A N 1
ATOM 3227 C CA . LEU A 1 400 ? 8.090 -13.199 -26.445 1.00 88.88 400 LEU A CA 1
ATOM 3228 C C . LEU A 1 400 ? 9.536 -13.712 -26.326 1.00 88.88 400 LEU A C 1
ATOM 3230 O O . LEU A 1 400 ? 9.778 -14.884 -26.620 1.00 88.88 400 LEU A O 1
ATOM 3234 N N . CYS A 1 401 ? 10.462 -12.892 -25.812 1.00 87.31 401 CYS A N 1
ATOM 3235 C CA . CYS A 1 401 ? 11.858 -13.274 -25.554 1.00 87.31 401 CYS A CA 1
ATOM 3236 C C . CYS A 1 401 ? 11.966 -14.499 -24.637 1.00 87.31 401 CYS A C 1
ATOM 3238 O O . CYS A 1 401 ? 12.734 -15.423 -24.904 1.00 87.31 401 CYS A O 1
ATOM 3240 N N . TYR A 1 402 ? 11.168 -14.544 -23.567 1.00 85.88 402 TYR A N 1
ATOM 3241 C CA . TYR A 1 402 ? 11.173 -15.658 -22.619 1.00 85.88 402 TYR A CA 1
ATOM 3242 C C . TYR A 1 402 ? 10.835 -16.998 -23.284 1.00 85.88 402 TYR A C 1
ATOM 3244 O O . TYR A 1 402 ? 11.397 -18.038 -22.934 1.00 85.88 402 TYR A O 1
ATOM 3252 N N . HIS A 1 403 ? 9.890 -16.980 -24.226 1.00 81.44 403 HIS A N 1
ATOM 3253 C CA . HIS A 1 403 ? 9.440 -18.173 -24.935 1.00 81.44 403 HIS A CA 1
ATOM 3254 C C . HIS A 1 403 ? 10.374 -18.591 -26.082 1.00 81.44 403 HIS A C 1
ATOM 3256 O O . HIS A 1 403 ? 10.331 -19.757 -26.477 1.00 81.44 403 HIS A O 1
ATOM 3262 N N . THR A 1 404 ? 11.224 -17.693 -26.593 1.00 76.56 404 THR A N 1
ATOM 3263 C CA . THR A 1 404 ? 12.253 -18.022 -27.595 1.00 76.56 404 THR A CA 1
ATOM 3264 C C . THR A 1 404 ? 13.566 -18.498 -26.978 1.00 76.56 404 THR A C 1
ATOM 3266 O O . THR A 1 404 ? 14.222 -19.366 -27.542 1.00 76.56 404 THR A O 1
ATOM 3269 N N . ASP A 1 405 ? 13.932 -17.990 -25.801 1.00 73.75 405 ASP A N 1
ATOM 3270 C CA . ASP A 1 405 ? 15.233 -18.244 -25.165 1.00 73.75 405 ASP A CA 1
ATOM 3271 C C . ASP A 1 405 ? 15.284 -19.500 -24.279 1.00 73.75 405 ASP A C 1
ATOM 3273 O O . ASP A 1 405 ? 16.260 -19.692 -23.560 1.00 73.75 405 ASP A O 1
ATOM 3277 N N . HIS A 1 406 ? 14.240 -20.335 -24.279 1.00 61.00 406 HIS A N 1
ATOM 3278 C CA . HIS A 1 406 ? 13.909 -21.294 -23.213 1.00 61.00 406 HIS A CA 1
ATOM 3279 C C . HIS A 1 406 ? 14.852 -22.516 -23.034 1.00 61.00 406 HIS A C 1
ATOM 3281 O O . HIS A 1 406 ? 14.414 -23.578 -22.598 1.00 61.00 406 HIS A O 1
ATOM 3287 N N . GLN A 1 407 ? 16.145 -22.390 -23.342 1.00 52.50 407 GLN A N 1
ATOM 3288 C CA . GLN A 1 407 ? 17.164 -23.431 -23.196 1.00 52.50 407 GLN A CA 1
ATOM 3289 C C . GLN A 1 407 ? 18.413 -22.888 -22.467 1.00 52.50 407 GLN A C 1
ATOM 3291 O O . GLN A 1 407 ? 19.207 -22.155 -23.054 1.00 52.50 407 GLN A O 1
ATOM 3296 N N . GLY A 1 408 ? 18.597 -23.277 -21.195 1.00 51.38 408 GLY A N 1
ATOM 3297 C CA . GLY A 1 408 ? 19.863 -23.146 -20.445 1.00 51.38 408 GLY A CA 1
ATOM 3298 C C . GLY A 1 408 ? 19.874 -22.187 -19.239 1.00 51.38 408 GLY A C 1
ATOM 3299 O O . GLY A 1 408 ? 18.958 -21.394 -19.045 1.00 51.38 408 GLY A O 1
ATOM 3300 N N . THR A 1 409 ? 20.947 -22.279 -18.437 1.00 47.53 409 THR A N 1
ATOM 3301 C CA . THR A 1 409 ? 21.273 -21.671 -17.115 1.00 47.53 409 THR A CA 1
ATOM 3302 C C . THR A 1 409 ? 21.078 -20.145 -16.970 1.00 47.53 409 THR A C 1
ATOM 3304 O O . THR A 1 409 ? 21.109 -19.622 -15.862 1.00 47.53 409 THR A O 1
ATOM 3307 N N . ILE A 1 410 ? 20.704 -19.448 -18.047 1.00 55.78 410 ILE A N 1
ATOM 3308 C CA . ILE A 1 410 ? 20.243 -18.040 -18.156 1.00 55.78 410 ILE A CA 1
ATOM 3309 C C . ILE A 1 410 ? 18.924 -17.783 -17.357 1.00 55.78 410 ILE A C 1
ATOM 3311 O O . ILE A 1 410 ? 18.295 -16.726 -17.425 1.00 55.78 410 ILE A O 1
ATOM 3315 N N . MET A 1 411 ? 18.476 -18.767 -16.568 1.00 62.56 411 MET A N 1
ATOM 3316 C CA . MET A 1 411 ? 17.144 -18.897 -15.977 1.00 62.56 411 MET A CA 1
ATOM 3317 C C . MET A 1 411 ? 16.832 -17.875 -14.875 1.00 62.56 411 MET A C 1
ATOM 3319 O O . MET A 1 411 ? 15.665 -17.517 -14.732 1.00 62.56 411 MET A O 1
ATOM 3323 N N . SER A 1 412 ? 17.810 -17.402 -14.090 1.00 72.31 412 SER A N 1
ATOM 3324 C CA . SER A 1 412 ? 17.523 -16.550 -12.921 1.00 72.31 412 SER A CA 1
ATOM 3325 C C . SER A 1 412 ? 17.060 -15.149 -13.339 1.00 72.31 412 SER A C 1
ATOM 3327 O O . SER A 1 412 ? 15.884 -14.836 -13.151 1.00 72.31 412 SER A O 1
ATOM 3329 N N . LYS A 1 413 ? 17.909 -14.347 -14.004 1.00 76.44 413 LYS A N 1
ATOM 3330 C CA . LYS A 1 413 ? 17.564 -12.994 -14.505 1.00 76.44 413 LYS A CA 1
ATOM 3331 C C . LYS A 1 413 ? 16.326 -13.017 -15.409 1.00 76.44 413 LYS A C 1
ATOM 3333 O O . LYS A 1 413 ? 15.380 -12.275 -15.182 1.00 76.44 413 LYS A O 1
ATOM 3338 N N . CYS A 1 414 ? 16.254 -13.966 -16.343 1.00 79.88 414 CYS A N 1
ATOM 3339 C CA . CYS A 1 414 ? 15.104 -14.154 -17.233 1.00 79.88 414 CYS A CA 1
ATOM 3340 C C . CYS A 1 414 ? 13.784 -14.417 -16.474 1.00 79.88 414 CYS A C 1
ATOM 3342 O O . CYS A 1 414 ? 12.738 -13.824 -16.767 1.00 79.88 414 CYS A O 1
ATOM 3344 N N . LYS A 1 415 ? 13.811 -15.273 -15.442 1.00 83.88 415 LYS A N 1
ATOM 3345 C CA . LYS A 1 415 ? 12.648 -15.536 -14.580 1.00 83.88 415 LYS A CA 1
ATOM 3346 C C . LYS A 1 415 ? 12.278 -14.308 -13.747 1.00 83.88 415 LYS A C 1
ATOM 3348 O O . LYS A 1 415 ? 11.083 -14.084 -13.557 1.00 83.88 415 LYS A O 1
ATOM 3353 N N . MET A 1 416 ? 13.254 -13.528 -13.282 1.00 84.38 416 MET A N 1
ATOM 3354 C CA . MET A 1 416 ? 13.033 -12.283 -12.537 1.00 84.38 416 MET A CA 1
ATOM 3355 C C . MET A 1 416 ? 12.381 -11.204 -13.409 1.00 84.38 416 MET A C 1
ATOM 3357 O O . MET A 1 416 ? 11.302 -10.721 -13.064 1.00 84.38 416 MET A O 1
ATOM 3361 N N . SER A 1 417 ? 12.946 -10.907 -14.583 1.00 86.75 417 SER A N 1
ATOM 3362 C CA . SER A 1 417 ? 12.404 -9.915 -15.523 1.00 86.75 417 SER A CA 1
ATOM 3363 C C . SER A 1 417 ? 10.980 -10.263 -15.950 1.00 86.75 417 SER A C 1
ATOM 3365 O O . SER A 1 417 ? 10.102 -9.402 -15.972 1.00 86.75 417 SER A O 1
ATOM 3367 N N . LYS A 1 418 ? 10.692 -11.552 -16.179 1.00 88.69 418 LYS A N 1
ATOM 33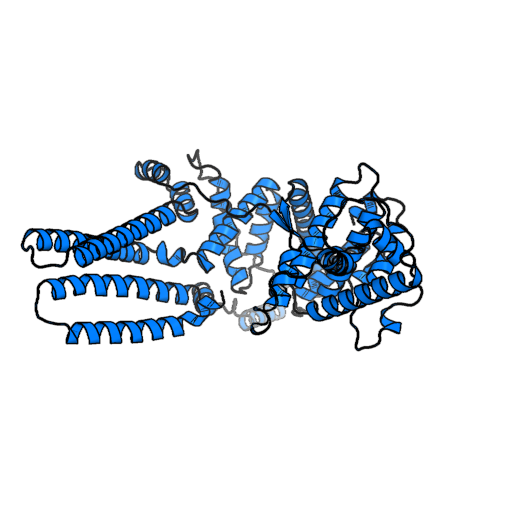68 C CA . LYS A 1 418 ? 9.326 -12.029 -16.432 1.00 88.69 418 LYS A CA 1
ATOM 3369 C C . LYS A 1 418 ? 8.372 -11.772 -15.264 1.00 88.69 418 LYS A C 1
ATOM 3371 O O . LYS A 1 418 ? 7.225 -11.391 -15.492 1.00 88.69 418 LYS A O 1
ATOM 3376 N N . GLN A 1 419 ? 8.804 -12.018 -14.027 1.00 89.62 419 GLN A N 1
ATOM 3377 C CA . GLN A 1 419 ? 7.964 -11.783 -12.849 1.00 89.62 419 GLN A CA 1
ATOM 3378 C C . GLN A 1 419 ? 7.647 -10.296 -12.661 1.00 89.62 419 GLN A C 1
ATOM 3380 O O . GLN A 1 419 ? 6.486 -9.962 -12.416 1.00 89.62 419 GLN A O 1
ATOM 3385 N N . LEU A 1 420 ? 8.648 -9.424 -12.820 1.00 90.31 420 LEU A N 1
ATOM 3386 C CA . LEU A 1 420 ? 8.484 -7.971 -12.744 1.00 90.31 420 LEU A CA 1
ATOM 3387 C C . LEU A 1 420 ? 7.567 -7.460 -13.857 1.00 90.31 420 LEU A C 1
ATOM 3389 O O . LEU A 1 420 ? 6.583 -6.781 -13.585 1.00 90.31 420 LEU A O 1
ATOM 3393 N N . SER A 1 421 ? 7.814 -7.875 -15.098 1.00 92.62 421 SER A N 1
ATOM 3394 C CA . SER A 1 421 ? 6.997 -7.528 -16.265 1.00 92.62 421 SER A CA 1
ATOM 3395 C C . SER A 1 421 ? 5.514 -7.900 -16.095 1.00 92.62 421 SER A C 1
ATOM 3397 O O . SER A 1 421 ? 4.615 -7.117 -16.412 1.00 92.62 421 SER A O 1
ATOM 3399 N N . ARG A 1 422 ? 5.222 -9.087 -15.552 1.00 93.44 422 ARG A N 1
ATOM 3400 C CA . ARG A 1 422 ? 3.846 -9.527 -15.255 1.00 93.44 422 ARG A CA 1
ATOM 3401 C C . ARG A 1 422 ? 3.201 -8.768 -14.104 1.00 93.44 422 ARG A C 1
ATOM 3403 O O . ARG A 1 422 ? 1.979 -8.612 -14.103 1.00 93.44 422 ARG A O 1
ATOM 3410 N N . TYR A 1 423 ? 3.994 -8.328 -13.130 1.00 92.44 423 TYR A N 1
ATOM 3411 C CA . TYR A 1 423 ? 3.512 -7.492 -12.037 1.00 92.44 423 TYR A CA 1
ATOM 3412 C C . TYR A 1 423 ? 3.200 -6.068 -12.517 1.00 92.44 423 TYR A C 1
ATOM 3414 O O . TYR A 1 423 ? 2.129 -5.548 -12.216 1.00 92.44 423 TYR A O 1
ATOM 3422 N N . MET A 1 424 ? 4.054 -5.477 -13.358 1.00 92.25 424 MET A N 1
ATOM 3423 C CA . MET A 1 424 ? 3.801 -4.161 -13.959 1.00 92.25 424 MET A CA 1
ATOM 3424 C C . MET A 1 424 ? 2.535 -4.160 -14.821 1.00 92.25 424 MET A C 1
ATOM 3426 O O . MET A 1 424 ? 1.714 -3.250 -14.708 1.00 92.25 424 MET A O 1
ATOM 3430 N N . LEU A 1 425 ? 2.309 -5.214 -15.618 1.00 92.62 425 LEU A N 1
ATOM 3431 C CA . LEU A 1 425 ? 1.044 -5.349 -16.345 1.00 92.62 425 LEU A CA 1
ATOM 3432 C C . LEU A 1 425 ? -0.151 -5.525 -15.395 1.00 92.62 425 LEU A C 1
ATOM 3434 O O . LEU A 1 425 ? -1.224 -4.979 -15.651 1.00 92.62 425 LEU A O 1
ATOM 3438 N N . TYR A 1 426 ? 0.007 -6.284 -14.307 1.00 92.06 426 TYR A N 1
ATOM 3439 C CA . TYR A 1 426 ? -1.042 -6.420 -13.296 1.00 92.06 426 TYR A CA 1
ATOM 3440 C C . TYR A 1 426 ? -1.440 -5.057 -12.719 1.00 92.06 426 TYR A C 1
ATOM 3442 O O . TYR A 1 426 ? -2.636 -4.770 -12.660 1.00 92.06 426 TYR A O 1
ATOM 3450 N N . LEU A 1 427 ? -0.471 -4.210 -12.356 1.00 91.25 427 LEU A N 1
ATOM 3451 C CA . LEU A 1 427 ? -0.741 -2.851 -11.882 1.00 91.25 427 LEU A CA 1
ATOM 3452 C C . LEU A 1 427 ? -1.495 -2.044 -12.941 1.00 91.25 427 LEU A C 1
ATOM 3454 O O . LEU A 1 427 ? -2.553 -1.501 -12.647 1.00 91.25 427 LEU A O 1
ATOM 3458 N N . LEU A 1 428 ? -1.041 -2.075 -14.195 1.00 90.38 428 LEU A N 1
ATOM 3459 C CA . LEU A 1 428 ? -1.684 -1.342 -15.287 1.00 90.38 428 LEU A CA 1
ATOM 3460 C C . LEU A 1 428 ? -3.154 -1.734 -15.512 1.00 90.38 428 LEU A C 1
ATOM 3462 O O . LEU A 1 428 ? -3.991 -0.890 -15.830 1.00 90.38 428 LEU A O 1
ATOM 3466 N N . VAL A 1 429 ? -3.481 -3.020 -15.369 1.00 88.00 429 VAL A N 1
ATOM 3467 C CA . VAL A 1 429 ? -4.818 -3.549 -15.683 1.00 88.00 429 VAL A CA 1
ATOM 3468 C C . VAL A 1 429 ? -5.768 -3.517 -14.485 1.00 88.00 429 VAL A C 1
ATOM 3470 O O . VAL A 1 429 ? -6.973 -3.322 -14.684 1.00 88.00 429 VAL A O 1
ATOM 3473 N N . MET A 1 430 ? -5.252 -3.755 -13.276 1.00 85.56 430 MET A N 1
ATOM 3474 C CA . MET A 1 430 ? -6.049 -3.959 -12.059 1.00 85.56 430 MET A CA 1
ATOM 3475 C C . MET A 1 430 ? -5.990 -2.787 -11.081 1.00 85.56 430 MET A C 1
ATOM 3477 O O . MET A 1 430 ? -6.970 -2.565 -10.379 1.00 85.56 430 MET A O 1
ATOM 3481 N N . HIS A 1 431 ? -4.878 -2.049 -11.045 1.00 87.00 431 HIS A N 1
ATOM 3482 C CA . HIS A 1 431 ? -4.645 -0.923 -10.131 1.00 87.00 431 HIS A CA 1
ATOM 3483 C C . HIS A 1 431 ? -4.049 0.284 -10.877 1.00 87.00 431 HIS A C 1
ATOM 3485 O O . HIS A 1 431 ? -2.971 0.754 -10.514 1.00 87.00 431 HIS A O 1
ATOM 3491 N N . PRO A 1 432 ? -4.711 0.796 -11.935 1.00 85.25 432 PRO A N 1
ATOM 3492 C CA . PRO A 1 432 ? -4.157 1.865 -12.769 1.00 85.25 432 PRO A CA 1
ATOM 3493 C C . PRO A 1 432 ? -3.892 3.163 -11.994 1.00 85.25 432 PRO A C 1
ATOM 3495 O O . PRO A 1 432 ? -3.031 3.931 -12.396 1.00 85.25 432 PRO A O 1
ATOM 3498 N N . SER A 1 433 ? -4.582 3.389 -10.871 1.00 80.69 433 SER A N 1
ATOM 3499 C CA . SER A 1 433 ? -4.358 4.535 -9.981 1.00 80.69 433 SER A CA 1
ATOM 3500 C C . SER A 1 433 ? -3.001 4.522 -9.269 1.00 80.69 433 SER A C 1
ATOM 3502 O O . SER A 1 433 ? -2.601 5.547 -8.734 1.00 80.69 433 SER A O 1
ATOM 3504 N N . MET A 1 434 ? -2.289 3.388 -9.252 1.00 81.94 434 MET A N 1
ATOM 3505 C CA . MET A 1 434 ? -0.923 3.299 -8.716 1.00 81.94 434 MET A CA 1
ATOM 3506 C C . MET A 1 434 ? 0.153 3.715 -9.729 1.00 81.94 434 MET A C 1
ATOM 3508 O O . MET A 1 434 ? 1.333 3.728 -9.389 1.00 81.94 434 MET A O 1
ATOM 3512 N N . LEU A 1 435 ? -0.224 3.994 -10.978 1.00 83.44 435 LEU A N 1
ATOM 3513 C CA . LEU A 1 435 ? 0.691 4.404 -12.040 1.00 83.44 435 LEU A CA 1
ATOM 3514 C C . LEU A 1 435 ? 0.394 5.857 -12.450 1.00 83.44 435 LEU A C 1
ATOM 3516 O O . LEU A 1 435 ? -0.723 6.333 -12.232 1.00 83.44 435 LEU A O 1
ATOM 3520 N N . PRO A 1 436 ? 1.365 6.561 -13.065 1.00 79.62 436 PRO A N 1
ATOM 3521 C CA . PRO A 1 436 ? 1.138 7.869 -13.667 1.00 79.62 436 PRO A CA 1
ATOM 3522 C C . PRO A 1 436 ? -0.113 7.897 -14.549 1.00 79.62 436 PRO A C 1
ATOM 3524 O O . PRO A 1 436 ? -0.429 6.924 -15.241 1.00 79.62 436 PRO A O 1
ATOM 3527 N N . MET A 1 437 ? -0.818 9.030 -14.529 1.00 73.44 437 MET A N 1
ATOM 3528 C CA . MET A 1 437 ? -2.033 9.218 -15.318 1.00 73.44 437 MET A CA 1
ATOM 3529 C C . MET A 1 437 ? -1.735 9.016 -16.810 1.00 73.44 437 MET A C 1
ATOM 3531 O O . MET A 1 437 ? -0.811 9.613 -17.353 1.00 73.44 437 MET A O 1
ATOM 3535 N N . GLY A 1 438 ? -2.527 8.173 -17.471 1.00 76.81 438 GLY A N 1
ATOM 3536 C CA . GLY A 1 438 ? -2.350 7.843 -18.882 1.00 76.81 438 GLY A CA 1
ATOM 3537 C C . GLY A 1 438 ? -3.532 7.057 -19.443 1.00 76.81 438 GLY A C 1
ATOM 3538 O O . GLY A 1 438 ? -4.474 6.702 -18.729 1.00 76.81 438 GLY A O 1
ATOM 3539 N N . ILE A 1 439 ? -3.485 6.746 -20.738 1.00 82.94 439 ILE A N 1
ATOM 3540 C CA . ILE A 1 439 ? -4.554 6.025 -21.455 1.00 82.94 439 ILE A CA 1
ATOM 3541 C C . ILE A 1 439 ? -4.358 4.496 -21.450 1.00 82.94 439 ILE A C 1
ATOM 3543 O O . ILE A 1 439 ? -4.783 3.785 -22.367 1.00 82.94 439 ILE A O 1
ATOM 3547 N N . GLY A 1 440 ? -3.764 3.962 -20.381 1.00 82.56 440 GLY A N 1
ATOM 3548 C CA . GLY A 1 440 ? -3.258 2.589 -20.323 1.00 82.56 440 GLY A CA 1
ATOM 3549 C C . GLY A 1 440 ? -4.324 1.517 -20.497 1.00 82.56 440 GLY A C 1
ATOM 3550 O O . GLY A 1 440 ? -4.105 0.511 -21.169 1.00 82.56 440 GLY A O 1
ATOM 3551 N N . ASN A 1 441 ? -5.527 1.754 -19.968 1.00 84.62 441 ASN A N 1
ATOM 3552 C CA . ASN A 1 441 ? -6.666 0.850 -20.145 1.00 84.62 441 ASN A CA 1
ATOM 3553 C C . ASN A 1 441 ? -7.140 0.816 -21.608 1.00 84.62 441 ASN A C 1
ATOM 3555 O O . ASN A 1 441 ? -7.508 -0.248 -22.103 1.00 84.62 441 ASN A O 1
ATOM 3559 N N . ILE A 1 442 ? -7.107 1.955 -22.310 1.00 86.25 442 ILE A N 1
ATOM 3560 C CA . ILE A 1 442 ? -7.467 2.042 -23.733 1.00 86.25 442 ILE A CA 1
ATOM 3561 C C . ILE A 1 442 ? -6.423 1.286 -24.558 1.00 86.25 442 ILE A C 1
ATOM 3563 O O . ILE A 1 442 ? -6.781 0.357 -25.281 1.00 86.25 442 ILE A O 1
ATOM 3567 N N . ARG A 1 443 ? -5.132 1.587 -24.357 1.00 88.50 443 ARG A N 1
ATOM 3568 C CA . ARG A 1 443 ? -4.013 0.887 -25.014 1.00 88.50 443 ARG A CA 1
ATOM 3569 C C . ARG A 1 443 ? -4.066 -0.623 -24.784 1.00 88.50 443 ARG A C 1
ATOM 3571 O O . ARG A 1 443 ? -3.922 -1.401 -25.727 1.00 88.50 443 ARG A O 1
ATOM 3578 N N . TYR A 1 444 ? -4.329 -1.054 -23.549 1.00 88.44 444 TYR A N 1
ATOM 3579 C CA . TYR A 1 444 ? -4.467 -2.467 -23.197 1.00 88.44 444 TYR A CA 1
ATOM 3580 C C . TYR A 1 444 ? -5.625 -3.140 -23.947 1.00 88.44 444 TYR A C 1
ATOM 3582 O O . TYR A 1 444 ? -5.443 -4.226 -24.499 1.00 88.44 444 TYR A O 1
ATOM 3590 N N . ARG A 1 445 ? -6.806 -2.508 -23.992 1.00 87.75 445 ARG A N 1
ATOM 3591 C CA . ARG A 1 445 ? -7.983 -3.046 -24.696 1.00 87.75 445 ARG A CA 1
ATOM 3592 C C . ARG A 1 445 ? -7.741 -3.167 -26.193 1.00 87.75 445 ARG A C 1
ATOM 3594 O O . ARG A 1 445 ? -8.013 -4.229 -26.748 1.00 87.75 445 ARG A O 1
ATOM 3601 N N . ASP A 1 446 ? -7.192 -2.128 -26.813 1.00 89.06 446 ASP A N 1
ATOM 3602 C CA . ASP A 1 446 ? -6.860 -2.128 -28.238 1.00 89.06 446 ASP A CA 1
ATOM 3603 C C . ASP A 1 446 ? -5.828 -3.210 -28.563 1.00 89.06 446 ASP A C 1
ATOM 3605 O O . ASP A 1 446 ? -5.985 -3.946 -29.535 1.00 89.06 446 ASP A O 1
ATOM 3609 N N . THR A 1 447 ? -4.820 -3.371 -27.701 1.00 90.62 447 THR A N 1
ATOM 3610 C CA . THR A 1 447 ? -3.782 -4.401 -27.849 1.00 90.62 447 THR A CA 1
ATOM 3611 C C . THR A 1 447 ? -4.340 -5.814 -27.709 1.00 90.62 447 THR A C 1
ATOM 3613 O O . THR A 1 447 ? -3.994 -6.695 -28.496 1.00 90.62 447 THR A O 1
ATOM 3616 N N . CYS A 1 448 ? -5.250 -6.045 -26.758 1.00 87.19 448 CYS A N 1
ATOM 3617 C CA . CYS A 1 448 ? -5.938 -7.331 -26.629 1.00 87.19 448 CYS A CA 1
ATOM 3618 C C . CYS A 1 448 ? -6.845 -7.614 -27.833 1.00 87.19 448 CYS A C 1
ATOM 3620 O O . CYS A 1 448 ? -6.881 -8.743 -28.318 1.00 87.19 448 CYS A O 1
ATOM 3622 N N . ALA A 1 449 ? -7.562 -6.604 -28.334 1.00 86.25 449 ALA A N 1
ATOM 3623 C CA . ALA A 1 449 ? -8.427 -6.743 -29.501 1.00 86.25 449 ALA A CA 1
ATOM 3624 C C . ALA A 1 449 ? -7.627 -7.039 -30.780 1.00 86.25 449 ALA A C 1
ATOM 3626 O O . ALA A 1 449 ? -8.033 -7.895 -31.564 1.00 86.25 449 ALA A O 1
ATOM 3627 N N . GLU A 1 450 ? -6.477 -6.385 -30.976 1.00 88.19 450 GLU A N 1
ATOM 3628 C CA . GLU A 1 450 ? -5.572 -6.671 -32.093 1.00 88.19 450 GLU A CA 1
ATOM 3629 C C . GLU A 1 450 ? -5.004 -8.092 -32.000 1.00 88.19 450 GLU A C 1
ATOM 3631 O O . GLU A 1 450 ? -5.049 -8.833 -32.981 1.00 88.19 450 GLU A O 1
ATOM 3636 N N . ALA A 1 451 ? -4.546 -8.512 -30.816 1.00 87.44 451 ALA A N 1
ATOM 3637 C CA . ALA A 1 451 ? -4.042 -9.867 -30.610 1.00 87.44 451 ALA A CA 1
ATOM 3638 C C . ALA A 1 451 ? -5.126 -10.923 -30.878 1.00 87.44 451 ALA A C 1
ATOM 3640 O O . ALA A 1 451 ? -4.877 -11.908 -31.571 1.00 87.44 451 ALA A O 1
ATOM 3641 N N . ALA A 1 452 ? -6.344 -10.706 -30.374 1.00 84.56 452 ALA A N 1
ATOM 3642 C CA . ALA A 1 452 ? -7.467 -11.610 -30.595 1.00 84.56 452 ALA A CA 1
ATOM 3643 C C . ALA A 1 452 ? -7.817 -11.739 -32.086 1.00 84.56 452 ALA A C 1
ATOM 3645 O O . ALA A 1 452 ? -7.960 -12.861 -32.571 1.00 84.56 452 ALA A O 1
ATOM 3646 N N . ARG A 1 453 ? -7.897 -10.618 -32.822 1.00 84.31 453 ARG A N 1
ATOM 3647 C CA . ARG A 1 453 ? -8.123 -10.626 -34.279 1.00 84.31 453 ARG A CA 1
ATOM 3648 C C . ARG A 1 453 ? -7.024 -11.388 -35.012 1.00 84.31 453 ARG A C 1
ATOM 3650 O O . ARG A 1 453 ? -7.329 -12.287 -35.788 1.00 84.31 453 ARG A O 1
ATOM 3657 N N . PHE A 1 454 ? -5.761 -11.111 -34.690 1.00 86.88 454 PHE A N 1
ATOM 3658 C CA . PHE A 1 454 ? -4.617 -11.789 -35.298 1.00 86.88 454 PHE A CA 1
ATOM 3659 C C . PHE A 1 454 ? -4.678 -13.315 -35.125 1.00 86.88 454 PHE A C 1
ATOM 3661 O O . PHE A 1 454 ? -4.515 -14.064 -36.089 1.00 86.88 454 PHE A O 1
ATOM 3668 N N . PHE A 1 455 ? -4.942 -13.802 -33.909 1.00 83.44 455 PHE A N 1
ATOM 3669 C CA . PHE A 1 455 ? -5.016 -15.245 -33.654 1.00 83.44 455 PHE A CA 1
ATOM 3670 C C . PHE A 1 455 ? -6.250 -15.906 -34.282 1.00 83.44 455 PHE A C 1
ATOM 3672 O O . PHE A 1 455 ? -6.176 -17.080 -34.658 1.00 83.44 455 PHE A O 1
ATOM 3679 N N . GLN A 1 456 ? -7.360 -15.175 -34.424 1.00 80.12 456 GLN A N 1
ATOM 3680 C CA . GLN A 1 456 ? -8.556 -15.642 -35.134 1.00 80.12 456 GLN A CA 1
ATOM 3681 C C . GLN A 1 456 ? -8.307 -15.772 -36.642 1.00 80.12 456 GLN A C 1
ATOM 3683 O O . GLN A 1 456 ? -8.618 -16.814 -37.213 1.00 80.12 456 GLN A O 1
ATOM 3688 N N . GLU A 1 457 ? -7.688 -14.770 -37.269 1.00 81.56 457 GLU A N 1
ATOM 3689 C CA . GLU A 1 457 ? -7.323 -14.800 -38.693 1.00 81.56 457 GLU A CA 1
ATOM 3690 C C . GLU A 1 457 ? -6.298 -15.897 -38.999 1.00 81.56 457 GLU A C 1
ATOM 3692 O O . GLU A 1 457 ? -6.420 -16.630 -39.975 1.00 81.56 457 GLU A O 1
ATOM 3697 N N . ARG A 1 458 ? -5.288 -16.080 -38.142 1.00 79.94 458 ARG A N 1
ATOM 3698 C CA . ARG A 1 458 ? -4.341 -17.192 -38.315 1.00 79.94 458 ARG A CA 1
ATOM 3699 C C . ARG A 1 458 ? -5.020 -18.549 -38.157 1.00 79.94 458 ARG A C 1
ATOM 3701 O O . ARG A 1 458 ? -4.653 -19.472 -38.879 1.00 79.94 458 ARG A O 1
ATOM 3708 N N . LYS A 1 459 ? -6.028 -18.658 -37.284 1.00 72.69 459 LYS A N 1
ATOM 3709 C CA . LYS A 1 459 ? -6.793 -19.899 -37.114 1.00 72.69 459 LYS A CA 1
ATOM 3710 C C . LYS A 1 459 ? -7.558 -20.252 -38.387 1.00 72.69 459 LYS A C 1
ATOM 3712 O O . LYS A 1 459 ? -7.518 -21.401 -38.808 1.00 72.69 459 LYS A O 1
ATOM 3717 N N . SER A 1 460 ? -8.230 -19.278 -39.005 1.00 73.00 460 SER A N 1
ATOM 3718 C CA . SER A 1 460 ? -9.000 -19.525 -40.230 1.00 73.00 460 SER A CA 1
ATOM 3719 C C . SER A 1 460 ? -8.120 -19.918 -41.420 1.00 73.00 460 SER A C 1
ATOM 3721 O O . SER A 1 460 ? -8.571 -20.675 -42.271 1.00 73.00 460 SER A O 1
ATOM 3723 N N . ILE A 1 461 ? -6.866 -19.455 -41.463 1.00 72.31 461 ILE A N 1
ATOM 3724 C CA . ILE A 1 461 ? -5.908 -19.775 -42.534 1.00 72.31 461 ILE A CA 1
ATOM 3725 C C . ILE A 1 461 ? -5.277 -21.170 -42.367 1.00 72.31 461 ILE A C 1
ATOM 3727 O O . ILE A 1 461 ? -4.976 -21.818 -43.365 1.00 72.31 461 ILE A O 1
ATOM 3731 N N . LEU A 1 462 ? -5.036 -21.629 -41.133 1.00 63.78 462 LEU A N 1
ATOM 3732 C CA . LEU A 1 462 ? -4.282 -22.865 -40.861 1.00 63.78 462 LEU A CA 1
ATOM 3733 C C . LEU A 1 462 ? -5.112 -24.162 -40.896 1.00 63.78 462 LEU A C 1
ATOM 3735 O O . LEU A 1 462 ? -4.506 -25.227 -40.954 1.00 63.78 462 LEU A O 1
ATOM 3739 N N . GLY A 1 463 ? -6.449 -24.088 -40.924 1.00 55.94 463 GLY A N 1
ATOM 3740 C CA . GLY A 1 463 ? -7.333 -25.265 -40.938 1.00 55.94 463 GLY A CA 1
ATOM 3741 C C . GLY A 1 463 ? -7.311 -26.069 -39.624 1.00 55.94 463 GLY A C 1
ATOM 3742 O O . GLY A 1 463 ? -6.333 -26.053 -38.884 1.00 55.94 463 GLY A O 1
ATOM 3743 N N . ASP A 1 464 ? -8.403 -26.770 -39.308 1.00 52.59 464 ASP A N 1
ATOM 3744 C CA . ASP A 1 464 ? -8.571 -27.561 -38.066 1.00 52.59 464 ASP A CA 1
ATOM 3745 C C . ASP A 1 464 ? -7.806 -28.918 -38.094 1.00 52.59 464 ASP A C 1
ATOM 3747 O O . ASP A 1 464 ? -7.931 -29.719 -37.172 1.00 52.59 464 ASP A O 1
ATOM 3751 N N . ASP A 1 465 ? -6.992 -29.193 -39.124 1.00 48.06 465 ASP A N 1
ATOM 3752 C CA . ASP A 1 465 ? -6.546 -30.557 -39.484 1.00 48.06 465 ASP A CA 1
ATOM 3753 C C . ASP A 1 465 ? -5.201 -31.021 -38.885 1.00 48.06 465 ASP A C 1
ATOM 3755 O O . ASP A 1 465 ? -4.668 -32.068 -39.258 1.00 48.06 465 ASP A O 1
ATOM 3759 N N . GLN A 1 466 ? -4.636 -30.307 -37.913 1.00 39.31 466 GLN A N 1
ATOM 3760 C CA . GLN A 1 466 ? -3.561 -30.861 -37.085 1.00 39.31 466 GLN A CA 1
ATOM 3761 C C . GLN A 1 466 ? -3.921 -30.717 -35.612 1.00 39.31 466 GLN A C 1
ATOM 3763 O O . GLN A 1 466 ? -4.113 -29.605 -35.132 1.00 39.31 466 GLN A O 1
ATOM 3768 N N . PHE A 1 467 ? -3.907 -31.855 -34.910 1.00 39.25 467 PHE A N 1
ATOM 3769 C CA . PHE A 1 467 ? -4.094 -32.042 -33.462 1.00 39.25 467 PHE A CA 1
ATOM 3770 C C . PHE A 1 467 ? -5.496 -32.428 -32.967 1.00 39.25 467 PHE A C 1
ATOM 3772 O O . PHE A 1 467 ? -5.940 -31.932 -31.939 1.00 39.25 467 PHE A O 1
ATOM 3779 N N . ASP A 1 468 ? -6.105 -33.441 -33.586 1.00 32.16 468 ASP A N 1
ATOM 3780 C CA . ASP A 1 468 ? -7.116 -34.285 -32.934 1.00 32.16 468 ASP A CA 1
ATOM 3781 C C . ASP A 1 468 ? -6.654 -35.750 -32.960 1.00 32.16 468 ASP A C 1
ATOM 3783 O O . ASP A 1 468 ? -7.034 -36.541 -33.813 1.00 32.16 468 ASP A O 1
ATOM 3787 N N . ASN A 1 469 ? -5.787 -36.123 -32.021 1.00 29.52 469 ASN A N 1
ATOM 3788 C CA . ASN A 1 469 ? -5.608 -37.521 -31.633 1.00 29.52 469 ASN A CA 1
ATOM 3789 C C . ASN A 1 469 ? -5.227 -37.556 -30.157 1.00 29.52 469 ASN A C 1
ATOM 3791 O O . ASN A 1 469 ? -4.051 -37.548 -29.821 1.00 29.52 469 ASN A O 1
ATOM 3795 N N . ILE A 1 470 ? -6.238 -37.526 -29.286 1.00 32.53 470 ILE A N 1
ATOM 3796 C CA . ILE A 1 470 ? -6.295 -38.242 -28.004 1.00 32.53 470 ILE A CA 1
ATOM 3797 C C . ILE A 1 470 ? -7.734 -38.143 -27.478 1.00 32.53 470 ILE A C 1
ATOM 3799 O O . ILE A 1 470 ? -8.329 -37.067 -27.423 1.00 32.53 470 ILE A O 1
ATOM 3803 N N . SER A 1 471 ? -8.224 -39.283 -26.992 1.00 31.44 471 SER A N 1
ATOM 3804 C CA . SER A 1 471 ? -9.422 -39.512 -26.170 1.00 31.44 471 SER A CA 1
ATOM 3805 C C . SER A 1 471 ? -10.743 -39.799 -26.895 1.00 31.44 471 SER A C 1
ATOM 3807 O O . SER A 1 471 ? -11.705 -39.038 -26.851 1.00 31.44 471 SER A O 1
ATOM 3809 N N . SER A 1 472 ? -10.828 -41.012 -27.445 1.00 32.28 472 SER A N 1
ATOM 3810 C CA . SER A 1 472 ? -12.074 -41.777 -27.457 1.00 32.28 472 SER A CA 1
ATOM 3811 C C . SER A 1 472 ? -12.333 -42.365 -26.061 1.00 32.28 472 SER A C 1
ATOM 3813 O O . SER A 1 472 ? -11.681 -43.329 -25.669 1.00 32.28 472 SER A O 1
ATOM 3815 N N . LEU A 1 473 ? -13.285 -41.812 -25.309 1.00 32.62 473 LEU A N 1
ATOM 3816 C CA . LEU A 1 473 ? -14.095 -42.579 -24.356 1.00 32.62 473 LEU A CA 1
ATOM 3817 C C . LEU A 1 473 ? -15.409 -41.820 -24.121 1.00 32.62 473 LEU A C 1
ATOM 3819 O O . LEU A 1 473 ? -15.405 -40.619 -23.856 1.00 32.62 473 LEU A O 1
ATOM 3823 N N . GLY A 1 474 ? -16.529 -42.509 -24.341 1.00 41.97 474 GLY A N 1
ATOM 3824 C CA . GLY A 1 474 ? -17.837 -41.910 -24.597 1.00 41.97 474 GLY A CA 1
ATOM 3825 C C . GLY A 1 474 ? -18.449 -41.148 -23.423 1.00 41.97 474 GLY A C 1
ATOM 3826 O O . GLY A 1 474 ? -18.684 -41.725 -22.368 1.00 41.97 474 GLY A O 1
ATOM 3827 N N . ILE A 1 475 ? -18.783 -39.871 -23.661 1.00 32.72 475 ILE A N 1
ATOM 3828 C CA . ILE A 1 475 ? -19.722 -39.049 -22.877 1.00 32.72 475 ILE A CA 1
ATOM 3829 C C . ILE A 1 475 ? -20.478 -38.101 -23.846 1.00 32.72 475 ILE A C 1
ATOM 3831 O O . ILE A 1 475 ? -19.910 -37.628 -24.829 1.00 32.72 475 ILE A O 1
ATOM 3835 N N . CYS A 1 476 ? -21.771 -37.867 -23.575 1.00 34.75 476 CYS A N 1
ATOM 3836 C CA . CYS A 1 476 ? -22.815 -37.216 -24.391 1.00 34.75 476 CYS A CA 1
ATOM 3837 C C . CYS A 1 476 ? -22.425 -36.053 -25.339 1.00 34.75 476 CYS A C 1
ATOM 3839 O O . CYS A 1 476 ? -21.768 -35.078 -24.966 1.00 34.75 476 CYS A O 1
ATOM 3841 N N . SER A 1 477 ? -23.006 -36.091 -26.546 1.00 33.53 477 SER A N 1
ATOM 3842 C CA . SER A 1 477 ? -22.810 -35.164 -27.678 1.00 33.53 477 SER A CA 1
ATOM 3843 C C . SER A 1 477 ? -23.101 -33.680 -27.389 1.00 33.53 477 SER A C 1
ATOM 3845 O O . SER A 1 477 ? -22.474 -32.803 -27.985 1.00 33.53 477 SER A O 1
ATOM 3847 N N . LEU A 1 478 ? -23.998 -33.373 -26.448 1.00 37.56 478 LEU A N 1
ATOM 3848 C CA . LEU A 1 478 ? -24.335 -31.993 -26.062 1.00 37.56 478 LEU A CA 1
ATOM 3849 C C . LEU A 1 478 ? -23.234 -31.327 -25.225 1.00 37.56 478 LEU A C 1
ATOM 3851 O O . LEU A 1 478 ? -22.906 -30.161 -25.444 1.00 37.56 478 LEU A O 1
ATOM 3855 N N . ILE A 1 479 ? -22.609 -32.087 -24.321 1.00 37.66 479 ILE A N 1
ATOM 3856 C CA . ILE A 1 479 ? -21.460 -31.626 -23.532 1.00 37.66 479 ILE A CA 1
ATOM 3857 C C . ILE A 1 479 ? -20.237 -31.509 -24.444 1.00 37.66 479 ILE A C 1
ATOM 3859 O O . ILE A 1 479 ? -19.466 -30.566 -24.309 1.00 37.66 479 ILE A O 1
ATOM 3863 N N . MET A 1 480 ? -20.101 -32.389 -25.440 1.00 31.31 480 MET A N 1
ATOM 3864 C CA . MET A 1 480 ? -19.022 -32.300 -26.422 1.00 31.31 480 MET A CA 1
ATOM 3865 C C . MET A 1 480 ? -19.122 -31.054 -27.304 1.00 31.31 480 MET A C 1
ATOM 3867 O O . MET A 1 480 ? -18.103 -30.410 -27.485 1.00 31.31 480 MET A O 1
ATOM 3871 N N . ASN A 1 481 ? -20.297 -30.616 -27.772 1.00 34.53 481 ASN A N 1
ATOM 3872 C CA . ASN A 1 481 ? -20.404 -29.330 -28.491 1.00 34.53 481 ASN A CA 1
ATOM 3873 C C . ASN A 1 481 ? -20.081 -28.112 -27.603 1.00 34.53 481 ASN A C 1
ATOM 3875 O O . ASN A 1 481 ? -19.554 -27.106 -28.084 1.00 34.53 481 ASN A O 1
ATOM 3879 N N . TRP A 1 482 ? -20.351 -28.215 -26.300 1.00 34.62 482 TRP A N 1
ATOM 3880 C CA . TRP A 1 482 ? -20.049 -27.180 -25.311 1.00 34.62 482 TRP A CA 1
ATOM 3881 C C . TRP A 1 482 ? -18.556 -27.151 -24.926 1.00 34.62 482 TRP A C 1
ATOM 3883 O O . TRP A 1 482 ? -17.957 -26.082 -24.846 1.00 34.62 482 TRP A O 1
ATOM 3893 N N . ILE A 1 483 ? -17.920 -28.322 -24.807 1.00 33.75 483 ILE A N 1
ATOM 3894 C CA . ILE A 1 483 ? -16.473 -28.499 -24.616 1.00 33.75 483 ILE A CA 1
ATOM 3895 C C . ILE A 1 483 ? -15.702 -28.122 -25.893 1.00 33.75 483 ILE A C 1
ATOM 3897 O O . ILE A 1 483 ? -14.669 -27.463 -25.806 1.00 33.75 483 ILE A O 1
ATOM 3901 N N . ARG A 1 484 ? -16.207 -28.477 -27.083 1.00 33.34 484 ARG A N 1
ATOM 3902 C CA . ARG A 1 484 ? -15.577 -28.247 -28.400 1.00 33.34 484 ARG A CA 1
ATOM 3903 C C . ARG A 1 484 ? -15.520 -26.762 -28.769 1.00 33.34 484 ARG A C 1
ATOM 3905 O O . ARG A 1 484 ? -14.549 -26.338 -29.383 1.00 33.34 484 ARG A O 1
ATOM 3912 N N . LYS A 1 485 ? -16.460 -25.935 -28.289 1.00 38.31 485 LYS A N 1
ATOM 3913 C CA . LYS A 1 485 ? -16.377 -24.461 -28.397 1.00 38.31 485 LYS A CA 1
ATOM 3914 C C . LYS A 1 485 ? -15.303 -23.814 -27.506 1.00 38.31 485 LYS A C 1
ATOM 3916 O O . LYS A 1 485 ? -15.020 -22.635 -27.691 1.00 38.31 485 LYS A O 1
ATOM 3921 N N . GLY A 1 486 ? -14.692 -24.555 -26.576 1.00 42.00 486 GLY A N 1
ATOM 3922 C CA . GLY A 1 486 ? -13.685 -24.042 -25.638 1.00 42.00 486 GLY A CA 1
ATOM 3923 C C . GLY A 1 486 ? -12.287 -24.664 -25.744 1.00 42.00 486 GLY A C 1
ATOM 3924 O O . GLY A 1 486 ? -11.477 -24.422 -24.851 1.00 42.00 486 GLY A O 1
ATOM 3925 N N . LYS A 1 487 ? -11.985 -25.489 -26.764 1.00 40.56 487 LYS A N 1
ATOM 3926 C CA . LYS A 1 487 ? -10.861 -26.451 -26.677 1.00 40.56 487 LYS A CA 1
ATOM 3927 C C . LYS A 1 487 ? -9.668 -26.326 -27.628 1.00 40.56 487 LYS A C 1
ATOM 3929 O O . LYS A 1 487 ? -8.861 -27.244 -27.643 1.00 40.56 487 LYS A O 1
ATOM 3934 N N . THR A 1 488 ? -9.451 -25.216 -28.329 1.00 44.28 488 THR A N 1
ATOM 3935 C CA . THR A 1 488 ? -8.188 -25.037 -29.083 1.00 44.28 488 THR A CA 1
ATOM 3936 C C . THR A 1 488 ? -7.422 -23.823 -28.566 1.00 44.28 488 THR A C 1
ATOM 3938 O O . THR A 1 488 ? -7.430 -22.758 -29.181 1.00 44.28 488 THR A O 1
ATOM 3941 N N . ALA A 1 489 ? -6.805 -23.954 -27.391 1.00 51.75 489 ALA A N 1
ATOM 3942 C CA . ALA A 1 489 ? -5.839 -22.968 -26.921 1.00 51.75 489 ALA A CA 1
ATOM 3943 C C . ALA A 1 489 ? -4.537 -23.165 -27.710 1.00 51.75 489 ALA A C 1
ATOM 3945 O O . ALA A 1 489 ? -3.971 -24.255 -27.668 1.00 51.75 489 ALA A O 1
ATOM 3946 N N . TYR A 1 490 ? -4.059 -22.137 -28.415 1.00 55.53 490 TYR A N 1
ATOM 3947 C CA . TYR A 1 490 ? -2.719 -22.175 -29.006 1.00 55.53 490 TYR A CA 1
ATOM 3948 C C . TYR A 1 490 ? -1.677 -22.466 -27.919 1.00 55.53 490 TYR A C 1
ATOM 3950 O O . TYR A 1 490 ? -1.736 -21.880 -26.828 1.00 55.53 490 TYR A O 1
ATOM 3958 N N . ASP A 1 491 ? -0.694 -23.320 -28.218 1.00 69.56 491 ASP A N 1
ATOM 3959 C CA . ASP A 1 491 ? 0.494 -23.408 -27.375 1.00 69.56 491 ASP A CA 1
ATOM 3960 C C . ASP A 1 491 ? 1.203 -22.043 -27.376 1.00 69.56 491 ASP A C 1
ATOM 3962 O O . ASP A 1 491 ? 1.380 -21.404 -28.417 1.00 69.56 491 ASP A O 1
ATOM 3966 N N . LYS A 1 492 ? 1.601 -21.570 -26.193 1.00 76.25 492 LYS A N 1
ATOM 3967 C CA . LYS A 1 492 ? 2.165 -20.225 -26.004 1.00 76.25 492 LYS A CA 1
ATOM 3968 C C . LYS A 1 492 ? 3.415 -20.030 -26.850 1.00 76.25 492 LYS A C 1
ATOM 3970 O O . LYS A 1 492 ? 3.581 -18.974 -27.448 1.00 76.25 492 LYS A O 1
ATOM 3975 N N . SER A 1 493 ? 4.260 -21.059 -26.945 1.00 76.75 493 SER A N 1
ATOM 3976 C CA . SER A 1 493 ? 5.463 -21.010 -27.781 1.00 76.75 493 SER A CA 1
ATOM 3977 C C . SER A 1 493 ? 5.110 -20.835 -29.260 1.00 76.75 493 SER A C 1
ATOM 3979 O O . SER A 1 493 ? 5.724 -20.025 -29.956 1.00 76.75 493 SER A O 1
ATOM 3981 N N . GLN A 1 494 ? 4.080 -21.535 -29.739 1.00 77.88 494 GLN A N 1
ATOM 3982 C CA . GLN A 1 494 ? 3.610 -21.423 -31.117 1.00 77.88 494 GLN A CA 1
ATOM 3983 C C . GLN A 1 494 ? 3.020 -20.036 -31.405 1.00 77.88 494 GLN A C 1
ATOM 3985 O O . GLN A 1 494 ? 3.362 -19.433 -32.421 1.00 77.88 494 GLN A O 1
ATOM 3990 N N . ALA A 1 495 ? 2.206 -19.497 -30.493 1.00 81.31 495 ALA A N 1
ATOM 3991 C CA . ALA A 1 495 ? 1.653 -18.150 -30.607 1.00 81.31 495 ALA A CA 1
ATOM 3992 C C . ALA A 1 495 ? 2.755 -17.075 -30.668 1.00 81.31 495 ALA A C 1
ATOM 3994 O O . ALA A 1 495 ? 2.710 -16.199 -31.533 1.00 81.31 495 ALA A O 1
ATOM 3995 N N . CYS A 1 496 ? 3.788 -17.181 -29.822 1.00 83.50 496 CYS A N 1
ATOM 3996 C CA . CYS A 1 496 ? 4.949 -16.288 -29.870 1.00 83.50 496 CYS A CA 1
ATOM 3997 C C . CYS A 1 496 ? 5.679 -16.378 -31.219 1.00 83.50 496 CYS A C 1
ATOM 3999 O O . CYS A 1 496 ? 5.991 -15.353 -31.822 1.00 83.50 496 CYS A O 1
ATOM 4001 N N . LYS A 1 497 ? 5.901 -17.594 -31.740 1.00 83.50 497 LYS A N 1
ATOM 4002 C CA . LYS A 1 497 ? 6.520 -17.799 -33.062 1.00 83.50 497 LYS A CA 1
ATOM 4003 C C . LYS A 1 497 ? 5.682 -17.198 -34.193 1.00 83.50 497 LYS A C 1
ATOM 4005 O O . LYS A 1 497 ? 6.248 -16.675 -35.144 1.00 83.50 497 LYS A O 1
ATOM 4010 N N . MET A 1 498 ? 4.352 -17.272 -34.118 1.00 84.31 498 MET A N 1
ATOM 4011 C CA . MET A 1 498 ? 3.466 -16.664 -35.119 1.00 84.31 498 MET A CA 1
ATOM 4012 C C . MET A 1 498 ? 3.554 -15.138 -35.115 1.00 84.31 498 MET A C 1
ATOM 4014 O O . MET A 1 498 ? 3.623 -14.545 -36.189 1.00 84.31 498 MET A O 1
ATOM 4018 N N . LEU A 1 499 ? 3.581 -14.517 -33.931 1.00 86.88 499 LEU A N 1
ATOM 4019 C CA . LEU A 1 499 ? 3.729 -13.066 -33.788 1.00 86.88 499 LEU A CA 1
ATOM 4020 C C . LEU A 1 499 ? 5.064 -12.574 -34.363 1.00 86.88 499 LEU A C 1
ATOM 4022 O O . LEU A 1 499 ? 5.085 -11.618 -35.132 1.00 86.88 499 LEU A O 1
ATOM 4026 N N . LEU A 1 500 ? 6.162 -13.277 -34.072 1.00 86.56 500 LEU A N 1
ATOM 4027 C CA . LEU A 1 500 ? 7.503 -12.907 -34.543 1.00 86.56 500 LEU A CA 1
ATOM 4028 C C . LEU A 1 500 ? 7.736 -13.134 -36.045 1.00 86.56 500 LEU A C 1
ATOM 4030 O O . LEU A 1 500 ? 8.672 -12.575 -36.604 1.00 86.56 500 LEU A O 1
ATOM 4034 N N . LYS A 1 501 ? 6.892 -13.925 -36.719 1.00 85.69 501 LYS A N 1
ATOM 4035 C CA . LYS A 1 501 ? 6.947 -14.102 -38.182 1.00 85.69 501 LYS A CA 1
ATOM 4036 C C . LYS A 1 501 ? 6.374 -12.915 -38.960 1.00 85.69 501 LYS A C 1
ATOM 4038 O O . LYS A 1 501 ? 6.516 -12.872 -40.181 1.00 85.69 501 LYS A O 1
ATOM 4043 N N . VAL A 1 502 ? 5.668 -11.996 -38.302 1.00 85.06 502 VAL A N 1
ATOM 4044 C CA . VAL A 1 502 ? 5.077 -10.833 -38.970 1.00 85.06 502 VAL A CA 1
ATOM 4045 C C . VAL A 1 502 ? 6.170 -9.815 -39.279 1.00 85.06 502 VAL A C 1
ATOM 4047 O O . VAL A 1 502 ? 6.912 -9.405 -38.393 1.00 85.06 502 VAL A O 1
ATOM 4050 N N . ASN A 1 503 ? 6.255 -9.387 -40.539 1.00 80.00 503 ASN A N 1
ATOM 4051 C CA . ASN A 1 503 ? 7.204 -8.361 -40.950 1.00 80.00 503 ASN A CA 1
ATOM 4052 C C . ASN A 1 503 ? 6.776 -6.985 -40.407 1.00 80.00 503 ASN A C 1
ATOM 4054 O O . ASN A 1 503 ? 5.726 -6.467 -40.784 1.00 80.00 503 ASN A O 1
ATOM 4058 N N . THR A 1 504 ? 7.607 -6.384 -39.553 1.00 79.12 504 THR A N 1
ATOM 4059 C CA . THR A 1 504 ? 7.384 -5.059 -38.950 1.00 79.12 504 THR A CA 1
ATOM 4060 C C . THR A 1 504 ? 8.235 -3.953 -39.590 1.00 79.12 504 THR A C 1
ATOM 4062 O O . THR A 1 504 ? 8.608 -2.997 -38.911 1.00 79.12 504 THR A O 1
ATOM 4065 N N . ALA A 1 505 ? 8.584 -4.070 -40.879 1.00 74.81 505 ALA A N 1
ATOM 4066 C CA . ALA A 1 505 ? 9.388 -3.071 -41.597 1.00 74.81 505 ALA A CA 1
ATOM 4067 C C . ALA A 1 505 ? 8.738 -1.674 -41.633 1.00 74.81 505 ALA A C 1
ATOM 4069 O O . ALA A 1 505 ? 9.437 -0.662 -41.595 1.00 74.81 505 ALA A O 1
ATOM 4070 N N . VAL A 1 506 ? 7.402 -1.606 -41.669 1.00 78.31 506 VAL A N 1
ATOM 4071 C CA . VAL A 1 506 ? 6.656 -0.349 -41.531 1.00 78.31 506 VAL A CA 1
ATOM 4072 C C . VAL A 1 506 ? 6.274 -0.157 -40.059 1.00 78.31 506 VAL A C 1
ATOM 4074 O O . VAL A 1 506 ? 5.657 -1.056 -39.485 1.00 78.31 506 VAL A O 1
ATOM 4077 N N . PRO A 1 507 ? 6.585 1.001 -39.438 1.00 76.56 507 PRO A N 1
ATOM 4078 C CA . PRO A 1 507 ? 6.181 1.279 -38.065 1.00 76.56 507 PRO A CA 1
ATOM 4079 C C . PRO A 1 507 ? 4.657 1.152 -37.888 1.00 76.56 507 PRO A C 1
ATOM 4081 O O . PRO A 1 507 ? 3.919 1.830 -38.612 1.00 76.56 507 PRO A O 1
ATOM 4084 N N . PRO A 1 508 ? 4.167 0.351 -36.922 1.00 76.94 508 PRO A N 1
ATOM 4085 C CA . PRO A 1 508 ? 2.734 0.151 -36.685 1.00 76.94 508 PRO A CA 1
ATOM 4086 C C . PRO A 1 508 ? 1.947 1.454 -36.497 1.00 76.94 508 PRO A C 1
ATOM 4088 O O . PRO A 1 508 ? 0.821 1.566 -36.981 1.00 76.94 508 PRO A O 1
ATOM 4091 N N . ALA A 1 509 ? 2.565 2.470 -35.885 1.00 72.25 509 ALA A N 1
ATOM 4092 C CA . ALA A 1 509 ? 1.986 3.805 -35.727 1.00 72.25 509 ALA A CA 1
ATOM 4093 C C . ALA A 1 509 ? 1.574 4.467 -37.059 1.00 72.25 509 ALA A C 1
ATOM 4095 O O . ALA A 1 509 ? 0.602 5.215 -37.093 1.00 72.25 509 ALA A O 1
ATOM 4096 N N . LYS A 1 510 ? 2.263 4.169 -38.173 1.00 75.00 510 LYS A N 1
ATOM 4097 C CA . LYS A 1 510 ? 1.916 4.702 -39.505 1.00 75.00 510 LYS A CA 1
ATOM 4098 C C . LYS A 1 510 ? 0.714 3.999 -40.143 1.00 75.00 510 LYS A C 1
ATOM 4100 O O . LYS A 1 510 ? 0.094 4.566 -41.034 1.00 75.00 510 LYS A O 1
ATOM 4105 N N . VAL A 1 511 ? 0.395 2.778 -39.709 1.00 78.62 511 VAL A N 1
ATOM 4106 C CA . VAL A 1 511 ? -0.682 1.948 -40.281 1.00 78.62 511 VAL A CA 1
ATOM 4107 C C . VAL A 1 511 ? -1.984 2.086 -39.488 1.00 78.62 511 VAL A C 1
ATOM 4109 O O . VAL A 1 511 ? -3.068 2.043 -40.060 1.00 78.62 511 VAL A O 1
ATOM 4112 N N . LYS A 1 512 ? -1.889 2.261 -38.167 1.00 74.50 512 LYS A N 1
ATOM 4113 C CA . LYS A 1 512 ? -3.036 2.219 -37.245 1.00 74.50 512 LYS A CA 1
ATOM 4114 C C . LYS A 1 512 ? -3.854 3.514 -37.170 1.00 74.50 512 LYS A C 1
ATOM 4116 O O . LYS A 1 512 ? -4.968 3.490 -36.644 1.00 74.50 512 LYS A O 1
ATOM 4121 N N . GLY A 1 513 ? -3.331 4.618 -37.707 1.00 71.00 513 GLY A N 1
ATOM 4122 C CA . GLY A 1 513 ? -3.968 5.933 -37.632 1.00 71.00 513 GLY A CA 1
ATOM 4123 C C . GLY A 1 513 ? -4.034 6.486 -36.202 1.00 71.00 513 GLY A C 1
ATOM 4124 O O . GLY A 1 513 ? -3.315 6.049 -35.308 1.00 71.00 513 GLY A O 1
ATOM 4125 N N . ASP A 1 514 ? -4.905 7.466 -35.979 1.00 73.12 514 ASP A N 1
ATOM 4126 C CA . ASP A 1 514 ? -5.076 8.167 -34.701 1.00 73.12 514 ASP A CA 1
ATOM 4127 C C . ASP A 1 514 ? -5.975 7.416 -33.700 1.00 73.12 514 ASP A C 1
ATOM 4129 O O . ASP A 1 514 ? -5.779 7.544 -32.486 1.00 73.12 514 ASP A O 1
ATOM 4133 N N . ARG A 1 515 ? -6.927 6.618 -34.208 1.00 74.19 515 ARG A N 1
ATOM 4134 C CA . ARG A 1 515 ? -7.981 5.945 -33.429 1.00 74.19 515 ARG A CA 1
ATOM 4135 C C . ARG A 1 515 ? -7.533 4.714 -32.646 1.00 74.19 515 ARG A C 1
ATOM 4137 O O . ARG A 1 515 ? -8.048 4.507 -31.553 1.00 74.19 515 ARG A O 1
ATOM 4144 N N . SER A 1 516 ? -6.632 3.885 -33.180 1.00 79.12 516 SER A N 1
ATOM 4145 C CA . SER A 1 516 ? -6.145 2.697 -32.462 1.00 79.12 516 SER A CA 1
ATOM 4146 C C . SER A 1 516 ? -4.836 2.996 -31.746 1.00 79.12 516 SER A C 1
ATOM 4148 O O . SER A 1 516 ? -3.882 3.470 -32.358 1.00 79.12 516 SER A O 1
ATOM 4150 N N . LYS A 1 517 ? -4.766 2.668 -30.453 1.00 84.56 517 LYS A N 1
ATOM 4151 C CA . LYS A 1 517 ? -3.562 2.836 -29.624 1.00 84.56 517 LYS A CA 1
ATOM 4152 C C . LYS A 1 517 ? -2.900 1.502 -29.278 1.00 84.56 517 LYS A C 1
ATOM 4154 O O . LYS A 1 517 ? -2.228 1.381 -28.256 1.00 84.56 517 LYS A O 1
ATOM 4159 N N . SER A 1 518 ? -3.122 0.477 -30.101 1.00 87.94 518 SER A N 1
ATOM 4160 C CA . SER A 1 518 ? -2.524 -0.838 -29.881 1.00 87.94 518 SER A CA 1
ATOM 4161 C C . SER A 1 518 ? -1.010 -0.819 -30.102 1.00 87.94 518 SER A C 1
ATOM 4163 O O . SER A 1 518 ? -0.549 -0.296 -31.116 1.00 87.94 518 SER A O 1
ATOM 4165 N N . VAL A 1 519 ? -0.267 -1.517 -29.240 1.00 90.38 519 VAL A N 1
ATOM 4166 C CA . VAL A 1 519 ? 1.206 -1.589 -29.268 1.00 90.38 519 VAL A CA 1
ATOM 4167 C C . VAL A 1 519 ? 1.754 -2.996 -29.547 1.00 90.38 519 VAL A C 1
ATOM 4169 O O . VAL A 1 519 ? 2.945 -3.253 -29.383 1.00 90.38 519 VAL A O 1
ATOM 4172 N N . LEU A 1 520 ? 0.897 -3.937 -29.972 1.00 90.25 520 LEU A N 1
ATOM 4173 C CA . LEU A 1 520 ? 1.263 -5.353 -30.144 1.00 90.25 520 LEU A CA 1
ATOM 4174 C C . LEU A 1 520 ? 2.481 -5.548 -31.060 1.00 90.25 520 LEU A C 1
ATOM 4176 O O . LEU A 1 520 ? 3.436 -6.239 -30.706 1.00 90.25 520 LEU A O 1
ATOM 4180 N N . PHE A 1 521 ? 2.448 -4.936 -32.243 1.00 90.69 521 PHE A N 1
ATOM 4181 C CA . PHE A 1 521 ? 3.523 -5.067 -33.227 1.00 90.69 521 PHE A CA 1
ATOM 4182 C C . PHE A 1 521 ? 4.717 -4.152 -32.941 1.00 90.69 521 PHE A C 1
ATOM 4184 O O . PHE A 1 521 ? 5.823 -4.469 -33.373 1.00 90.69 521 PHE A O 1
ATOM 4191 N N . ASP A 1 522 ? 4.540 -3.086 -32.153 1.00 88.69 522 ASP A N 1
ATOM 4192 C CA . ASP A 1 522 ? 5.663 -2.297 -31.635 1.00 88.69 522 ASP A CA 1
ATOM 4193 C C . ASP A 1 522 ? 6.496 -3.151 -30.671 1.00 88.69 522 ASP A C 1
ATOM 4195 O O . ASP A 1 522 ? 7.724 -3.178 -30.754 1.00 88.69 522 ASP A O 1
ATOM 4199 N N . ALA A 1 523 ? 5.832 -3.958 -29.839 1.00 89.88 523 ALA A N 1
ATOM 4200 C CA . ALA A 1 523 ? 6.495 -4.941 -28.992 1.00 89.88 523 ALA A CA 1
ATOM 4201 C C . ALA A 1 523 ? 7.171 -6.072 -29.782 1.00 89.88 523 ALA A C 1
ATOM 4203 O O . ALA A 1 523 ? 8.265 -6.506 -29.418 1.00 89.88 523 ALA A O 1
ATOM 4204 N N . CYS A 1 524 ? 6.563 -6.545 -30.876 1.00 89.12 524 CYS A N 1
ATOM 4205 C CA . CYS A 1 524 ? 7.194 -7.541 -31.753 1.00 89.12 524 CYS A CA 1
ATOM 4206 C C . CYS A 1 524 ? 8.474 -6.980 -32.387 1.00 89.12 524 CYS A C 1
ATOM 4208 O O . CYS A 1 524 ? 9.509 -7.643 -32.359 1.00 89.12 524 CYS A O 1
ATOM 4210 N N . ARG A 1 525 ? 8.431 -5.730 -32.868 1.00 88.75 525 ARG A N 1
ATOM 4211 C CA . ARG A 1 525 ? 9.603 -5.016 -33.387 1.00 88.75 525 ARG A CA 1
ATOM 4212 C C . ARG A 1 525 ? 10.701 -4.891 -32.330 1.00 88.75 525 ARG A C 1
ATOM 4214 O O . ARG A 1 525 ? 11.847 -5.214 -32.623 1.00 88.75 525 ARG A O 1
ATOM 4221 N N . LEU A 1 526 ? 10.353 -4.487 -31.105 1.00 88.06 526 LEU A N 1
ATOM 4222 C CA . LEU A 1 526 ? 11.309 -4.424 -29.995 1.00 88.06 526 LEU A CA 1
ATOM 4223 C C . LEU A 1 526 ? 11.925 -5.800 -29.703 1.00 88.06 526 LEU A C 1
ATOM 4225 O O . LEU A 1 526 ? 13.128 -5.912 -29.492 1.00 88.06 526 LEU A O 1
ATOM 4229 N N . THR A 1 527 ? 11.115 -6.858 -29.731 1.00 87.94 527 THR A N 1
ATOM 4230 C CA . THR A 1 527 ? 11.590 -8.229 -29.493 1.00 87.94 527 THR A CA 1
ATOM 4231 C C . THR A 1 527 ? 12.639 -8.648 -30.517 1.00 87.94 527 THR A C 1
ATOM 4233 O O . THR A 1 527 ? 13.662 -9.207 -30.132 1.00 87.94 527 THR A O 1
ATOM 4236 N N . LEU A 1 528 ? 12.412 -8.360 -31.803 1.00 87.12 528 LEU A N 1
ATOM 4237 C CA . LEU A 1 528 ? 13.374 -8.656 -32.867 1.00 87.12 528 LEU A CA 1
ATOM 4238 C C . LEU A 1 528 ? 14.696 -7.901 -32.637 1.00 87.12 528 LEU A C 1
ATOM 4240 O O . LEU A 1 528 ? 15.754 -8.519 -32.632 1.00 87.12 528 LEU A O 1
ATOM 4244 N N . GLN A 1 529 ? 14.633 -6.608 -32.293 1.00 85.12 529 GLN A N 1
ATOM 4245 C CA . GLN A 1 529 ? 15.826 -5.812 -31.958 1.00 85.12 529 GLN A CA 1
ATOM 4246 C C . GLN A 1 529 ? 16.593 -6.351 -30.735 1.00 85.12 529 GLN A C 1
ATOM 4248 O O . GLN A 1 529 ? 17.821 -6.266 -30.675 1.00 85.12 529 GLN A O 1
ATOM 4253 N N . LEU A 1 530 ? 15.882 -6.900 -29.744 1.00 83.50 530 LEU A N 1
ATOM 4254 C CA . LEU A 1 530 ? 16.489 -7.538 -28.573 1.00 83.50 530 LEU A CA 1
ATOM 4255 C C . LEU A 1 530 ? 17.105 -8.903 -28.916 1.00 83.50 530 LEU A C 1
ATOM 4257 O O . LEU A 1 530 ? 18.101 -9.288 -28.306 1.00 83.50 530 LEU A O 1
ATOM 4261 N N . GLN A 1 531 ? 16.541 -9.643 -29.873 1.00 82.38 531 GLN A N 1
ATOM 4262 C CA . GLN A 1 531 ? 17.098 -10.914 -30.346 1.00 82.38 531 GLN A CA 1
ATOM 4263 C C . GLN A 1 531 ? 18.397 -10.730 -31.138 1.00 82.38 531 GLN A C 1
ATOM 4265 O O . GLN A 1 531 ? 19.258 -11.604 -31.067 1.00 82.38 531 GLN A O 1
ATOM 4270 N N . ASP A 1 532 ? 18.584 -9.577 -31.781 1.00 81.06 532 ASP A N 1
ATOM 4271 C CA . ASP A 1 532 ? 19.833 -9.210 -32.464 1.00 81.06 532 ASP A CA 1
ATOM 4272 C C . ASP A 1 532 ? 21.007 -8.945 -31.496 1.00 81.06 532 ASP A C 1
ATOM 4274 O O . ASP A 1 532 ? 22.132 -8.678 -31.925 1.00 81.06 532 ASP A O 1
ATOM 4278 N N . ILE A 1 533 ? 20.785 -8.984 -30.175 1.00 77.12 533 ILE A N 1
ATOM 4279 C CA . ILE A 1 533 ? 21.853 -8.848 -29.177 1.00 77.12 533 ILE A CA 1
ATOM 4280 C C . ILE A 1 533 ? 22.587 -10.196 -29.042 1.00 77.12 533 ILE A C 1
ATOM 4282 O O . ILE A 1 533 ? 21.995 -11.164 -28.561 1.00 77.12 533 ILE A O 1
ATOM 4286 N N . PRO A 1 534 ? 23.890 -10.272 -29.388 1.00 68.56 534 PRO A N 1
ATOM 4287 C CA . PRO A 1 534 ? 24.618 -11.542 -29.448 1.00 68.56 534 PRO A CA 1
ATOM 4288 C C . PRO A 1 534 ? 24.801 -12.202 -28.072 1.00 68.56 534 PRO A C 1
ATOM 4290 O O . PRO A 1 534 ? 24.846 -13.427 -27.975 1.00 68.56 534 PRO A O 1
ATOM 4293 N N . ASN A 1 535 ? 24.877 -11.411 -26.995 1.00 75.19 535 ASN A N 1
ATOM 4294 C CA . ASN A 1 535 ? 24.983 -11.920 -25.628 1.00 75.19 535 ASN A CA 1
ATOM 4295 C C . ASN A 1 535 ? 23.599 -11.983 -24.953 1.00 75.19 535 ASN A C 1
ATOM 4297 O O . ASN A 1 535 ? 23.016 -10.956 -24.594 1.00 75.19 535 ASN A O 1
ATOM 4301 N N . LYS A 1 536 ? 23.102 -13.207 -24.728 1.00 70.56 536 LYS A N 1
ATOM 4302 C CA . LYS A 1 536 ? 21.811 -13.462 -24.068 1.00 70.56 536 LYS A CA 1
ATOM 4303 C C . LYS A 1 536 ? 21.765 -12.974 -22.618 1.00 70.56 536 LYS A C 1
ATOM 4305 O O . LYS A 1 536 ? 20.706 -12.542 -22.180 1.00 70.56 536 LYS A O 1
ATOM 4310 N N . GLU A 1 537 ? 22.868 -13.017 -21.877 1.00 67.94 537 GLU A N 1
ATOM 4311 C CA . GLU A 1 537 ? 22.901 -12.529 -20.491 1.00 67.94 537 GLU A CA 1
ATOM 4312 C C . GLU A 1 537 ? 22.841 -11.004 -20.444 1.00 67.94 537 GLU A C 1
ATOM 4314 O O . GLU A 1 537 ? 22.048 -10.443 -19.689 1.00 67.94 537 GLU A O 1
ATOM 4319 N N . ALA A 1 538 ? 23.586 -10.338 -21.332 1.00 68.50 538 ALA A N 1
ATOM 4320 C CA . ALA A 1 538 ? 23.538 -8.884 -21.472 1.00 68.50 538 ALA A CA 1
ATOM 4321 C C . ALA A 1 538 ? 22.147 -8.384 -21.891 1.00 68.50 538 ALA A C 1
ATOM 4323 O O . ALA A 1 538 ? 21.770 -7.273 -21.540 1.00 68.50 538 ALA A O 1
ATOM 4324 N N . LYS A 1 539 ? 21.368 -9.193 -22.620 1.00 76.56 539 LYS A N 1
ATOM 4325 C CA . LYS A 1 539 ? 19.982 -8.868 -22.981 1.00 76.56 539 LYS A CA 1
ATOM 4326 C C . LYS A 1 539 ? 19.045 -8.808 -21.774 1.00 76.56 539 LYS A C 1
ATOM 4328 O O . LYS A 1 539 ? 18.165 -7.965 -21.763 1.00 76.56 539 LYS A O 1
ATOM 4333 N N . TRP A 1 540 ? 19.198 -9.718 -20.812 1.00 75.81 540 TRP A N 1
ATOM 4334 C CA . TRP A 1 540 ? 18.327 -9.800 -19.631 1.00 75.81 540 TRP A CA 1
ATOM 4335 C C . TRP A 1 540 ? 18.806 -8.932 -18.460 1.00 75.81 540 TRP A C 1
ATOM 4337 O O . TRP A 1 540 ? 18.061 -8.741 -17.503 1.00 75.81 540 TRP A O 1
ATOM 4347 N N . GLU A 1 541 ? 20.052 -8.459 -18.509 1.00 69.25 541 GLU A N 1
ATOM 4348 C CA . GLU A 1 541 ? 20.616 -7.499 -17.553 1.00 69.25 541 GLU A CA 1
ATOM 4349 C C . GLU A 1 541 ? 20.251 -6.042 -17.860 1.00 69.25 541 GLU A C 1
ATOM 4351 O O . GLU A 1 541 ? 20.217 -5.218 -16.947 1.00 69.25 541 GLU A O 1
ATOM 4356 N N . ARG A 1 542 ? 19.993 -5.747 -19.135 1.00 60.78 542 ARG A N 1
ATOM 4357 C CA . ARG A 1 542 ? 19.471 -4.469 -19.623 1.00 60.78 542 ARG A CA 1
ATOM 4358 C C . ARG A 1 542 ? 17.957 -4.435 -19.485 1.00 60.78 542 ARG A C 1
ATOM 4360 O O . ARG A 1 542 ? 17.448 -3.326 -19.219 1.00 60.78 542 ARG A O 1
#

Radius of gyration: 31.78 Å; chains: 1; bounding box: 75×92×84 Å

pLDDT: mean 74.65, std 16.02, range [29.52, 93.44]